Protein AF-A0A4U0T985-F1 (afdb_monomer_lite)

Secondary structure (DSSP, 8-state):
--HHHHHHHHHH-HHHHHHHHHHHHHHHHHHHHHHHHGGGS-HHHHHHHHHHHHHHHHHHHHHHHHHHHTS----HHHHHHHHHHHHHHHHHHHHHHHHHHHHHSS-HHHHHHHHHHHHHHHHHHHHHHHHHHHHHHHIIIIIHHHHHHHHHHHHHHHHHH-S----HHHHHHHHHHHHHHHHTT---S---HHHHHHHHHHHHHHHHHHHHHHHHHTT--HHHHHHHHHHHHHHHGGGTTTT-HHHHHHHHHHHHHHHTGGGGGG--PPPTT-----------PPPPP-PPPPPPPP--------PPPP------S--PPPPPP---PPPPP------------S---------SPPPSS--HHHHHHHHHTHHHHHTT-PPPHHHHHHHH---HHHHHHHHHHHHHTSPTTHHHHHHHHHHHHHH-TT--HHHHHHHTTTTSTT--HHHHHHHHHHHHHHHS---

Radius of gyration: 39.61 Å; chains: 1; bounding box: 89×125×79 Å

Sequence (467 aa):
MNLAVLADWARTHPYPTAVLGVLAGVLAYAARRVRRSLGHVPGAVVMAAIGAMVSTAYSADTSWNFARDHLHMTSASERGVMFAAAEIGLFSMALMARQNLRTQGAPGTPGVLVWVVTGIMVIPAYSESGFIAGTVRAFVGPIMAALLWHLAMGIELRHATGDDSQSLPAVLARELRERLLSRFGLAVRGRDAAQITRDRWTGIATRRAAHLADLEAAGARTRRVRRARRRLAAAVDRTDAGVLVEQRAVLLERIAAYRHASGLASVELPSPWQMPVAVVDVERVPAPEVQAVEVYPQLLAAVPEAYPAVTEGEKTPADLPPFPGAVLAAESPRTRVEVRAEYTPEYAPEPEEDDSPPPPGEDTYTATARAEYHDGLAAGRAPSIRALKNRFAIGQPRAERIRSELENTAPPGFVHHIDIARAALRSTPGLTGGELALLLGGEQPYYGAPYADRVLAAARNDLEPTR

Organism: NCBI:txid2571141

pLDDT: mean 73.94, std 17.52, range [33.12, 95.0]

Foldseek 3Di:
DDVVVVVVVCVVCVPVNVVVVVVVVVVVVVVVVVVVVCVQADVLLVVLLVLLVVLQVLLLVLVLVCCVPPVVPVDPVSSVVVVVVVVVLLVVLLVCLLVCCVPVLESPPSLVVNVVVLVVSLVSLCVVPNDPRSVVSSCSHSVSSSVSSVVSSQVRCCSVPVDRGPYPVVVVVVVVVVVVVVVVPPDDDDDDPLNVQLVVLLVVLLVLLVVLVVCVVVVHDPVVNVVSVVSNVVSVVSNCLVPDVVSVVVSVVSNVCVVCVVCVVVDDDPDPPDDPPPPPPDDDDDDDDDDDDDDDDDDDDDDDDDDDDDDDDDDDPDDDDDDDDDDDDDDDDDDDDDDDDDDDDPDDPDDDPDPPDDPPDDDPVLVVLCVVCVVCLLLVHQDDLVVSCVVVVDDSVVSVVSSVVSNVPRPPCLVVLLVVLLVVCVVPVPDALQNSLVVVPVVDPVSDSVSSNSSNVSSVVVVDDDD

Structure (mmCIF, N/CA/C/O backbone):
data_AF-A0A4U0T985-F1
#
_entry.id   AF-A0A4U0T985-F1
#
loop_
_atom_site.group_PDB
_atom_site.id
_atom_site.type_symbol
_atom_site.label_atom_id
_atom_site.label_alt_id
_atom_site.label_comp_id
_atom_site.label_asym_id
_atom_site.label_entity_id
_atom_site.label_seq_id
_atom_site.pdbx_PDB_ins_code
_atom_site.Cartn_x
_atom_site.Cartn_y
_atom_site.Cartn_z
_atom_site.occupancy
_atom_site.B_iso_or_equiv
_atom_site.auth_seq_id
_atom_site.auth_comp_id
_atom_site.auth_asym_id
_atom_site.auth_atom_id
_atom_site.pdbx_PDB_model_num
ATOM 1 N N . MET A 1 1 ? 32.196 12.315 -15.231 1.00 49.97 1 MET A N 1
ATOM 2 C CA . MET A 1 1 ? 31.994 12.263 -16.696 1.00 49.97 1 MET A CA 1
ATOM 3 C C . MET A 1 1 ? 32.128 13.680 -17.234 1.00 49.97 1 MET A C 1
ATOM 5 O O . MET A 1 1 ? 31.479 14.564 -16.693 1.00 49.97 1 MET A O 1
ATOM 9 N N . ASN A 1 2 ? 33.028 13.926 -18.187 1.00 78.75 2 ASN A N 1
ATOM 10 C CA . ASN A 1 2 ? 33.325 15.280 -18.669 1.00 78.75 2 ASN A CA 1
ATOM 11 C C . ASN A 1 2 ? 32.148 15.829 -19.495 1.00 78.75 2 ASN A C 1
ATOM 13 O O . ASN A 1 2 ? 31.688 15.153 -20.415 1.00 78.75 2 ASN A O 1
ATOM 17 N N . LEU A 1 3 ? 31.677 17.048 -19.204 1.00 78.06 3 LEU A N 1
ATOM 18 C CA . LEU A 1 3 ? 30.562 17.687 -19.928 1.00 78.06 3 LEU A CA 1
ATOM 19 C C . LEU A 1 3 ? 30.833 17.805 -21.437 1.00 78.06 3 LEU A C 1
ATOM 21 O O . LEU A 1 3 ? 29.914 17.673 -22.239 1.00 78.06 3 LEU A O 1
ATOM 25 N N . ALA A 1 4 ? 32.101 17.966 -21.822 1.00 77.88 4 ALA A N 1
ATOM 26 C CA . ALA A 1 4 ? 32.529 17.998 -23.218 1.00 77.88 4 ALA A CA 1
ATOM 27 C C . ALA A 1 4 ? 32.294 16.663 -23.950 1.00 77.88 4 ALA A C 1
ATOM 29 O O . ALA A 1 4 ? 31.845 16.664 -25.090 1.00 77.88 4 ALA A O 1
ATOM 30 N N . VAL A 1 5 ? 32.523 15.528 -23.279 1.00 78.00 5 VAL A N 1
ATOM 31 C CA . VAL A 1 5 ? 32.313 14.182 -23.847 1.00 78.00 5 VAL A CA 1
ATOM 32 C C . VAL A 1 5 ? 30.820 13.902 -24.031 1.00 78.00 5 VAL A C 1
ATOM 34 O O . VAL A 1 5 ? 30.406 13.347 -25.044 1.00 78.00 5 VAL A O 1
ATOM 37 N N . LEU A 1 6 ? 29.992 14.355 -23.087 1.00 73.25 6 LEU A N 1
ATOM 38 C CA . LEU A 1 6 ? 28.533 14.291 -23.199 1.00 73.25 6 LEU A CA 1
ATOM 39 C C . LEU A 1 6 ? 27.998 15.171 -24.335 1.00 73.25 6 LEU A C 1
ATOM 41 O O . LEU A 1 6 ? 27.120 14.737 -25.073 1.00 73.25 6 LEU A O 1
ATOM 45 N N . ALA A 1 7 ? 28.527 16.387 -24.492 1.00 78.62 7 ALA A N 1
ATOM 46 C CA . ALA A 1 7 ? 28.115 17.312 -25.547 1.00 78.62 7 ALA A CA 1
ATOM 47 C C . ALA A 1 7 ? 28.539 16.845 -26.950 1.00 78.62 7 ALA A C 1
ATOM 49 O O . ALA A 1 7 ? 27.874 17.154 -27.940 1.00 78.62 7 ALA A O 1
ATOM 50 N N . ASP A 1 8 ? 29.645 16.113 -27.054 1.00 83.50 8 ASP A N 1
ATOM 51 C CA . ASP A 1 8 ? 30.105 15.516 -28.306 1.00 83.50 8 ASP A CA 1
ATOM 52 C C . ASP A 1 8 ? 29.300 14.261 -28.679 1.00 83.50 8 ASP A C 1
ATOM 54 O O . ASP A 1 8 ? 28.805 14.134 -29.802 1.00 83.50 8 ASP A O 1
ATOM 58 N N . TRP A 1 9 ? 29.027 13.395 -27.698 1.00 80.06 9 TRP A N 1
ATOM 59 C CA . TRP A 1 9 ? 28.119 12.260 -27.872 1.00 80.06 9 TRP A CA 1
ATOM 60 C C . TRP A 1 9 ? 26.697 12.709 -28.244 1.00 80.06 9 TRP A C 1
ATOM 62 O O . TRP A 1 9 ? 26.067 12.140 -29.132 1.00 80.06 9 TRP A O 1
ATOM 72 N N . ALA A 1 10 ? 26.211 13.785 -27.620 1.00 76.00 10 ALA A N 1
ATOM 73 C CA . ALA A 1 10 ? 24.902 14.362 -27.902 1.00 76.00 10 ALA A CA 1
ATOM 74 C C . ALA A 1 10 ? 24.760 14.859 -29.343 1.00 76.00 10 ALA A C 1
ATOM 76 O O . ALA A 1 10 ? 23.734 14.633 -29.982 1.00 76.00 10 ALA A O 1
ATOM 77 N N . ARG A 1 11 ? 25.804 15.510 -29.865 1.00 80.94 11 ARG A N 1
ATOM 78 C CA . ARG A 1 11 ? 25.833 15.998 -31.249 1.00 80.94 11 ARG A CA 1
ATOM 79 C C . ARG A 1 11 ? 25.908 14.863 -32.263 1.00 80.94 11 ARG A C 1
ATOM 81 O O . ARG A 1 11 ? 25.289 14.958 -33.316 1.00 80.94 11 ARG A O 1
ATOM 88 N N . THR A 1 12 ? 26.631 13.794 -31.943 1.00 82.81 12 THR A N 1
ATOM 89 C CA . THR A 1 12 ? 26.770 12.617 -32.819 1.00 82.81 12 THR A CA 1
ATOM 90 C C . THR A 1 12 ? 25.552 11.690 -32.777 1.00 82.81 12 THR A C 1
ATOM 92 O O . THR A 1 12 ? 25.311 10.959 -33.733 1.00 82.81 12 THR A O 1
ATOM 95 N N . HIS A 1 13 ? 24.742 11.756 -31.716 1.00 75.88 13 HIS A N 1
ATOM 96 C CA . HIS A 1 13 ? 23.551 10.927 -31.519 1.00 75.88 13 HIS A CA 1
ATOM 97 C C . HIS A 1 13 ? 22.310 11.796 -31.222 1.00 75.88 13 HIS A C 1
ATOM 99 O O . HIS A 1 13 ? 21.802 11.784 -30.092 1.00 75.88 13 HIS A O 1
ATOM 105 N N . PRO A 1 14 ? 21.782 12.534 -32.223 1.00 78.31 14 PRO A N 1
ATOM 106 C CA . PRO A 1 14 ? 20.709 13.515 -32.027 1.00 78.31 14 PRO A CA 1
ATOM 107 C C . PRO A 1 14 ? 19.362 12.885 -31.636 1.00 78.31 14 PRO A C 1
ATOM 109 O O . PRO A 1 14 ? 18.625 13.436 -30.821 1.00 78.31 14 PRO A O 1
ATOM 112 N N . TYR A 1 15 ? 19.035 11.702 -32.165 1.00 68.81 15 TYR A N 1
ATOM 113 C CA . TYR A 1 15 ? 17.777 11.023 -31.835 1.00 68.81 15 TYR A CA 1
ATOM 114 C C . TYR A 1 15 ? 17.764 10.453 -30.403 1.00 68.81 15 TYR A C 1
ATOM 116 O O . TYR A 1 15 ? 16.816 10.742 -29.669 1.00 68.81 15 TYR A O 1
ATOM 124 N N . PRO A 1 16 ? 18.805 9.729 -29.931 1.00 69.12 16 PRO A N 1
ATOM 125 C CA . PRO A 1 16 ? 18.887 9.300 -28.532 1.00 69.12 16 PRO A CA 1
ATOM 126 C C . PRO A 1 16 ? 18.857 10.464 -27.544 1.00 69.12 16 PRO A C 1
ATOM 128 O O . PRO A 1 16 ? 18.231 10.362 -26.491 1.00 69.12 16 PRO A O 1
ATOM 131 N N . THR A 1 17 ? 19.495 11.587 -27.877 1.00 72.94 17 THR A N 1
ATOM 132 C CA . THR A 1 17 ? 19.488 12.757 -26.994 1.00 72.94 17 THR A CA 1
ATOM 133 C C . THR A 1 17 ? 18.157 13.478 -26.950 1.00 72.94 17 THR A C 1
ATOM 135 O O . THR A 1 17 ? 17.749 13.884 -25.864 1.00 72.94 17 THR A O 1
ATOM 138 N N . ALA A 1 18 ? 17.438 13.579 -28.069 1.00 72.06 18 ALA A N 1
ATOM 139 C CA . ALA A 1 18 ? 16.071 14.087 -28.063 1.00 72.06 18 ALA A CA 1
ATOM 140 C C . ALA A 1 18 ? 15.158 13.220 -27.177 1.00 72.06 18 ALA A C 1
ATOM 142 O O . ALA A 1 18 ? 14.426 13.749 -26.340 1.00 72.06 18 ALA A O 1
ATOM 143 N N . VAL A 1 19 ? 15.261 11.889 -27.283 1.00 69.12 19 VAL A N 1
ATOM 144 C CA . VAL A 1 19 ? 14.488 10.948 -26.454 1.00 69.12 19 VAL A CA 1
ATOM 145 C C . VAL A 1 19 ? 14.833 11.092 -24.970 1.00 69.12 19 VAL A C 1
ATOM 147 O O . VAL A 1 19 ? 13.929 11.228 -24.145 1.00 69.12 19 VAL A O 1
ATOM 150 N N . LEU A 1 20 ? 16.123 11.132 -24.617 1.00 72.00 20 LEU A N 1
ATOM 151 C CA . LEU A 1 20 ? 16.574 11.323 -23.233 1.00 72.00 20 LEU A CA 1
ATOM 152 C C . LEU A 1 20 ? 16.156 12.688 -22.668 1.00 72.00 20 LEU A C 1
ATOM 154 O O . LEU A 1 20 ? 15.766 12.773 -21.505 1.00 72.00 20 LEU A O 1
ATOM 158 N N . GLY A 1 21 ? 16.194 13.745 -23.484 1.00 75.31 21 GLY A N 1
ATOM 159 C CA . GLY A 1 21 ? 15.759 15.088 -23.105 1.00 75.31 21 GLY A CA 1
ATOM 160 C C . GLY A 1 21 ? 14.260 15.159 -22.812 1.00 75.31 21 GLY A C 1
ATOM 161 O O . GLY A 1 21 ? 13.859 15.716 -21.789 1.00 75.31 21 GLY A O 1
ATOM 162 N N . VAL A 1 22 ? 13.431 14.535 -23.655 1.00 75.56 22 VAL A N 1
ATOM 163 C CA . VAL A 1 22 ? 11.981 14.431 -23.427 1.00 75.56 22 VAL A CA 1
ATOM 164 C C . VAL A 1 2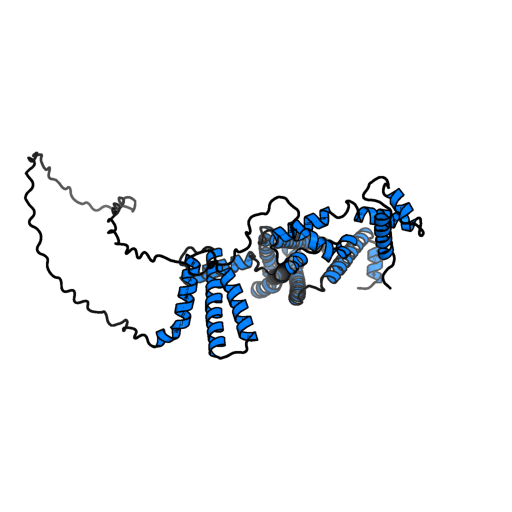2 ? 11.691 13.611 -22.168 1.00 75.56 22 VAL A C 1
ATOM 166 O O . VAL A 1 22 ? 10.922 14.061 -21.320 1.00 75.56 22 VAL A O 1
ATOM 169 N N . LEU A 1 23 ? 12.350 12.462 -21.984 1.00 70.69 23 LEU A N 1
ATOM 170 C CA . LEU A 1 23 ? 12.218 11.631 -20.780 1.00 70.69 23 LEU A CA 1
ATOM 171 C C . LEU A 1 23 ? 12.593 12.395 -19.506 1.00 70.69 23 LEU A C 1
ATOM 173 O O . LEU A 1 23 ? 11.835 12.383 -18.537 1.00 70.69 23 LEU A O 1
ATOM 177 N N . ALA A 1 24 ? 13.722 13.107 -19.518 1.00 73.56 24 ALA A N 1
ATOM 178 C CA . ALA A 1 24 ? 14.160 13.934 -18.398 1.00 73.56 24 ALA A CA 1
ATOM 179 C C . ALA A 1 24 ? 13.176 15.080 -18.114 1.00 73.56 24 ALA A C 1
ATOM 181 O O . ALA A 1 24 ? 12.872 15.355 -16.953 1.00 73.56 24 ALA A O 1
ATOM 182 N N . GLY A 1 25 ? 12.629 15.714 -19.157 1.00 74.38 25 GLY A N 1
ATOM 183 C CA . GLY A 1 25 ? 11.598 16.745 -19.039 1.00 74.38 25 GLY A CA 1
ATOM 184 C C . GLY A 1 25 ? 10.297 16.219 -18.425 1.00 74.38 25 GLY A C 1
ATOM 185 O O . GLY A 1 25 ? 9.754 16.839 -17.508 1.00 74.38 25 GLY A O 1
ATOM 186 N N . VAL A 1 26 ? 9.833 15.045 -18.864 1.00 72.19 26 VAL A N 1
ATOM 187 C CA . VAL A 1 26 ? 8.644 14.366 -18.322 1.00 72.19 26 VAL A CA 1
ATOM 188 C C . VAL A 1 26 ? 8.866 13.955 -16.866 1.00 72.19 26 VAL A C 1
ATOM 190 O O . VAL A 1 26 ? 8.011 14.228 -16.023 1.00 72.19 26 VAL A O 1
ATOM 193 N N . LEU A 1 27 ? 10.028 13.383 -16.537 1.00 70.31 27 LEU A N 1
ATOM 194 C CA . LEU A 1 27 ? 10.412 13.037 -15.164 1.00 70.31 27 LEU A CA 1
ATOM 195 C C . LEU A 1 27 ? 10.492 14.276 -14.265 1.00 70.31 27 LEU A C 1
ATOM 197 O O . LEU A 1 27 ? 9.963 14.261 -13.155 1.00 70.31 27 LEU A O 1
ATOM 201 N N . ALA A 1 28 ? 11.087 15.372 -14.738 1.00 72.56 28 ALA A N 1
ATOM 202 C CA . ALA A 1 28 ? 11.175 16.623 -13.987 1.00 72.56 28 ALA A CA 1
ATOM 203 C C . ALA A 1 28 ? 9.797 17.270 -13.774 1.00 72.56 28 ALA A C 1
ATOM 205 O O . ALA A 1 28 ? 9.506 17.787 -12.690 1.00 72.56 28 ALA A O 1
ATOM 206 N N . TYR A 1 29 ? 8.924 17.219 -14.782 1.00 72.19 29 TYR A N 1
ATOM 207 C CA . TYR A 1 29 ? 7.542 17.679 -14.679 1.00 72.19 29 TYR A CA 1
ATOM 208 C C . TYR A 1 29 ? 6.740 16.831 -13.684 1.00 72.19 29 TYR A C 1
ATOM 210 O O . TYR A 1 29 ? 6.101 17.380 -12.782 1.00 72.19 29 TYR A O 1
ATOM 218 N N . ALA A 1 30 ? 6.831 15.503 -13.784 1.00 65.69 30 ALA A N 1
ATOM 219 C CA . ALA A 1 30 ? 6.205 14.571 -12.854 1.00 65.69 30 ALA A CA 1
ATOM 220 C C . ALA A 1 30 ? 6.717 14.788 -11.423 1.00 65.69 30 ALA A C 1
ATOM 222 O O . ALA A 1 30 ? 5.915 14.930 -10.504 1.00 65.69 30 ALA A O 1
ATOM 223 N N . ALA A 1 31 ? 8.030 14.939 -11.231 1.00 64.81 31 ALA A N 1
ATOM 224 C CA . ALA A 1 31 ? 8.637 15.220 -9.933 1.00 64.81 31 ALA A CA 1
ATOM 225 C C . ALA A 1 31 ? 8.178 16.565 -9.345 1.00 64.81 31 ALA A C 1
ATOM 227 O O . ALA A 1 31 ? 7.894 16.646 -8.149 1.00 64.81 31 ALA A O 1
ATOM 228 N N . ARG A 1 32 ? 8.040 17.623 -10.160 1.00 71.12 32 ARG A N 1
ATOM 229 C CA . ARG A 1 32 ? 7.466 18.909 -9.714 1.00 71.12 32 ARG A CA 1
ATOM 230 C C . ARG A 1 32 ? 6.001 18.772 -9.313 1.00 71.12 32 ARG A C 1
ATOM 232 O O . ARG A 1 32 ? 5.594 19.343 -8.302 1.00 71.12 32 ARG A O 1
ATOM 239 N N . ARG A 1 33 ? 5.215 18.014 -10.079 1.00 68.06 33 ARG A N 1
ATOM 240 C CA . ARG A 1 33 ? 3.802 17.755 -9.780 1.00 68.06 33 ARG A CA 1
ATOM 241 C C . ARG A 1 33 ? 3.651 16.963 -8.481 1.00 68.06 33 ARG A C 1
ATOM 243 O O . ARG A 1 33 ? 2.858 17.352 -7.630 1.00 68.06 33 ARG A O 1
ATOM 250 N N . VAL A 1 34 ? 4.483 15.940 -8.292 1.00 62.31 34 VAL A N 1
ATOM 251 C CA . VAL A 1 34 ? 4.550 15.142 -7.062 1.00 62.31 34 VAL A CA 1
ATOM 252 C C . VAL A 1 34 ? 4.990 16.004 -5.876 1.00 62.31 34 VAL A C 1
ATOM 254 O O . VAL A 1 34 ? 4.337 15.970 -4.837 1.00 62.31 34 VAL A O 1
ATOM 257 N N . ARG A 1 35 ? 6.013 16.860 -6.026 1.00 64.75 35 ARG A N 1
ATOM 258 C CA . ARG A 1 35 ? 6.448 17.795 -4.968 1.00 64.75 35 ARG A CA 1
ATOM 259 C C . ARG A 1 35 ? 5.340 18.728 -4.491 1.00 64.75 35 ARG A C 1
ATOM 261 O O . ARG A 1 35 ? 5.242 18.965 -3.294 1.00 64.75 35 ARG A O 1
ATOM 268 N N . ARG A 1 36 ? 4.481 19.213 -5.391 1.00 64.38 36 ARG A N 1
ATOM 269 C CA . ARG A 1 36 ? 3.321 20.038 -5.010 1.00 64.38 36 ARG A CA 1
ATOM 270 C C . ARG A 1 36 ? 2.274 19.250 -4.215 1.00 64.38 36 ARG A C 1
ATOM 272 O O . ARG A 1 36 ? 1.624 19.823 -3.351 1.00 64.38 36 ARG A O 1
ATOM 279 N N . SER A 1 37 ? 2.149 17.944 -4.452 1.00 57.44 37 SER A N 1
ATOM 280 C CA . SER A 1 37 ? 1.262 17.059 -3.680 1.00 57.44 37 SER A CA 1
ATOM 281 C C . SER A 1 37 ? 1.875 16.503 -2.385 1.00 57.44 37 SER A C 1
ATOM 283 O O . SER A 1 37 ? 1.132 16.059 -1.514 1.00 57.44 37 SER A O 1
ATOM 285 N N . LEU A 1 38 ? 3.204 16.556 -2.213 1.00 57.16 38 LEU A N 1
ATOM 286 C CA . LEU A 1 38 ? 3.900 16.007 -1.037 1.00 57.16 38 LEU A CA 1
ATOM 287 C C . LEU A 1 38 ? 3.604 16.755 0.273 1.00 57.16 38 LEU A C 1
ATOM 289 O O . LEU A 1 38 ? 3.853 16.199 1.337 1.00 57.16 38 LEU A O 1
ATOM 293 N N . GLY A 1 39 ? 3.025 17.962 0.226 1.00 56.59 39 GLY A N 1
ATOM 294 C CA . GLY A 1 39 ? 2.655 18.722 1.431 1.00 56.59 39 GLY A CA 1
ATOM 295 C C . GLY A 1 39 ? 1.656 18.011 2.359 1.00 56.59 39 GLY A C 1
ATOM 296 O O . GLY A 1 39 ? 1.518 18.407 3.509 1.00 56.59 39 GLY A O 1
ATOM 297 N N . HIS A 1 40 ? 0.995 16.952 1.877 1.00 60.31 40 HIS A N 1
ATOM 298 C CA . HIS A 1 40 ? -0.002 16.173 2.621 1.00 60.31 40 HIS A CA 1
ATOM 299 C C . HIS A 1 40 ? 0.399 14.700 2.826 1.00 60.31 40 HIS A C 1
ATOM 301 O O . HIS A 1 40 ? -0.403 13.908 3.318 1.00 60.31 40 HIS A O 1
ATOM 307 N N . VAL A 1 41 ? 1.614 14.298 2.428 1.00 67.88 41 VAL A N 1
ATOM 308 C CA . VAL 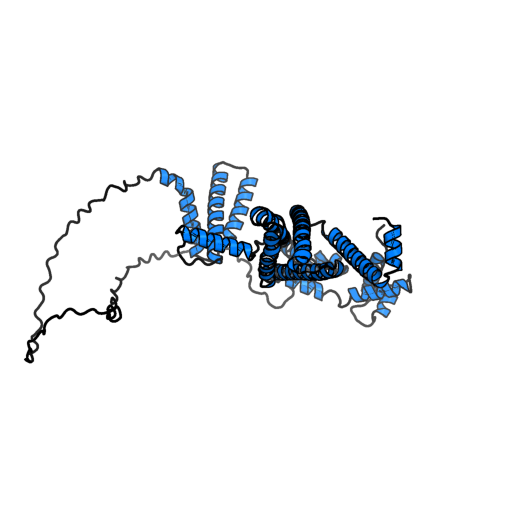A 1 41 ? 2.037 12.890 2.477 1.00 67.88 41 VAL A CA 1
ATOM 309 C C . VAL A 1 41 ? 2.776 12.608 3.793 1.00 67.88 41 VAL A C 1
ATOM 311 O O . VAL A 1 41 ? 3.733 13.317 4.110 1.00 67.88 41 VAL A O 1
ATOM 314 N N . PRO A 1 42 ? 2.390 11.574 4.569 1.00 77.56 42 PRO A N 1
ATOM 315 C CA . PRO A 1 42 ? 3.083 11.227 5.808 1.00 77.56 42 PRO A CA 1
ATOM 316 C C . PRO A 1 42 ? 4.571 10.936 5.571 1.00 77.56 42 PRO A C 1
ATOM 318 O O . PRO A 1 42 ? 4.919 10.188 4.658 1.00 77.56 42 PRO A O 1
ATOM 321 N N . GLY A 1 43 ? 5.456 11.442 6.437 1.00 75.75 43 GLY A N 1
ATOM 322 C CA . GLY A 1 43 ? 6.909 11.242 6.303 1.00 75.75 43 GLY A CA 1
ATOM 323 C C . GLY A 1 43 ? 7.337 9.767 6.231 1.00 75.75 43 GLY A C 1
ATOM 324 O O . GLY A 1 43 ? 8.282 9.431 5.524 1.00 75.75 43 GLY A O 1
ATOM 325 N N . ALA A 1 44 ? 6.587 8.864 6.872 1.00 78.00 44 ALA A N 1
ATOM 326 C CA . ALA A 1 44 ? 6.807 7.420 6.775 1.00 78.00 44 ALA A CA 1
ATOM 327 C C . ALA A 1 44 ? 6.636 6.875 5.343 1.00 78.00 44 ALA A C 1
ATOM 329 O O . ALA A 1 44 ? 7.387 5.994 4.937 1.00 78.00 44 ALA A O 1
ATOM 330 N N . VAL A 1 45 ? 5.692 7.416 4.563 1.00 80.88 45 VAL A N 1
ATOM 331 C CA . VAL A 1 45 ? 5.485 7.036 3.153 1.00 80.88 45 VAL A CA 1
ATOM 332 C C . VAL A 1 45 ? 6.677 7.478 2.311 1.00 80.88 45 VAL A C 1
ATOM 334 O O . VAL A 1 45 ? 7.150 6.717 1.473 1.00 80.88 45 VAL A O 1
ATOM 337 N N . VAL A 1 46 ? 7.202 8.679 2.571 1.00 80.12 46 VAL A N 1
ATOM 338 C CA . VAL A 1 46 ? 8.387 9.204 1.877 1.00 80.12 46 VAL A CA 1
ATOM 339 C C . VAL A 1 46 ? 9.612 8.340 2.172 1.00 80.12 46 VAL A C 1
ATOM 341 O O . VAL A 1 46 ? 10.300 7.923 1.245 1.00 80.12 46 VAL A O 1
ATOM 344 N N . MET A 1 47 ? 9.857 8.011 3.443 1.00 82.50 47 MET A N 1
ATOM 345 C CA . MET A 1 47 ? 10.982 7.151 3.826 1.00 82.50 47 MET A CA 1
ATOM 346 C C . MET A 1 47 ? 10.848 5.733 3.266 1.00 82.50 47 MET A C 1
ATOM 348 O O . MET A 1 47 ? 11.836 5.178 2.790 1.00 82.50 47 MET A O 1
ATOM 352 N N . ALA A 1 48 ? 9.639 5.164 3.264 1.00 83.38 48 ALA A N 1
ATOM 353 C CA . ALA A 1 48 ? 9.384 3.865 2.651 1.00 83.38 48 ALA A CA 1
ATOM 354 C C . ALA A 1 48 ? 9.639 3.894 1.136 1.00 83.38 48 ALA A C 1
ATOM 356 O O . ALA A 1 48 ? 10.289 2.993 0.619 1.00 83.38 48 ALA A O 1
ATOM 357 N N . ALA A 1 49 ? 9.212 4.949 0.435 1.00 82.62 49 ALA A N 1
ATOM 358 C CA . ALA A 1 49 ? 9.490 5.117 -0.990 1.00 82.62 49 ALA A CA 1
ATOM 359 C C . ALA A 1 49 ? 10.995 5.261 -1.275 1.00 82.62 49 ALA A C 1
ATOM 361 O O . ALA A 1 49 ? 11.501 4.646 -2.211 1.00 82.62 49 ALA A O 1
ATOM 362 N N . ILE A 1 50 ? 11.733 6.018 -0.453 1.00 82.56 50 ILE A N 1
ATOM 363 C CA . ILE A 1 50 ? 13.197 6.127 -0.564 1.00 82.56 50 ILE A CA 1
ATOM 364 C C . ILE A 1 50 ? 13.855 4.762 -0.361 1.00 82.56 50 ILE A C 1
ATOM 366 O O . ILE A 1 50 ? 14.659 4.347 -1.194 1.00 82.56 50 ILE A O 1
ATOM 370 N N . GLY A 1 51 ? 13.491 4.046 0.705 1.00 85.44 51 GLY A N 1
ATOM 371 C CA . GLY A 1 51 ? 14.012 2.705 0.966 1.00 85.44 51 GLY A CA 1
ATOM 372 C C . GLY A 1 51 ? 13.708 1.739 -0.180 1.00 85.44 51 GLY A C 1
ATOM 373 O O . GLY A 1 51 ? 14.596 1.020 -0.625 1.00 85.44 51 GLY A O 1
ATOM 374 N N . ALA A 1 52 ? 12.494 1.790 -0.731 1.00 87.31 52 ALA A N 1
ATOM 375 C CA . ALA A 1 52 ? 12.102 0.960 -1.861 1.00 87.31 52 ALA A CA 1
ATOM 376 C C . ALA A 1 52 ? 12.924 1.265 -3.123 1.00 87.31 52 ALA A C 1
ATOM 378 O O . ALA A 1 52 ? 13.346 0.338 -3.814 1.00 87.31 52 ALA A O 1
ATOM 379 N N . MET A 1 53 ? 13.213 2.541 -3.406 1.00 85.25 53 MET A N 1
ATOM 380 C CA . MET A 1 53 ? 14.092 2.930 -4.517 1.00 85.25 53 MET A CA 1
ATOM 381 C C . MET A 1 53 ? 15.521 2.409 -4.326 1.00 85.25 53 MET A C 1
ATOM 383 O O . MET A 1 53 ? 16.103 1.887 -5.274 1.00 85.25 53 MET A O 1
ATOM 387 N N . VAL A 1 54 ? 16.074 2.498 -3.111 1.00 84.25 54 VAL A N 1
ATOM 388 C CA . VAL A 1 54 ? 17.417 1.973 -2.801 1.00 84.25 54 VAL A CA 1
ATOM 389 C C . VAL A 1 54 ? 17.461 0.451 -2.964 1.00 84.25 54 VAL A C 1
ATOM 391 O O . VAL A 1 54 ? 18.366 -0.064 -3.616 1.00 84.25 54 VAL A O 1
ATOM 394 N N . SER A 1 55 ? 16.461 -0.268 -2.450 1.00 88.19 55 SER A N 1
ATOM 395 C CA . SER A 1 55 ? 16.325 -1.716 -2.647 1.00 88.19 55 SER A CA 1
ATOM 396 C C . SER A 1 55 ? 16.177 -2.100 -4.122 1.00 88.19 55 SER A C 1
ATOM 398 O O . SER A 1 55 ? 16.775 -3.077 -4.566 1.00 88.19 55 SER A O 1
ATOM 400 N N . THR A 1 56 ? 15.433 -1.314 -4.904 1.00 89.06 56 THR A N 1
ATOM 401 C CA . THR A 1 56 ? 15.274 -1.539 -6.351 1.00 89.06 56 THR A CA 1
ATOM 402 C C . THR A 1 56 ? 16.606 -1.352 -7.076 1.00 89.06 56 THR A C 1
ATOM 404 O O . THR A 1 56 ? 17.000 -2.213 -7.853 1.00 89.06 56 THR A O 1
ATOM 407 N N . ALA A 1 57 ? 17.358 -0.290 -6.765 1.00 87.44 57 ALA A N 1
ATOM 408 C CA . ALA A 1 57 ? 18.690 -0.066 -7.332 1.00 87.44 57 ALA A CA 1
ATOM 409 C C . ALA A 1 57 ? 19.672 -1.194 -6.971 1.00 87.44 57 ALA A C 1
ATOM 411 O O . ALA A 1 57 ? 20.443 -1.649 -7.812 1.00 87.44 57 ALA A O 1
ATOM 412 N N . TYR A 1 58 ? 19.604 -1.689 -5.737 1.00 88.12 58 TYR A N 1
ATOM 413 C CA . TYR A 1 58 ? 20.396 -2.832 -5.294 1.00 88.12 58 TYR A CA 1
ATOM 414 C C . TYR A 1 58 ? 20.017 -4.133 -6.036 1.00 88.12 58 TYR A C 1
ATOM 416 O O . TYR A 1 58 ? 20.888 -4.898 -6.452 1.00 88.12 58 TYR A O 1
ATOM 424 N N . SER A 1 59 ? 18.721 -4.368 -6.269 1.00 89.06 59 SER A N 1
ATOM 425 C CA . SER A 1 59 ? 18.224 -5.486 -7.089 1.00 89.06 59 SER A CA 1
ATOM 426 C C . SER A 1 59 ? 18.621 -5.355 -8.566 1.00 89.06 59 SER A C 1
ATOM 428 O O . SER A 1 59 ? 18.892 -6.359 -9.234 1.00 89.06 59 SER A O 1
ATOM 430 N N . ALA A 1 60 ? 18.679 -4.123 -9.075 1.00 89.19 60 ALA A N 1
ATOM 431 C CA . ALA A 1 60 ? 19.073 -3.818 -10.444 1.00 89.19 60 ALA A CA 1
ATOM 432 C C . ALA A 1 60 ? 20.523 -4.227 -10.715 1.00 89.19 60 ALA A C 1
ATOM 434 O O . ALA A 1 60 ? 20.781 -4.850 -11.737 1.00 89.19 60 ALA A O 1
ATOM 435 N N . ASP A 1 61 ? 21.446 -3.964 -9.783 1.00 90.31 61 ASP A N 1
ATOM 436 C CA . ASP A 1 61 ? 22.849 -4.398 -9.889 1.00 90.31 61 ASP A CA 1
ATOM 437 C C . ASP A 1 61 ? 22.966 -5.921 -10.071 1.00 90.31 61 ASP A C 1
ATOM 439 O O . ASP A 1 61 ? 23.641 -6.412 -10.975 1.00 90.31 61 ASP A O 1
ATOM 443 N N . THR A 1 62 ? 22.216 -6.681 -9.269 1.00 91.12 62 THR A N 1
ATOM 444 C CA . THR A 1 62 ? 22.205 -8.149 -9.352 1.00 91.12 62 THR A CA 1
ATOM 445 C C . THR A 1 62 ? 21.619 -8.627 -10.684 1.00 91.12 62 THR A C 1
ATOM 447 O O . THR A 1 62 ? 22.197 -9.477 -11.358 1.00 91.12 62 THR A O 1
ATOM 450 N N . SER 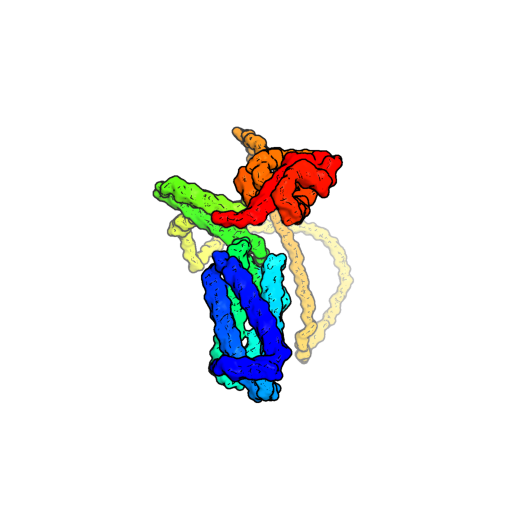A 1 63 ? 20.497 -8.040 -11.105 1.00 89.50 63 SER A N 1
ATOM 451 C CA . SER A 1 63 ? 19.834 -8.391 -12.370 1.00 89.50 63 SER A CA 1
ATOM 452 C C . SER A 1 63 ? 20.678 -8.009 -13.593 1.00 89.50 63 SER A C 1
ATOM 454 O O . SER A 1 63 ? 20.651 -8.697 -14.612 1.00 89.50 63 SER A O 1
ATOM 456 N N . TRP A 1 64 ? 21.458 -6.931 -13.491 1.00 91.62 64 TRP A N 1
ATOM 457 C CA . TRP A 1 64 ? 22.348 -6.444 -14.543 1.00 91.62 64 TRP A CA 1
ATOM 458 C C . TRP A 1 64 ? 23.521 -7.390 -14.812 1.00 91.62 64 TRP A C 1
ATOM 460 O O . TRP A 1 64 ? 23.884 -7.610 -15.975 1.00 91.62 64 TRP A O 1
ATOM 470 N N . ASN A 1 65 ? 24.098 -7.948 -13.744 1.00 91.31 65 ASN A N 1
ATOM 471 C CA . ASN A 1 65 ? 25.147 -8.963 -13.834 1.00 91.31 65 ASN A CA 1
ATOM 472 C C . ASN A 1 65 ? 24.571 -10.289 -14.347 1.00 91.31 65 ASN A C 1
ATOM 474 O O . ASN A 1 65 ? 25.083 -10.827 -15.325 1.00 91.31 65 ASN A O 1
ATOM 478 N N . PHE A 1 66 ? 23.408 -10.707 -13.837 1.00 92.94 66 PHE A N 1
ATOM 479 C CA . PHE A 1 66 ? 22.701 -11.893 -14.329 1.00 92.94 66 PHE A CA 1
ATOM 480 C C . PHE A 1 66 ? 22.408 -11.850 -15.831 1.00 92.94 66 PHE A C 1
ATOM 482 O O . PHE A 1 66 ? 22.654 -12.816 -16.553 1.00 92.94 66 PHE A O 1
ATOM 489 N N . ALA A 1 67 ? 21.933 -10.713 -16.342 1.00 92.06 67 ALA A N 1
ATOM 490 C CA . ALA A 1 67 ? 21.667 -10.566 -17.768 1.00 92.06 67 ALA A CA 1
ATOM 491 C C . ALA A 1 67 ? 22.935 -10.721 -18.630 1.00 92.06 67 ALA A C 1
ATOM 493 O O . ALA A 1 67 ? 22.866 -11.234 -19.747 1.00 92.06 67 ALA A O 1
ATOM 494 N N . ARG A 1 68 ? 24.099 -10.309 -18.115 1.00 92.56 68 ARG A N 1
ATOM 495 C CA . ARG A 1 68 ? 25.387 -10.486 -18.796 1.00 92.56 68 ARG A CA 1
ATOM 496 C C . ARG A 1 68 ? 25.842 -11.941 -18.757 1.00 92.56 68 ARG A C 1
ATOM 498 O O . ARG A 1 68 ? 26.194 -12.489 -19.798 1.00 92.56 68 ARG A O 1
ATOM 505 N N . ASP A 1 69 ? 25.845 -12.525 -17.565 1.00 92.75 69 ASP A N 1
ATOM 506 C CA . ASP A 1 69 ? 26.570 -13.764 -17.285 1.00 92.75 69 ASP A CA 1
ATOM 507 C C . ASP A 1 69 ? 25.726 -15.009 -17.600 1.00 92.75 69 ASP A C 1
ATOM 509 O O . ASP A 1 69 ? 26.272 -16.022 -18.029 1.00 92.75 69 ASP A O 1
ATOM 513 N N . HIS A 1 70 ? 24.396 -14.909 -17.491 1.00 91.81 70 HIS A N 1
ATOM 514 C CA . HIS A 1 70 ? 23.468 -16.029 -17.687 1.00 91.81 70 HIS A CA 1
ATOM 515 C C . HIS A 1 70 ? 22.556 -15.880 -18.911 1.00 91.81 70 HIS A C 1
ATOM 517 O O . HIS A 1 70 ? 22.196 -16.879 -19.527 1.00 91.81 70 HIS A O 1
ATOM 523 N N . LEU A 1 71 ? 22.168 -14.652 -19.279 1.00 90.56 71 LEU A N 1
ATOM 524 C CA . LEU A 1 71 ? 21.327 -14.406 -20.466 1.00 90.56 71 LEU A CA 1
ATOM 525 C C . LEU A 1 71 ? 22.140 -14.013 -21.707 1.00 90.56 71 LEU A C 1
ATOM 527 O O . LEU A 1 71 ? 21.562 -13.783 -22.766 1.00 90.56 71 LEU A O 1
ATOM 531 N N . HIS A 1 72 ? 23.468 -13.928 -21.577 1.00 91.12 72 HIS A N 1
ATOM 532 C CA . HIS A 1 72 ? 24.407 -13.565 -22.643 1.00 91.12 72 HIS A CA 1
ATOM 533 C C . HIS A 1 72 ? 24.086 -12.238 -23.354 1.00 91.12 72 HIS A C 1
ATOM 535 O O . HIS A 1 72 ? 24.504 -12.007 -24.490 1.00 91.12 72 HIS A O 1
ATOM 541 N N . MET A 1 73 ? 23.405 -11.320 -22.662 1.00 89.88 73 MET A N 1
ATOM 542 C CA . MET A 1 73 ? 23.131 -9.970 -23.151 1.00 89.88 73 MET A CA 1
ATOM 543 C C . MET A 1 73 ? 24.392 -9.116 -22.982 1.00 89.88 73 MET A C 1
ATOM 545 O O . MET A 1 73 ? 24.568 -8.380 -22.007 1.00 89.88 73 MET A O 1
ATOM 549 N N . THR A 1 74 ? 25.331 -9.260 -23.914 1.00 85.81 74 THR A N 1
ATOM 550 C CA . THR A 1 74 ? 26.650 -8.611 -23.832 1.00 85.81 74 THR A CA 1
ATOM 551 C C . THR A 1 74 ? 26.572 -7.097 -24.044 1.00 85.81 74 THR A C 1
ATOM 553 O O . THR A 1 74 ? 27.330 -6.341 -23.425 1.00 85.81 74 THR A O 1
ATOM 556 N N . SER A 1 75 ? 25.606 -6.622 -24.837 1.00 90.62 75 SER A N 1
ATOM 557 C CA . SER A 1 75 ? 25.409 -5.196 -25.089 1.00 90.62 75 SER A CA 1
ATOM 558 C C . SER A 1 75 ? 24.794 -4.475 -23.884 1.00 90.62 75 SER A C 1
ATOM 560 O O . SER A 1 75 ? 23.791 -4.897 -23.305 1.00 90.62 75 SER A O 1
ATOM 562 N N . ALA A 1 76 ? 25.386 -3.341 -23.496 1.00 85.81 76 ALA A N 1
ATOM 563 C CA . ALA A 1 76 ? 24.855 -2.503 -22.420 1.00 85.81 76 ALA A CA 1
ATOM 564 C C . ALA A 1 76 ? 23.533 -1.818 -22.811 1.00 85.81 76 ALA A C 1
ATOM 566 O O . ALA A 1 76 ? 22.672 -1.620 -21.955 1.00 85.81 76 ALA A O 1
ATOM 567 N N . SER A 1 77 ? 23.348 -1.474 -24.092 1.00 84.56 77 SER A N 1
ATOM 568 C CA . SER A 1 77 ? 22.103 -0.854 -24.565 1.00 84.56 77 SER A CA 1
ATOM 569 C C . SER A 1 77 ? 20.944 -1.849 -24.561 1.00 84.56 77 SER A C 1
ATOM 571 O O . SER A 1 77 ? 19.850 -1.503 -24.125 1.00 84.56 77 SER A O 1
ATOM 573 N N . GLU A 1 78 ? 21.199 -3.093 -24.965 1.00 87.38 78 GLU A N 1
ATOM 574 C CA . GLU A 1 78 ? 20.220 -4.183 -24.937 1.00 87.38 78 GLU A CA 1
ATOM 575 C C . GLU A 1 78 ? 19.729 -4.459 -23.510 1.00 87.38 78 GLU A C 1
ATOM 577 O O . GLU A 1 78 ? 18.525 -4.410 -23.250 1.00 87.38 78 GLU A O 1
ATOM 582 N N . ARG A 1 79 ? 20.658 -4.638 -22.558 1.00 91.94 79 ARG A N 1
ATOM 583 C CA . ARG A 1 79 ? 20.319 -4.813 -21.135 1.00 91.94 79 ARG A CA 1
ATOM 584 C C . ARG A 1 79 ? 19.541 -3.627 -20.580 1.00 91.94 79 ARG A C 1
ATOM 586 O O . ARG A 1 79 ? 18.554 -3.823 -19.877 1.00 91.94 79 ARG A O 1
ATOM 593 N N . GLY A 1 80 ? 19.953 -2.406 -20.922 1.00 85.44 80 GLY A N 1
ATOM 594 C CA . GLY A 1 80 ? 19.272 -1.184 -20.498 1.00 85.44 80 GLY A CA 1
ATOM 595 C C . GLY A 1 80 ? 17.816 -1.121 -20.957 1.00 85.44 80 GLY A C 1
ATOM 596 O O . GLY A 1 80 ? 16.939 -0.809 -20.154 1.00 85.44 80 GLY A O 1
ATOM 597 N N . VAL A 1 81 ? 17.545 -1.458 -22.222 1.00 87.25 81 VAL A N 1
ATOM 598 C CA . VAL A 1 81 ? 16.183 -1.446 -22.781 1.00 87.25 81 VAL A CA 1
ATOM 599 C C . VAL A 1 81 ? 15.310 -2.529 -22.148 1.00 87.25 81 VAL A C 1
ATOM 601 O O . VAL A 1 81 ? 14.189 -2.233 -21.736 1.00 87.25 81 VAL A O 1
ATOM 604 N N . MET A 1 82 ? 15.819 -3.757 -22.011 1.00 87.56 82 MET A N 1
ATOM 605 C CA . MET A 1 82 ? 15.066 -4.861 -21.401 1.00 87.56 82 MET A CA 1
ATOM 606 C C . MET A 1 82 ? 14.760 -4.597 -19.925 1.00 87.56 82 MET A C 1
ATOM 608 O O . MET A 1 82 ? 13.636 -4.818 -19.473 1.00 87.56 82 MET A O 1
ATOM 612 N N . PHE A 1 83 ? 15.733 -4.056 -19.186 1.00 88.75 83 PHE A N 1
ATOM 613 C CA . PHE A 1 83 ? 15.546 -3.674 -17.791 1.00 88.75 83 PHE A CA 1
ATOM 614 C C . PHE A 1 83 ? 14.504 -2.558 -17.650 1.00 88.75 83 PHE A C 1
ATOM 616 O O . PHE A 1 83 ? 13.579 -2.674 -16.851 1.00 88.75 83 PHE A O 1
ATOM 623 N N . ALA A 1 84 ? 14.589 -1.512 -18.478 1.00 84.88 84 ALA A N 1
ATOM 624 C CA . ALA A 1 84 ? 13.602 -0.437 -18.481 1.00 84.88 84 ALA A CA 1
ATOM 625 C C . ALA A 1 84 ? 12.188 -0.951 -18.799 1.00 84.88 84 ALA A C 1
ATOM 627 O O . ALA A 1 84 ? 11.232 -0.552 -18.136 1.00 84.88 84 ALA A O 1
ATOM 628 N N . ALA A 1 85 ? 12.045 -1.859 -19.768 1.00 87.69 85 ALA A N 1
ATOM 629 C CA . ALA A 1 85 ? 10.759 -2.470 -20.095 1.00 87.69 85 ALA A CA 1
ATOM 630 C C . ALA A 1 85 ? 10.190 -3.281 -18.917 1.00 87.69 85 ALA A C 1
ATOM 632 O O . ALA A 1 85 ? 9.010 -3.137 -18.587 1.00 87.69 85 ALA A O 1
ATOM 633 N N . ALA A 1 86 ? 11.027 -4.082 -18.249 1.00 87.62 86 ALA A N 1
ATOM 634 C CA . ALA A 1 86 ? 10.632 -4.859 -17.076 1.00 87.62 86 ALA A CA 1
ATOM 635 C C . ALA A 1 86 ? 10.189 -3.961 -15.908 1.00 87.62 86 ALA A C 1
ATOM 637 O O . ALA A 1 86 ? 9.123 -4.181 -15.331 1.00 87.62 86 ALA A O 1
ATOM 638 N N . GLU A 1 87 ? 10.957 -2.910 -15.608 1.00 89.19 87 GLU A N 1
ATOM 639 C CA . GLU A 1 87 ? 10.624 -1.934 -14.565 1.00 89.19 87 GLU A CA 1
ATOM 640 C C . GLU A 1 87 ? 9.323 -1.187 -14.884 1.00 89.19 87 GLU A C 1
ATOM 642 O O . GLU A 1 87 ? 8.442 -1.086 -14.031 1.00 89.19 87 GLU A O 1
ATOM 647 N N . ILE A 1 88 ? 9.131 -0.724 -16.126 1.00 87.06 88 ILE A N 1
ATOM 648 C CA . ILE A 1 88 ? 7.878 -0.077 -16.553 1.00 87.06 88 ILE A CA 1
ATOM 649 C C . ILE A 1 88 ? 6.688 -1.029 -16.380 1.00 87.06 88 ILE A C 1
ATOM 651 O O . ILE A 1 88 ? 5.628 -0.607 -15.904 1.00 87.06 88 ILE A O 1
ATOM 655 N N . GLY A 1 89 ? 6.853 -2.309 -16.725 1.00 87.94 89 GLY A N 1
ATOM 656 C CA . GLY A 1 89 ? 5.839 -3.337 -16.502 1.00 87.94 89 GLY A CA 1
ATOM 657 C C . GLY A 1 89 ? 5.490 -3.491 -15.020 1.00 87.94 89 GLY A C 1
ATOM 658 O O . GLY A 1 89 ? 4.313 -3.442 -14.653 1.00 87.94 89 GLY A O 1
ATOM 659 N N . LEU A 1 90 ? 6.502 -3.600 -14.153 1.00 86.94 90 LEU A N 1
ATOM 660 C CA . LEU A 1 90 ? 6.322 -3.724 -12.704 1.00 86.94 90 LEU A CA 1
ATOM 661 C C . LEU A 1 90 ? 5.635 -2.495 -12.097 1.00 86.94 90 LEU A C 1
ATOM 663 O O . LEU A 1 90 ? 4.667 -2.635 -11.343 1.00 86.94 90 LEU A O 1
ATOM 667 N N . PHE A 1 91 ? 6.065 -1.291 -12.478 1.00 85.38 91 PHE A N 1
ATOM 668 C CA . PHE A 1 91 ? 5.428 -0.044 -12.057 1.00 85.38 91 PHE A CA 1
ATOM 669 C C . PHE A 1 91 ? 3.976 0.046 -12.530 1.00 85.38 91 PHE A C 1
ATOM 671 O O . PHE A 1 91 ? 3.107 0.463 -11.762 1.00 85.38 91 PHE A O 1
ATOM 678 N N . SER A 1 92 ? 3.684 -0.380 -13.760 1.00 86.81 92 SER A N 1
ATOM 679 C CA . SER A 1 92 ? 2.319 -0.389 -14.297 1.00 86.81 92 SER A CA 1
ATOM 680 C C . SER A 1 92 ? 1.408 -1.321 -13.495 1.00 86.81 92 SER A C 1
ATOM 682 O O . SER A 1 92 ? 0.315 -0.917 -13.093 1.00 86.81 92 SER A O 1
ATOM 684 N N . MET A 1 93 ? 1.879 -2.531 -13.173 1.00 87.81 93 MET A N 1
ATOM 685 C CA . MET A 1 93 ? 1.148 -3.477 -12.322 1.00 87.81 93 MET A CA 1
ATOM 686 C C . MET A 1 93 ? 0.912 -2.918 -10.915 1.00 87.81 93 MET A C 1
ATOM 688 O O . MET A 1 93 ? -0.194 -3.027 -10.386 1.00 87.81 93 MET A O 1
ATOM 692 N N . ALA A 1 94 ? 1.909 -2.251 -10.329 1.00 84.06 94 ALA A N 1
ATOM 693 C CA . ALA A 1 94 ? 1.766 -1.599 -9.030 1.00 84.06 94 ALA A CA 1
ATOM 694 C C . ALA A 1 94 ? 0.739 -0.448 -9.058 1.00 84.06 94 ALA A C 1
ATOM 696 O O . ALA A 1 94 ? -0.062 -0.311 -8.129 1.00 84.06 94 ALA A O 1
ATOM 697 N N . LEU A 1 95 ? 0.710 0.360 -10.124 1.00 84.75 95 LEU A N 1
ATOM 698 C CA . LEU A 1 95 ? -0.278 1.432 -10.294 1.00 84.75 95 LEU A CA 1
ATOM 699 C C . LEU A 1 95 ? -1.698 0.883 -10.473 1.00 84.75 95 LEU A C 1
ATOM 701 O O . LEU A 1 95 ? -2.624 1.394 -9.841 1.00 84.75 95 LEU A O 1
ATOM 705 N N . MET A 1 96 ? -1.872 -0.179 -11.262 1.00 84.56 96 MET A N 1
ATOM 706 C CA . MET A 1 96 ? -3.160 -0.866 -11.399 1.00 84.56 96 MET A CA 1
ATOM 707 C C . MET A 1 96 ? -3.607 -1.488 -10.071 1.00 84.56 96 MET A C 1
ATOM 709 O O . MET A 1 96 ? -4.757 -1.325 -9.670 1.00 84.56 96 MET A O 1
ATOM 713 N N . ALA A 1 97 ? -2.695 -2.120 -9.323 1.00 83.75 97 ALA A N 1
ATOM 714 C CA . ALA A 1 97 ? -2.990 -2.658 -7.994 1.00 83.75 97 ALA A CA 1
ATOM 715 C C . ALA A 1 97 ? -3.452 -1.558 -7.023 1.00 83.75 97 ALA A C 1
ATOM 717 O O . ALA A 1 97 ? -4.387 -1.760 -6.246 1.00 83.75 97 ALA A O 1
ATOM 718 N N . ARG A 1 98 ? -2.845 -0.366 -7.100 1.00 82.75 98 ARG A N 1
ATOM 719 C CA . ARG A 1 98 ? -3.260 0.811 -6.325 1.00 82.75 98 ARG A CA 1
ATOM 720 C C . ARG A 1 98 ? -4.653 1.296 -6.712 1.00 82.75 98 ARG A C 1
ATOM 722 O O . ARG A 1 98 ? -5.437 1.652 -5.837 1.00 82.75 98 ARG A O 1
ATOM 729 N N . GLN A 1 99 ? -4.960 1.342 -8.006 1.00 84.44 99 GLN A N 1
ATOM 730 C CA . GLN A 1 99 ? -6.285 1.730 -8.495 1.00 84.44 99 GLN A CA 1
ATOM 731 C C . GLN A 1 99 ? -7.360 0.735 -8.040 1.00 84.44 99 GLN A C 1
ATOM 733 O O . GLN A 1 99 ? -8.402 1.158 -7.537 1.00 84.44 99 GLN A O 1
ATOM 738 N N . ASN A 1 100 ? -7.074 -0.567 -8.113 1.00 81.00 100 ASN A N 1
ATOM 739 C CA . ASN A 1 100 ? -7.959 -1.619 -7.610 1.00 81.00 100 ASN A CA 1
ATOM 740 C C . ASN A 1 100 ? -8.176 -1.494 -6.098 1.00 81.00 100 ASN A C 1
ATOM 742 O O . ASN A 1 100 ? -9.313 -1.507 -5.643 1.00 81.00 100 ASN A O 1
ATOM 746 N N . LEU A 1 101 ? -7.118 -1.246 -5.317 1.00 75.69 101 LEU A N 1
ATOM 747 C CA . LEU A 1 101 ? -7.245 -1.010 -3.873 1.00 75.69 101 LEU A CA 1
ATOM 748 C C . LEU A 1 101 ? -8.159 0.177 -3.542 1.00 75.69 101 LEU A C 1
ATOM 750 O O . LEU A 1 101 ? -8.882 0.124 -2.552 1.00 75.69 101 LEU A O 1
ATOM 754 N N . ARG A 1 102 ? -8.144 1.243 -4.354 1.00 76.00 102 ARG A N 1
ATOM 755 C CA . ARG A 1 102 ? -8.995 2.428 -4.141 1.00 76.00 102 ARG A CA 1
ATOM 756 C C . ARG A 1 102 ? -10.458 2.205 -4.510 1.00 76.00 102 ARG A C 1
ATOM 758 O O . ARG A 1 102 ? -11.311 2.875 -3.942 1.00 76.00 102 ARG A O 1
ATOM 765 N N . THR A 1 103 ? -10.734 1.334 -5.475 1.00 76.81 103 THR A N 1
ATOM 766 C CA . THR A 1 103 ? -12.079 1.147 -6.046 1.00 76.81 103 THR A CA 1
ATOM 767 C C . THR A 1 103 ? -12.786 -0.094 -5.507 1.00 76.81 103 THR A C 1
ATOM 769 O O . THR A 1 103 ? -13.987 -0.055 -5.280 1.00 76.81 103 THR A O 1
ATOM 772 N N . GLN A 1 104 ? -12.046 -1.178 -5.275 1.00 72.88 104 GLN A N 1
ATOM 773 C CA . GLN A 1 104 ? -12.562 -2.505 -4.925 1.00 72.88 104 GLN A CA 1
ATOM 774 C C . GLN A 1 104 ? -12.112 -2.972 -3.529 1.00 72.88 104 GLN A C 1
ATOM 776 O O . GLN A 1 104 ? -12.489 -4.054 -3.092 1.00 72.88 104 GLN A O 1
ATOM 781 N N . GLY A 1 105 ? -11.264 -2.207 -2.830 1.00 69.38 105 GLY A N 1
ATOM 782 C CA . GLY A 1 105 ? -10.750 -2.559 -1.497 1.00 69.38 105 GLY A CA 1
ATOM 783 C C . GLY A 1 105 ? -9.676 -3.658 -1.478 1.00 69.38 105 GLY A C 1
ATOM 784 O O . GLY A 1 105 ? -9.050 -3.877 -0.441 1.00 69.38 105 GLY A O 1
ATOM 785 N N . ALA A 1 106 ? -9.400 -4.294 -2.622 1.00 73.94 106 ALA A N 1
ATOM 786 C CA . ALA A 1 106 ? -8.377 -5.322 -2.800 1.00 73.94 106 ALA A CA 1
ATOM 787 C C . ALA A 1 106 ? -7.467 -5.000 -4.005 1.00 73.94 106 ALA A C 1
ATOM 789 O O . ALA A 1 106 ? -7.914 -4.378 -4.965 1.00 73.94 106 ALA A O 1
ATOM 790 N N . PRO A 1 107 ? -6.189 -5.429 -4.008 1.00 76.25 107 PRO A N 1
ATOM 791 C CA . PRO A 1 107 ? -5.266 -5.116 -5.102 1.00 76.25 107 PRO A CA 1
ATOM 792 C C . PRO A 1 107 ? -5.509 -5.939 -6.380 1.00 76.25 107 PRO A C 1
ATOM 794 O O . PRO A 1 107 ? -5.001 -5.587 -7.447 1.00 76.25 107 PRO A O 1
ATOM 797 N N . GLY A 1 108 ? -6.310 -7.006 -6.293 1.00 81.25 108 GLY A N 1
ATOM 798 C CA . GLY A 1 108 ? -6.684 -7.860 -7.421 1.00 81.25 108 GLY A CA 1
ATOM 799 C C . GLY A 1 108 ? -5.498 -8.575 -8.077 1.00 81.25 108 GLY A C 1
ATOM 800 O O . GLY A 1 108 ? -4.413 -8.688 -7.499 1.00 81.25 108 GLY A O 1
ATOM 801 N N . THR A 1 109 ? -5.705 -9.035 -9.312 1.00 86.69 109 THR A N 1
ATOM 802 C CA . THR A 1 109 ? -4.698 -9.737 -10.126 1.00 86.69 109 THR A CA 1
ATOM 803 C C . THR A 1 109 ? -3.382 -8.966 -10.279 1.00 86.69 109 THR A C 1
ATOM 805 O O . THR A 1 109 ? -2.333 -9.580 -10.084 1.00 86.69 109 THR A O 1
ATOM 808 N N . PRO A 1 110 ? -3.371 -7.638 -10.533 1.00 85.06 110 PRO A N 1
ATOM 809 C CA . PRO A 1 110 ? -2.119 -6.883 -10.629 1.00 85.06 110 PRO A CA 1
ATOM 810 C C . PRO A 1 110 ? -1.275 -6.953 -9.351 1.00 85.06 110 PRO A C 1
ATOM 812 O O . PRO A 1 110 ? -0.054 -7.050 -9.423 1.00 85.06 110 PRO A O 1
ATOM 815 N N . GLY A 1 111 ? -1.913 -6.976 -8.175 1.00 83.88 111 GLY A N 1
ATOM 816 C CA . GLY A 1 111 ? -1.205 -7.141 -6.906 1.00 83.88 111 GLY A CA 1
ATOM 817 C C . GLY A 1 111 ? -0.550 -8.510 -6.748 1.00 83.88 111 GLY A C 1
ATOM 818 O O . GLY A 1 111 ? 0.553 -8.593 -6.216 1.00 83.88 111 GLY A O 1
ATOM 819 N N . VAL A 1 112 ? -1.203 -9.575 -7.219 1.00 85.06 112 VAL A N 1
ATOM 820 C CA . VAL A 1 112 ? -0.627 -10.931 -7.223 1.00 85.06 112 VAL A CA 1
ATOM 821 C C . VAL A 1 112 ? 0.563 -10.999 -8.175 1.00 85.06 112 VAL A C 1
ATOM 823 O O . VAL A 1 112 ? 1.611 -11.523 -7.805 1.00 85.06 112 VAL A O 1
ATOM 826 N N . LEU A 1 113 ? 0.429 -10.423 -9.373 1.00 88.19 113 LEU A N 1
ATOM 827 C CA . LEU A 1 113 ? 1.492 -10.423 -10.376 1.00 88.19 113 LEU A CA 1
ATOM 828 C C . LEU A 1 113 ? 2.765 -9.730 -9.882 1.00 88.19 113 LEU A C 1
ATOM 830 O O . LEU A 1 113 ? 3.851 -10.235 -10.145 1.00 88.19 113 LEU A O 1
ATOM 834 N N . VAL A 1 114 ? 2.654 -8.648 -9.102 1.00 89.50 114 VAL A N 1
ATOM 835 C CA . VAL A 1 114 ? 3.823 -8.011 -8.467 1.00 89.50 114 VAL A CA 1
ATOM 836 C C . VAL A 1 114 ? 4.601 -9.018 -7.617 1.00 89.50 114 VAL A C 1
ATOM 838 O O . VAL A 1 114 ? 5.813 -9.121 -7.768 1.00 89.50 114 VAL A O 1
ATOM 841 N N . TRP A 1 115 ? 3.923 -9.812 -6.784 1.00 91.00 115 TRP A N 1
ATOM 842 C CA . TRP A 1 115 ? 4.579 -10.820 -5.944 1.00 91.00 115 TRP A CA 1
ATOM 843 C C . TRP A 1 115 ? 5.159 -11.986 -6.742 1.00 91.00 115 TRP A C 1
ATOM 845 O O . TRP A 1 115 ? 6.236 -12.475 -6.405 1.00 91.00 115 TRP A O 1
ATOM 855 N N . VAL A 1 116 ? 4.482 -12.410 -7.812 1.00 92.12 116 VAL A N 1
ATOM 856 C CA . VAL A 1 116 ? 5.013 -13.423 -8.737 1.00 92.12 116 VAL A CA 1
ATOM 857 C C . VAL A 1 116 ? 6.309 -12.924 -9.375 1.00 92.12 116 VAL A C 1
ATOM 859 O O . VAL A 1 116 ? 7.315 -13.630 -9.354 1.00 92.12 116 VAL A O 1
ATOM 862 N N . VAL A 1 117 ? 6.320 -11.684 -9.870 1.00 90.69 117 VAL A N 1
ATOM 863 C CA . VAL A 1 117 ? 7.513 -11.057 -10.454 1.00 90.69 117 VAL A CA 1
ATOM 864 C C . VAL A 1 117 ? 8.619 -10.900 -9.411 1.00 90.69 117 VAL A C 1
ATOM 866 O O . VAL A 1 117 ? 9.764 -11.235 -9.697 1.00 90.69 117 VAL A O 1
ATOM 869 N N . THR A 1 118 ? 8.297 -10.479 -8.184 1.00 92.12 118 THR A N 1
ATOM 870 C CA . THR A 1 118 ? 9.263 -10.442 -7.074 1.00 92.12 118 THR A CA 1
ATOM 871 C C . THR A 1 118 ? 9.872 -11.821 -6.820 1.00 92.12 118 THR A C 1
ATOM 873 O O . THR A 1 118 ? 11.082 -11.917 -6.645 1.00 92.12 118 THR A O 1
ATOM 876 N N . GLY A 1 119 ? 9.068 -12.889 -6.852 1.00 91.88 119 GLY A N 1
ATOM 877 C CA . GLY A 1 119 ? 9.549 -14.266 -6.730 1.00 91.88 119 GLY A CA 1
ATOM 878 C C . GLY A 1 119 ? 10.507 -14.663 -7.855 1.00 91.88 119 GLY A C 1
ATOM 879 O O . GLY A 1 119 ? 11.538 -15.272 -7.593 1.00 91.88 119 GLY A O 1
ATOM 880 N N . ILE A 1 120 ? 10.227 -14.258 -9.095 1.00 93.50 120 ILE A N 1
ATOM 881 C CA . ILE A 1 120 ? 11.132 -14.485 -10.234 1.00 93.50 120 ILE A CA 1
ATOM 882 C C . ILE A 1 120 ? 12.447 -13.706 -10.053 1.00 93.50 120 ILE A C 1
ATOM 884 O O . ILE A 1 120 ? 13.521 -14.244 -10.314 1.00 93.50 120 ILE A O 1
ATOM 888 N N . MET A 1 121 ? 12.395 -12.475 -9.532 1.00 92.88 121 MET A N 1
ATOM 889 C CA . MET A 1 121 ? 13.581 -11.645 -9.260 1.00 92.88 121 MET A CA 1
ATOM 890 C C . MET A 1 121 ? 14.499 -12.200 -8.158 1.00 92.88 121 MET A C 1
ATOM 892 O O . MET A 1 121 ? 15.628 -11.736 -8.008 1.00 92.88 121 MET A O 1
ATOM 896 N N . VAL A 1 122 ? 14.063 -13.213 -7.406 1.00 94.19 122 VAL A N 1
ATOM 897 C CA . VAL A 1 122 ? 14.920 -13.930 -6.451 1.00 94.19 122 VAL A CA 1
ATOM 898 C C . VAL A 1 122 ? 15.938 -14.831 -7.167 1.00 94.19 122 VAL A C 1
ATOM 900 O O . VAL A 1 122 ? 17.030 -15.046 -6.642 1.00 94.19 122 VAL A O 1
ATOM 903 N N . ILE A 1 123 ? 15.630 -15.319 -8.375 1.00 93.50 123 ILE A N 1
ATOM 904 C CA . ILE A 1 123 ? 16.493 -16.244 -9.128 1.00 93.50 123 ILE A CA 1
ATOM 905 C C . ILE A 1 123 ? 17.880 -15.630 -9.415 1.00 93.50 123 ILE A C 1
ATOM 907 O O . ILE A 1 123 ? 18.867 -16.256 -9.018 1.00 93.50 123 ILE A O 1
ATOM 911 N N . PRO A 1 124 ? 17.992 -14.405 -9.984 1.00 92.31 124 PRO A N 1
ATOM 912 C CA . PRO A 1 124 ? 19.280 -13.732 -10.185 1.00 92.31 124 PRO A CA 1
ATOM 913 C C . PRO A 1 124 ? 20.150 -13.631 -8.929 1.00 92.31 124 PRO A C 1
ATOM 915 O O . PRO A 1 124 ? 21.373 -13.708 -9.001 1.00 92.31 124 PRO A O 1
ATOM 918 N N . ALA A 1 125 ? 19.537 -13.460 -7.755 1.00 92.62 125 ALA A N 1
ATOM 919 C CA . ALA A 1 125 ? 20.285 -13.322 -6.512 1.00 92.62 125 ALA A CA 1
ATOM 920 C C . ALA A 1 125 ? 21.026 -14.611 -6.148 1.00 92.62 125 ALA A C 1
ATOM 922 O O . ALA A 1 125 ? 22.205 -14.561 -5.783 1.00 92.62 125 ALA A O 1
ATOM 923 N N . TYR A 1 126 ? 20.360 -15.758 -6.281 1.00 94.19 126 TYR A N 1
ATOM 924 C CA . TYR A 1 126 ? 20.955 -17.057 -5.981 1.00 94.19 126 TYR A CA 1
ATOM 925 C C . TYR A 1 126 ? 21.959 -17.510 -7.036 1.00 94.19 126 TYR A C 1
ATOM 927 O O . TYR A 1 126 ? 22.983 -18.086 -6.668 1.00 94.19 126 TYR A O 1
ATOM 935 N N . SER A 1 127 ? 21.708 -17.225 -8.315 1.00 93.88 127 SER A N 1
ATOM 936 C CA . SER A 1 127 ? 22.635 -17.595 -9.388 1.00 93.88 127 SER A CA 1
ATOM 937 C C . SER A 1 127 ? 23.944 -16.805 -9.325 1.00 93.88 127 SER A C 1
ATOM 939 O O . SER A 1 127 ? 25.010 -17.385 -9.482 1.00 93.88 127 SER A O 1
ATOM 941 N N . GLU A 1 128 ? 23.886 -15.502 -9.031 1.00 92.88 128 GLU A N 1
ATOM 942 C CA . GLU A 1 128 ? 25.073 -14.630 -9.014 1.00 92.88 128 GLU A CA 1
ATOM 943 C C . GLU A 1 128 ? 25.883 -14.706 -7.711 1.00 92.88 128 GLU A C 1
ATOM 945 O O . GLU A 1 128 ? 27.040 -14.296 -7.664 1.00 92.88 128 GLU A O 1
ATOM 950 N N . SER A 1 129 ? 25.276 -15.166 -6.613 1.00 89.44 129 SER A N 1
ATOM 951 C CA . SER A 1 129 ? 25.837 -14.939 -5.267 1.00 89.44 129 SER A CA 1
ATOM 952 C C . SER A 1 129 ? 25.900 -16.193 -4.396 1.00 89.44 129 SER A C 1
ATOM 954 O O . SER A 1 129 ? 26.336 -16.127 -3.245 1.00 89.44 129 SER A O 1
ATOM 956 N N . GLY A 1 130 ? 25.438 -17.338 -4.901 1.00 89.69 130 GLY A N 1
ATOM 957 C CA . GLY A 1 130 ? 25.294 -18.555 -4.108 1.00 89.69 130 GLY A CA 1
ATOM 958 C C . GLY A 1 130 ? 24.261 -18.413 -2.984 1.00 89.69 130 GLY A C 1
ATOM 959 O O . GLY A 1 130 ? 23.511 -17.442 -2.904 1.00 89.69 130 GLY A O 1
ATOM 960 N N . PHE A 1 131 ? 24.197 -19.397 -2.087 1.00 91.44 131 PHE A N 1
ATOM 961 C CA . PHE A 1 131 ? 23.085 -19.506 -1.136 1.00 91.44 131 PHE A CA 1
ATOM 962 C C . PHE A 1 131 ? 23.023 -18.362 -0.108 1.00 91.44 131 PHE A C 1
ATOM 964 O O . PHE A 1 131 ? 21.982 -17.724 0.051 1.00 91.44 131 PHE A O 1
ATOM 971 N N . ILE A 1 132 ? 24.130 -18.072 0.585 1.00 92.75 132 ILE A N 1
ATOM 972 C CA . ILE A 1 132 ? 24.137 -17.095 1.687 1.00 92.75 132 ILE A CA 1
ATOM 973 C C . ILE A 1 132 ? 23.977 -15.672 1.146 1.00 92.75 132 ILE A C 1
ATOM 975 O O . ILE A 1 132 ? 23.021 -14.978 1.495 1.00 92.75 132 ILE A O 1
ATOM 979 N N . ALA A 1 133 ? 24.881 -15.239 0.261 1.00 87.31 133 ALA A N 1
ATOM 980 C CA . ALA A 1 133 ? 24.816 -13.892 -0.295 1.00 87.31 133 ALA A CA 1
ATOM 981 C C . ALA A 1 133 ? 23.601 -13.714 -1.220 1.00 87.31 133 ALA A C 1
ATOM 983 O O . ALA A 1 133 ? 23.048 -12.618 -1.278 1.00 87.31 133 ALA A O 1
ATOM 984 N N . GLY A 1 134 ? 23.120 -14.786 -1.861 1.00 91.38 134 GLY A N 1
ATOM 985 C CA . GLY A 1 134 ? 21.892 -14.760 -2.654 1.00 91.38 134 GLY A CA 1
ATOM 986 C C . GLY A 1 134 ? 20.653 -14.556 -1.797 1.00 91.38 134 GLY A C 1
ATOM 987 O O . GLY A 1 134 ? 19.806 -13.746 -2.152 1.00 91.38 134 GLY A O 1
ATOM 988 N N . THR A 1 135 ? 20.586 -15.173 -0.613 1.00 93.94 135 THR A N 1
ATOM 989 C CA . THR A 1 135 ? 19.488 -14.930 0.339 1.00 93.94 135 THR A CA 1
ATOM 990 C C . THR A 1 135 ? 19.470 -13.475 0.806 1.00 93.94 135 THR A C 1
ATOM 992 O O . THR A 1 135 ? 18.416 -12.838 0.809 1.00 93.94 135 THR A O 1
ATOM 995 N N . VAL A 1 136 ? 20.637 -12.915 1.149 1.00 93.69 136 VAL A N 1
ATOM 996 C CA . VAL A 1 136 ? 20.747 -11.495 1.523 1.00 93.69 136 VAL A CA 1
ATOM 997 C C . VAL A 1 136 ? 20.321 -10.603 0.359 1.00 93.69 136 VAL A C 1
ATOM 999 O O . VAL A 1 136 ? 19.531 -9.681 0.559 1.00 93.69 136 VAL A O 1
ATOM 1002 N N . ARG A 1 137 ? 20.782 -10.897 -0.863 1.00 92.06 137 ARG A N 1
ATOM 1003 C CA . ARG A 1 137 ? 20.451 -10.101 -2.048 1.00 92.06 137 ARG A CA 1
ATOM 1004 C C . ARG A 1 137 ? 18.974 -10.157 -2.417 1.00 92.06 137 ARG A C 1
ATOM 1006 O O . ARG A 1 137 ? 18.377 -9.116 -2.673 1.00 92.06 137 ARG A O 1
ATOM 1013 N N . ALA A 1 138 ? 18.376 -11.343 -2.370 1.00 94.06 138 ALA A N 1
ATOM 1014 C CA . ALA A 1 138 ? 16.953 -11.559 -2.596 1.00 94.06 138 ALA A CA 1
ATOM 1015 C C . ALA A 1 138 ? 16.094 -10.809 -1.569 1.00 94.06 138 ALA A C 1
ATOM 1017 O O . ALA A 1 138 ? 15.093 -10.184 -1.924 1.00 94.06 138 ALA A O 1
ATOM 1018 N N . PHE A 1 139 ? 16.498 -10.836 -0.297 1.00 94.69 139 PHE A N 1
ATOM 1019 C CA . PHE A 1 139 ? 15.770 -10.152 0.762 1.00 94.69 139 PHE A CA 1
ATOM 1020 C C . PHE A 1 139 ? 15.893 -8.627 0.654 1.00 94.69 139 PHE A C 1
ATOM 1022 O O . PHE A 1 139 ? 14.882 -7.931 0.593 1.00 94.69 139 PHE A O 1
ATOM 1029 N N . VAL A 1 140 ? 17.122 -8.105 0.602 1.00 92.06 140 VAL A N 1
ATOM 1030 C CA . VAL A 1 140 ? 17.407 -6.659 0.613 1.00 92.06 140 VAL A CA 1
ATOM 1031 C C . VAL A 1 140 ? 17.005 -5.978 -0.699 1.00 92.06 140 VAL A C 1
ATOM 1033 O O . VAL A 1 140 ? 16.623 -4.805 -0.692 1.00 92.06 140 VAL A O 1
ATOM 1036 N N . GLY A 1 141 ? 17.075 -6.700 -1.816 1.00 91.88 141 GLY A N 1
ATOM 1037 C CA . GLY A 1 141 ? 16.673 -6.208 -3.125 1.00 91.88 141 GLY A CA 1
ATOM 1038 C C . GLY A 1 141 ? 15.163 -6.339 -3.341 1.00 91.88 141 GLY A C 1
ATOM 1039 O O . GLY A 1 141 ? 14.394 -5.516 -2.836 1.00 91.88 141 GLY A O 1
ATOM 1040 N N . PRO A 1 142 ? 14.711 -7.351 -4.096 1.00 93.00 142 PRO A N 1
ATOM 1041 C CA . PRO A 1 142 ? 13.346 -7.392 -4.608 1.00 93.00 142 PRO A CA 1
ATOM 1042 C C . PRO A 1 142 ? 12.285 -7.538 -3.506 1.00 93.00 142 PRO A C 1
ATOM 1044 O O . PRO A 1 142 ? 11.255 -6.867 -3.567 1.00 93.00 142 PRO A O 1
ATOM 1047 N N . ILE A 1 143 ? 12.526 -8.349 -2.466 1.00 93.38 143 ILE A N 1
ATOM 1048 C CA . ILE A 1 143 ? 11.532 -8.587 -1.403 1.00 93.38 143 ILE A CA 1
ATOM 1049 C C . ILE A 1 143 ? 11.294 -7.315 -0.581 1.00 93.38 143 ILE A C 1
ATOM 1051 O O . ILE A 1 143 ? 10.148 -6.902 -0.390 1.00 93.38 143 ILE A O 1
ATOM 1055 N N . MET A 1 144 ? 12.362 -6.669 -0.107 1.00 90.00 144 MET A N 1
ATOM 1056 C CA . MET A 1 144 ? 12.246 -5.441 0.676 1.00 90.00 144 MET A CA 1
ATOM 1057 C C . MET A 1 144 ? 11.700 -4.282 -0.166 1.00 90.00 144 MET A C 1
ATOM 1059 O O . MET A 1 144 ? 10.866 -3.530 0.337 1.00 90.00 144 MET A O 1
ATOM 1063 N N . ALA A 1 145 ? 12.068 -4.179 -1.450 1.00 90.38 145 ALA A N 1
ATOM 1064 C CA . ALA A 1 145 ? 11.466 -3.208 -2.366 1.00 90.38 145 ALA A CA 1
ATOM 1065 C C . ALA A 1 145 ? 9.945 -3.401 -2.479 1.00 90.38 145 ALA A C 1
ATOM 1067 O O . ALA A 1 145 ? 9.189 -2.448 -2.275 1.00 90.38 145 ALA A O 1
ATOM 1068 N N . ALA A 1 146 ? 9.489 -4.631 -2.742 1.00 89.94 146 ALA A N 1
ATOM 1069 C CA . ALA A 1 146 ? 8.069 -4.953 -2.861 1.00 89.94 146 ALA A CA 1
ATOM 1070 C C . ALA A 1 146 ? 7.303 -4.658 -1.561 1.00 89.94 146 ALA A C 1
ATOM 1072 O O . ALA A 1 146 ? 6.244 -4.025 -1.592 1.00 89.94 146 ALA A O 1
ATOM 1073 N N . LEU A 1 147 ? 7.858 -5.044 -0.406 1.00 90.44 147 LEU A N 1
ATOM 1074 C CA . LEU A 1 147 ? 7.270 -4.765 0.907 1.00 90.44 147 LEU A CA 1
ATOM 1075 C C . LEU A 1 147 ? 7.162 -3.264 1.182 1.00 90.44 147 LEU A C 1
ATOM 1077 O O . LEU A 1 147 ? 6.100 -2.794 1.588 1.00 90.44 147 LEU A O 1
ATOM 1081 N N . LEU A 1 148 ? 8.233 -2.503 0.957 1.00 87.06 148 LEU A N 1
ATOM 1082 C CA . LEU A 1 148 ? 8.258 -1.066 1.227 1.00 87.06 148 LEU A CA 1
ATOM 1083 C C . LEU A 1 148 ? 7.313 -0.298 0.301 1.00 87.06 148 LEU A C 1
ATOM 1085 O O . LEU A 1 148 ? 6.582 0.568 0.782 1.00 87.06 148 LEU A O 1
ATOM 1089 N N . TRP A 1 149 ? 7.244 -0.653 -0.985 1.00 84.88 149 TRP A N 1
ATOM 1090 C CA . TRP A 1 149 ? 6.246 -0.094 -1.901 1.00 84.88 149 TRP A CA 1
ATOM 1091 C C . TRP A 1 149 ? 4.818 -0.425 -1.464 1.00 84.88 149 TRP A C 1
ATOM 1093 O O . TRP A 1 149 ? 3.949 0.452 -1.467 1.00 84.88 149 TRP A O 1
ATOM 1103 N N . HIS A 1 150 ? 4.571 -1.662 -1.029 1.00 82.88 150 HIS A N 1
ATOM 1104 C CA . HIS A 1 150 ? 3.259 -2.076 -0.541 1.00 82.88 150 HIS A CA 1
ATOM 1105 C C . HIS A 1 150 ? 2.854 -1.321 0.735 1.00 82.88 150 HIS A C 1
ATOM 1107 O O . HIS A 1 150 ? 1.720 -0.852 0.861 1.00 82.88 150 HIS A O 1
ATOM 1113 N N . LEU A 1 151 ? 3.785 -1.149 1.675 1.00 82.38 151 LEU A N 1
ATOM 1114 C CA . LEU A 1 151 ? 3.565 -0.388 2.904 1.00 82.38 151 LEU A CA 1
ATOM 1115 C C . LEU A 1 151 ? 3.343 1.098 2.617 1.00 82.38 151 LEU A C 1
ATOM 1117 O O . LEU A 1 151 ? 2.410 1.679 3.172 1.00 82.38 151 LEU A O 1
ATOM 1121 N N . ALA A 1 152 ? 4.145 1.697 1.733 1.00 78.25 152 ALA A N 1
ATOM 1122 C CA . ALA A 1 152 ? 3.987 3.085 1.309 1.00 78.25 152 ALA A CA 1
ATOM 1123 C C . ALA A 1 152 ? 2.576 3.330 0.746 1.00 78.25 152 ALA A C 1
ATOM 1125 O O . ALA A 1 152 ? 1.893 4.264 1.166 1.00 78.25 152 ALA A O 1
ATOM 1126 N N . MET A 1 153 ? 2.102 2.428 -0.118 1.00 76.44 153 MET A N 1
ATOM 1127 C CA . MET A 1 153 ? 0.766 2.484 -0.711 1.00 76.44 153 MET A CA 1
ATOM 1128 C C . MET A 1 153 ? -0.355 2.287 0.326 1.00 76.44 153 MET A C 1
ATOM 1130 O O . MET A 1 153 ? -1.363 2.992 0.293 1.00 76.44 153 MET A O 1
ATOM 1134 N N . GLY A 1 154 ? -0.178 1.366 1.280 1.00 70.06 154 GLY A N 1
ATOM 1135 C CA . GLY A 1 154 ? -1.160 1.094 2.335 1.00 70.06 154 GLY A CA 1
ATOM 1136 C C . GLY A 1 154 ? -1.263 2.197 3.396 1.00 70.06 154 GLY A C 1
ATOM 1137 O O . GLY A 1 154 ? -2.356 2.481 3.883 1.00 70.06 154 GLY A O 1
ATOM 1138 N N . ILE A 1 155 ? -0.146 2.839 3.759 1.00 66.75 155 ILE A N 1
ATOM 1139 C CA . ILE A 1 155 ? -0.135 3.968 4.704 1.00 66.75 155 ILE A CA 1
ATOM 1140 C C . ILE A 1 155 ? -0.794 5.195 4.069 1.00 66.75 155 ILE A C 1
ATOM 1142 O O . ILE A 1 155 ? -1.589 5.857 4.734 1.00 66.75 155 ILE A O 1
ATOM 1146 N N . GLU A 1 156 ? -0.513 5.475 2.794 1.00 66.56 156 GLU A N 1
ATOM 1147 C CA . GLU A 1 156 ? -1.155 6.570 2.062 1.00 66.56 156 GLU A CA 1
ATOM 1148 C C . GLU A 1 156 ? -2.682 6.386 2.001 1.00 66.56 156 GLU A C 1
ATOM 1150 O O . GLU A 1 156 ? -3.424 7.323 2.295 1.00 66.56 156 GLU A O 1
ATOM 1155 N N . LEU A 1 157 ? -3.163 5.168 1.710 1.00 63.59 157 LEU A N 1
ATOM 1156 C CA . LEU A 1 157 ? -4.601 4.870 1.672 1.00 63.59 157 LEU A CA 1
ATOM 1157 C C . LEU A 1 157 ? -5.279 5.023 3.038 1.00 63.59 157 LEU A C 1
ATOM 1159 O O . LEU A 1 157 ? -6.330 5.652 3.130 1.00 63.59 157 LEU A O 1
ATOM 1163 N N . ARG A 1 158 ? -4.672 4.491 4.108 1.00 65.75 158 ARG A N 1
ATOM 1164 C CA . ARG A 1 158 ? -5.210 4.637 5.473 1.00 65.75 158 ARG A CA 1
ATOM 1165 C C . ARG A 1 158 ? -5.274 6.098 5.906 1.00 65.75 158 ARG A C 1
ATOM 1167 O O . ARG A 1 158 ? -6.205 6.490 6.600 1.00 65.75 158 ARG A O 1
ATOM 1174 N N . HIS A 1 159 ? -4.301 6.904 5.485 1.00 61.75 159 HIS A N 1
ATOM 1175 C CA . HIS A 1 159 ? -4.276 8.329 5.797 1.00 61.75 159 HIS A CA 1
ATOM 1176 C C . HIS A 1 159 ? -5.310 9.131 4.992 1.00 61.75 159 HIS A C 1
ATOM 1178 O O . HIS A 1 159 ? -5.857 10.101 5.508 1.00 61.75 159 HIS A O 1
ATOM 1184 N N . ALA A 1 160 ? -5.603 8.720 3.753 1.00 59.25 160 ALA A N 1
ATOM 1185 C CA . ALA A 1 160 ? -6.558 9.398 2.878 1.00 59.25 160 ALA A CA 1
ATOM 1186 C C . ALA A 1 160 ? -8.026 9.020 3.151 1.00 59.25 160 ALA A C 1
ATOM 1188 O O . ALA A 1 160 ? -8.896 9.886 3.090 1.00 59.25 160 ALA A O 1
ATOM 1189 N N . THR A 1 161 ? -8.306 7.748 3.445 1.00 57.97 161 THR A N 1
ATOM 1190 C CA . THR A 1 161 ? -9.681 7.218 3.524 1.00 57.97 161 THR A CA 1
ATOM 1191 C C . THR A 1 161 ? -10.120 6.912 4.962 1.00 57.97 161 THR A C 1
ATOM 1193 O O . THR A 1 161 ? -11.312 6.823 5.230 1.00 57.97 161 THR A O 1
ATOM 1196 N N . GLY A 1 162 ? -9.185 6.808 5.918 1.00 50.62 162 GLY A N 1
ATOM 1197 C CA . GLY A 1 162 ? -9.490 6.517 7.326 1.00 50.62 162 GLY A CA 1
ATOM 1198 C C . GLY A 1 162 ? -9.969 5.085 7.597 1.00 50.62 162 GLY A C 1
ATOM 1199 O O . GLY A 1 162 ? -10.401 4.803 8.712 1.00 50.62 162 GLY A O 1
ATOM 1200 N N . ASP A 1 163 ? -9.885 4.206 6.597 1.00 48.34 163 ASP A N 1
ATOM 1201 C CA . ASP A 1 163 ? -10.448 2.856 6.615 1.00 48.34 163 ASP A CA 1
ATOM 1202 C C . ASP A 1 163 ? -9.349 1.776 6.653 1.00 48.34 163 ASP A C 1
ATOM 1204 O O . ASP A 1 163 ? -8.269 1.945 6.068 1.00 48.34 163 ASP A O 1
ATOM 1208 N N . ASP A 1 164 ? -9.608 0.671 7.356 1.00 49.75 164 ASP A N 1
ATOM 1209 C CA . ASP A 1 164 ? -8.680 -0.464 7.474 1.00 49.75 164 ASP A CA 1
ATOM 1210 C C . ASP A 1 164 ? -8.734 -1.289 6.173 1.00 49.75 164 ASP A C 1
ATOM 1212 O O . ASP A 1 164 ? -9.688 -2.014 5.900 1.00 49.75 164 ASP A O 1
ATOM 1216 N N . SER A 1 165 ? -7.702 -1.173 5.334 1.00 49.66 165 SER A N 1
ATOM 1217 C CA . SER A 1 165 ? -7.652 -1.820 4.015 1.00 49.66 165 SER A CA 1
ATOM 1218 C C . SER A 1 165 ? -7.529 -3.354 4.097 1.00 49.66 165 SER A C 1
ATOM 1220 O O . SER A 1 165 ? -6.628 -3.883 4.749 1.00 49.66 165 SER A O 1
ATOM 1222 N N . GLN A 1 166 ? -8.385 -4.073 3.355 1.00 49.75 166 GLN A N 1
ATOM 1223 C CA . GLN A 1 166 ? -8.362 -5.535 3.171 1.00 49.75 166 GLN A CA 1
ATOM 1224 C C . GLN A 1 166 ? -7.352 -5.979 2.092 1.00 49.75 166 GLN A C 1
ATOM 1226 O O . GLN A 1 166 ? -7.699 -6.637 1.111 1.00 49.75 166 GLN A O 1
ATOM 1231 N N . SER A 1 167 ? -6.076 -5.601 2.218 1.00 57.75 167 SER A N 1
ATOM 1232 C CA . SER A 1 167 ? -5.082 -5.967 1.200 1.00 57.75 167 SER A CA 1
ATOM 1233 C C . SER A 1 167 ? -4.710 -7.456 1.259 1.00 57.75 167 SER A C 1
ATOM 1235 O O . SER A 1 167 ? -4.668 -8.062 2.328 1.00 57.75 167 SER A O 1
ATOM 1237 N N . LEU A 1 168 ? -4.399 -8.056 0.102 1.00 48.28 168 LEU A N 1
ATOM 1238 C CA . LEU A 1 168 ? -4.022 -9.469 -0.010 1.00 48.28 168 LEU A CA 1
ATOM 1239 C C . LEU A 1 168 ? -2.955 -9.929 0.992 1.00 48.28 168 LEU A C 1
ATOM 1241 O O . LEU A 1 168 ? -3.168 -11.001 1.518 1.00 48.28 168 LEU A O 1
ATOM 1245 N N . PRO A 1 169 ? -1.879 -9.196 1.343 1.00 48.78 169 PRO A N 1
ATOM 1246 C CA . PRO A 1 169 ? -0.961 -9.638 2.398 1.00 48.78 169 PRO A CA 1
ATOM 1247 C C . PRO A 1 169 ? -1.534 -9.518 3.813 1.00 48.78 169 PRO A C 1
ATOM 1249 O O . PRO A 1 169 ? -1.083 -10.244 4.686 1.00 48.78 169 PRO A O 1
ATOM 1252 N N . ALA A 1 170 ? -2.541 -8.676 4.065 1.00 54.75 170 ALA A N 1
ATOM 1253 C CA . ALA A 1 170 ? -3.294 -8.711 5.320 1.00 54.75 170 ALA A CA 1
ATOM 1254 C C . ALA A 1 170 ? -4.212 -9.942 5.375 1.00 54.75 170 ALA A C 1
ATOM 1256 O O . ALA A 1 170 ? -4.319 -10.570 6.424 1.00 54.75 170 ALA A O 1
ATOM 1257 N N . VAL A 1 171 ? -4.805 -10.330 4.240 1.00 58.81 171 VAL A N 1
ATOM 1258 C CA . VAL A 1 171 ? -5.573 -11.577 4.099 1.00 58.81 171 VAL A CA 1
ATOM 1259 C C . VAL A 1 171 ? -4.651 -12.797 4.139 1.00 58.81 171 VAL A C 1
ATOM 1261 O O . VAL A 1 171 ? -4.959 -13.739 4.841 1.00 58.81 171 VAL A O 1
ATOM 1264 N N . LEU A 1 172 ? -3.480 -12.767 3.499 1.00 48.75 172 LEU A N 1
ATOM 1265 C CA . LEU A 1 172 ? -2.487 -13.846 3.489 1.00 48.75 172 LEU A CA 1
ATOM 1266 C C . LEU A 1 172 ? -1.786 -13.966 4.836 1.00 48.75 172 LEU A C 1
ATOM 1268 O O . LEU A 1 172 ? -1.548 -15.074 5.279 1.00 48.75 172 LEU A O 1
ATOM 1272 N N . ALA A 1 173 ? -1.488 -12.862 5.524 1.00 55.62 173 ALA A N 1
ATOM 1273 C CA . ALA A 1 173 ? -1.008 -12.905 6.901 1.00 55.62 173 ALA A CA 1
ATOM 1274 C C . ALA A 1 173 ? -2.101 -13.408 7.842 1.00 55.62 173 ALA A C 1
ATOM 1276 O O . ALA A 1 173 ? -1.782 -14.085 8.811 1.00 55.62 173 ALA A O 1
ATOM 1277 N N . ARG A 1 174 ? -3.377 -13.110 7.566 1.00 58.03 174 ARG A N 1
ATOM 1278 C CA . ARG A 1 174 ? -4.515 -13.618 8.336 1.00 58.03 174 ARG A CA 1
ATOM 1279 C C . ARG A 1 174 ? -4.769 -15.097 8.083 1.00 58.03 174 ARG A C 1
ATOM 1281 O O . ARG A 1 174 ? -4.929 -15.806 9.057 1.00 58.03 174 ARG A O 1
ATOM 1288 N N . GLU A 1 175 ? -4.677 -15.551 6.842 1.00 60.56 175 GLU A N 1
ATOM 1289 C CA . GLU A 1 175 ? -4.802 -16.939 6.396 1.00 60.56 175 GLU A CA 1
ATOM 1290 C C . GLU A 1 175 ? -3.588 -17.764 6.843 1.00 60.56 175 GLU A C 1
ATOM 1292 O O . GLU A 1 175 ? -3.730 -18.880 7.318 1.00 60.56 175 GLU A O 1
ATOM 1297 N N . LEU A 1 176 ? -2.372 -17.212 6.774 1.00 51.69 176 LEU A N 1
ATOM 1298 C CA . LEU A 1 176 ? -1.156 -17.841 7.293 1.00 51.69 176 LEU A CA 1
ATOM 1299 C C . LEU A 1 176 ? -1.186 -17.880 8.820 1.00 51.69 176 LEU A C 1
ATOM 1301 O O . LEU A 1 176 ? -0.825 -18.892 9.404 1.00 51.69 176 LEU A O 1
ATOM 1305 N N . ARG A 1 177 ? -1.682 -16.826 9.478 1.00 48.12 177 ARG A N 1
ATOM 1306 C CA . ARG A 1 177 ? -1.970 -16.833 10.915 1.00 48.12 177 ARG A CA 1
ATOM 1307 C C . ARG A 1 177 ? -3.072 -17.833 11.246 1.00 48.12 177 ARG A C 1
ATOM 1309 O O . ARG A 1 177 ? -2.931 -18.526 12.235 1.00 48.12 177 ARG A O 1
ATOM 1316 N N . GLU A 1 178 ? -4.129 -17.952 10.454 1.00 50.16 178 GLU A N 1
ATOM 1317 C CA . GLU A 1 178 ? -5.215 -18.919 10.642 1.00 50.16 178 GLU A CA 1
ATOM 1318 C C . GLU A 1 178 ? -4.737 -20.347 10.392 1.00 50.16 178 GLU A C 1
ATOM 1320 O O . GLU A 1 178 ? -5.137 -21.237 11.126 1.00 50.16 178 GLU A O 1
ATOM 1325 N N . ARG A 1 179 ? -3.802 -20.576 9.465 1.00 59.03 179 ARG A N 1
ATOM 1326 C CA . ARG A 1 179 ? -3.158 -21.876 9.218 1.00 59.03 179 ARG A CA 1
ATOM 1327 C C . ARG A 1 179 ? -2.131 -22.228 10.286 1.00 59.03 179 ARG A C 1
ATOM 1329 O O . ARG A 1 179 ? -2.064 -23.380 10.703 1.00 59.03 179 ARG A O 1
ATOM 1336 N N . LEU A 1 180 ? -1.375 -21.250 10.783 1.00 49.94 180 LEU A N 1
ATOM 1337 C CA . LEU A 1 180 ? -0.491 -21.421 11.936 1.00 49.94 180 LEU A CA 1
ATOM 1338 C C . LEU A 1 180 ? -1.321 -21.691 13.201 1.00 49.94 180 LEU A C 1
ATOM 1340 O O . LEU A 1 180 ? -1.044 -22.652 13.903 1.00 49.94 180 LEU A O 1
ATOM 1344 N N . LEU A 1 181 ? -2.399 -20.940 13.443 1.00 50.09 181 LEU A N 1
ATOM 1345 C CA . LEU A 1 181 ? -3.321 -21.132 14.573 1.00 50.09 181 LEU A CA 1
ATOM 1346 C C . LEU A 1 181 ? -4.196 -22.391 14.443 1.00 50.09 181 LEU A C 1
ATOM 1348 O O . LEU A 1 181 ? -4.558 -22.985 15.454 1.00 50.09 181 LEU A O 1
ATOM 1352 N N . SER A 1 182 ? -4.503 -22.832 13.221 1.00 41.25 182 SER A N 1
ATOM 1353 C CA . SER A 1 182 ? -5.135 -24.124 12.926 1.00 41.25 182 SER A CA 1
ATOM 1354 C C . SER A 1 182 ? -4.191 -25.268 13.270 1.00 41.25 182 SER A C 1
ATOM 1356 O O . SER A 1 182 ? -4.621 -26.254 13.864 1.00 41.25 182 SER A O 1
ATOM 1358 N N . ARG A 1 183 ? -2.897 -25.111 12.981 1.00 49.56 183 ARG A N 1
ATOM 1359 C CA . ARG A 1 183 ? -1.862 -26.069 13.381 1.00 49.56 183 ARG A CA 1
ATOM 1360 C C . ARG A 1 183 ? -1.587 -26.037 14.891 1.00 49.56 183 ARG A C 1
ATOM 1362 O O . ARG A 1 183 ? -1.119 -27.032 15.429 1.00 49.56 183 ARG A O 1
ATOM 1369 N N . PHE A 1 184 ? -1.967 -24.949 15.569 1.00 52.31 184 PHE A N 1
ATOM 1370 C CA . PHE A 1 184 ? -2.046 -24.828 17.032 1.00 52.31 184 PHE A CA 1
ATOM 1371 C C . PHE A 1 184 ? -3.444 -25.133 17.620 1.00 52.31 184 PHE A C 1
ATOM 1373 O O . PHE A 1 184 ? -3.679 -24.866 18.795 1.00 52.31 184 PHE A O 1
ATOM 1380 N N . GLY A 1 185 ? -4.367 -25.720 16.845 1.00 42.94 185 GLY A N 1
ATOM 1381 C CA . GLY A 1 185 ? -5.570 -26.366 17.386 1.00 42.94 185 GLY A CA 1
ATOM 1382 C C . GLY A 1 185 ? -6.671 -25.450 17.941 1.00 42.94 185 GLY A C 1
ATOM 1383 O O . GLY A 1 185 ? -7.414 -25.884 18.814 1.00 42.94 185 GLY A O 1
ATOM 1384 N N . LEU A 1 186 ? -6.825 -24.211 17.451 1.00 49.12 186 LEU A N 1
ATOM 1385 C CA . LEU A 1 186 ? -7.853 -23.271 17.953 1.00 49.12 186 LEU A CA 1
ATOM 1386 C C . LEU A 1 186 ? -8.913 -22.829 16.921 1.00 49.12 186 LEU A C 1
ATOM 1388 O O . LEU A 1 186 ? -9.509 -21.761 17.064 1.00 49.12 186 LEU A O 1
ATOM 1392 N N . ALA A 1 187 ? -9.191 -23.623 15.884 1.00 42.03 187 ALA A N 1
ATOM 1393 C CA . ALA A 1 187 ? -10.207 -23.288 14.878 1.00 42.03 187 ALA A CA 1
ATOM 1394 C C . ALA A 1 187 ? -11.530 -24.046 15.104 1.00 42.03 187 ALA A C 1
ATOM 1396 O O . ALA A 1 187 ? -11.775 -25.095 14.511 1.00 42.03 187 ALA A O 1
ATOM 1397 N N . VAL A 1 188 ? -12.417 -23.480 15.929 1.00 38.56 188 VAL A N 1
ATOM 1398 C CA . VAL A 1 188 ? -13.860 -23.774 15.853 1.00 38.56 188 VAL A CA 1
ATOM 1399 C C . VAL A 1 188 ? -14.465 -22.920 14.728 1.00 38.56 188 VAL A C 1
ATOM 1401 O O . VAL A 1 188 ? -14.216 -21.717 14.648 1.00 38.56 188 VAL A O 1
ATOM 1404 N N . ARG A 1 189 ? -15.207 -23.580 13.830 1.00 40.03 189 ARG A N 1
ATOM 1405 C CA . ARG A 1 189 ? -15.723 -23.090 12.536 1.00 40.03 189 ARG A CA 1
ATOM 1406 C C . ARG A 1 189 ? -16.749 -21.949 12.673 1.00 40.03 189 ARG A C 1
ATOM 1408 O O . ARG A 1 189 ? -17.565 -21.969 13.586 1.00 40.03 189 ARG A O 1
ATOM 1415 N N . GLY A 1 190 ? -16.776 -21.051 11.678 1.00 47.47 190 GLY A N 1
ATOM 1416 C CA . GLY A 1 190 ? -18.008 -20.387 11.217 1.00 47.47 190 GLY A CA 1
ATOM 1417 C C . GLY A 1 190 ? -18.376 -19.016 11.799 1.00 47.47 190 GLY A C 1
ATOM 1418 O O . GLY A 1 190 ? -19.537 -18.826 12.142 1.00 47.47 190 GLY A O 1
ATOM 1419 N N . ARG A 1 191 ? -17.452 -18.046 11.885 1.00 50.94 191 ARG A N 1
ATOM 1420 C CA . ARG A 1 191 ? -17.824 -16.643 12.178 1.00 50.94 191 ARG A CA 1
ATOM 1421 C C . ARG A 1 191 ? -17.717 -15.755 10.943 1.00 50.94 191 ARG A C 1
ATOM 1423 O O . ARG A 1 191 ? -16.651 -15.670 10.339 1.00 50.94 191 ARG A O 1
ATOM 1430 N N . ASP A 1 192 ? -18.813 -15.070 10.628 1.00 62.31 192 ASP A N 1
ATOM 1431 C CA . ASP A 1 192 ? -18.901 -14.051 9.581 1.00 62.31 192 ASP A CA 1
ATOM 1432 C C . ASP A 1 192 ? -18.067 -12.801 9.952 1.00 62.31 192 ASP A C 1
ATOM 1434 O O . ASP A 1 192 ? -17.911 -12.450 11.126 1.00 62.31 192 ASP A O 1
ATOM 1438 N N . ALA A 1 193 ? -17.507 -12.100 8.966 1.00 56.72 193 ALA A N 1
ATOM 1439 C CA . ALA A 1 193 ? -16.663 -10.921 9.182 1.00 56.72 193 ALA A CA 1
ATOM 1440 C C . ALA A 1 193 ? -17.421 -9.778 9.886 1.00 56.72 193 ALA A C 1
ATOM 1442 O O . ALA A 1 193 ? -16.835 -9.049 10.702 1.00 56.72 193 ALA A O 1
ATOM 1443 N N . ALA A 1 194 ? -18.729 -9.659 9.631 1.00 71.31 194 ALA A N 1
ATOM 1444 C CA . ALA A 1 194 ? -19.605 -8.736 10.346 1.00 71.31 194 ALA A CA 1
ATOM 1445 C C . ALA A 1 194 ? -19.733 -9.121 11.828 1.00 71.31 194 ALA A C 1
ATOM 1447 O O . ALA A 1 194 ? -19.618 -8.260 12.701 1.00 71.31 194 ALA A O 1
ATOM 1448 N N . GLN A 1 195 ? -19.863 -10.417 12.133 1.00 75.62 195 GLN A N 1
ATOM 1449 C CA . GLN A 1 195 ? -19.900 -10.916 13.512 1.00 75.62 195 GLN A CA 1
ATOM 1450 C C . GLN A 1 195 ? -18.583 -10.654 14.248 1.00 75.62 195 GLN A C 1
ATOM 1452 O O . GLN A 1 195 ? -18.611 -10.165 15.369 1.00 75.62 195 GLN A O 1
ATOM 1457 N N . ILE A 1 196 ? -17.423 -10.865 13.615 1.00 74.62 196 ILE A N 1
ATOM 1458 C CA . ILE A 1 196 ? -16.118 -10.574 14.241 1.00 74.62 196 ILE A CA 1
ATOM 1459 C C . ILE A 1 196 ? -15.979 -9.080 14.565 1.00 74.62 196 ILE A C 1
ATOM 1461 O O . ILE A 1 196 ? -15.447 -8.700 15.613 1.00 74.62 196 ILE A O 1
ATOM 1465 N N . THR A 1 197 ? -16.450 -8.218 13.664 1.00 78.75 197 THR A N 1
ATOM 1466 C CA . THR A 1 197 ? -16.408 -6.767 13.864 1.00 78.75 197 THR A CA 1
ATOM 1467 C C . THR A 1 197 ? -17.328 -6.353 15.012 1.00 78.75 197 THR A C 1
ATOM 1469 O O . THR A 1 197 ? -16.879 -5.633 15.909 1.00 78.75 197 THR A O 1
ATOM 1472 N N . ARG A 1 198 ? -18.559 -6.881 15.059 1.00 84.31 198 ARG A N 1
ATOM 1473 C CA . ARG A 1 198 ? -19.499 -6.681 16.174 1.00 84.31 198 ARG A CA 1
ATOM 1474 C C . ARG A 1 198 ? -18.933 -7.193 17.492 1.00 84.31 198 ARG A C 1
ATOM 1476 O O . ARG A 1 198 ? -18.936 -6.460 18.476 1.00 84.31 198 ARG A O 1
ATOM 1483 N N . ASP A 1 199 ? -18.347 -8.385 17.511 1.00 84.81 199 ASP A N 1
ATOM 1484 C CA . ASP A 1 199 ? -17.737 -8.984 18.702 1.00 84.81 199 ASP A CA 1
ATOM 1485 C C . ASP A 1 199 ? -16.593 -8.125 19.252 1.00 84.81 199 ASP A C 1
ATOM 1487 O O . ASP A 1 199 ? -16.472 -7.924 20.470 1.00 84.81 199 ASP A O 1
ATOM 1491 N N . ARG A 1 200 ? -15.758 -7.576 18.357 1.00 88.62 200 ARG A N 1
ATOM 1492 C CA . ARG A 1 200 ? -14.660 -6.670 18.716 1.00 88.62 200 ARG A CA 1
ATOM 1493 C C . ARG A 1 200 ? -15.193 -5.379 19.326 1.00 88.62 200 ARG A C 1
ATOM 1495 O O . ARG A 1 200 ? -14.692 -4.953 20.371 1.00 88.62 200 ARG A O 1
ATOM 1502 N N . TRP A 1 201 ? -16.185 -4.756 18.691 1.00 91.62 201 TRP A N 1
ATOM 1503 C CA . TRP A 1 201 ? -16.797 -3.529 19.199 1.00 91.62 201 TRP A CA 1
ATOM 1504 C C . TRP A 1 201 ? -17.551 -3.762 20.502 1.00 91.62 201 TRP A C 1
ATOM 1506 O O . TRP A 1 201 ? -17.427 -2.940 21.405 1.00 91.62 201 TRP A O 1
ATOM 1516 N N . THR A 1 202 ? -18.185 -4.921 20.664 1.00 92.12 202 THR A N 1
ATOM 1517 C CA . THR A 1 202 ? -18.828 -5.346 21.912 1.00 92.12 202 THR A CA 1
ATOM 1518 C C . THR A 1 202 ? -17.805 -5.393 23.043 1.00 92.12 202 THR A C 1
ATOM 1520 O O . THR A 1 202 ? -18.000 -4.766 24.079 1.00 92.12 202 THR A O 1
ATOM 1523 N N . GLY A 1 203 ? -16.640 -6.017 22.829 1.00 90.06 203 GLY A N 1
ATOM 1524 C CA . GLY A 1 203 ? -15.565 -6.024 23.831 1.00 90.06 203 GLY A CA 1
ATOM 1525 C C . GLY A 1 203 ? -14.992 -4.632 24.148 1.00 90.06 203 GLY A C 1
ATOM 1526 O O . GLY A 1 203 ? -14.616 -4.352 25.289 1.00 90.06 203 GLY A O 1
ATOM 1527 N N . ILE A 1 204 ? -14.921 -3.733 23.159 1.00 91.69 204 ILE A N 1
ATOM 1528 C CA . ILE A 1 204 ? -14.511 -2.337 23.377 1.00 91.69 204 ILE A CA 1
ATOM 1529 C C . ILE A 1 204 ? -15.570 -1.591 24.197 1.00 91.69 204 ILE A C 1
ATOM 1531 O O . ILE A 1 204 ? -15.203 -0.905 25.152 1.00 91.69 204 ILE A O 1
ATOM 1535 N N . ALA A 1 205 ? -16.850 -1.733 23.854 1.00 94.31 205 ALA A N 1
ATOM 1536 C CA . ALA A 1 205 ? -17.968 -1.113 24.553 1.00 94.31 205 ALA A CA 1
ATOM 1537 C C . ALA A 1 205 ? -18.012 -1.560 26.021 1.00 94.31 205 ALA A C 1
ATOM 1539 O O . ALA A 1 205 ? -18.049 -0.702 26.900 1.00 94.31 205 ALA A O 1
ATOM 1540 N N . THR A 1 206 ? -17.853 -2.859 26.302 1.00 93.94 206 THR A N 1
ATOM 1541 C CA . THR A 1 206 ? -17.781 -3.395 27.672 1.00 93.94 206 THR A CA 1
ATOM 1542 C C . THR A 1 206 ? -16.679 -2.727 28.500 1.00 93.94 206 THR A C 1
ATOM 1544 O O . THR A 1 206 ? -16.950 -2.185 29.571 1.00 93.94 206 THR A O 1
ATOM 1547 N N . ARG A 1 207 ? -15.437 -2.665 27.992 1.00 92.62 207 ARG A N 1
ATOM 1548 C CA . ARG A 1 207 ? -14.328 -2.006 28.713 1.00 92.62 207 ARG A CA 1
ATOM 1549 C C . ARG A 1 207 ? -14.555 -0.507 28.903 1.00 92.62 207 ARG A C 1
ATOM 1551 O O . ARG A 1 207 ? -14.125 0.063 29.902 1.00 92.62 207 ARG A O 1
ATOM 1558 N N . ARG A 1 208 ? -15.190 0.161 27.934 1.00 94.00 208 ARG A N 1
ATOM 1559 C CA . ARG A 1 208 ? -15.515 1.592 28.030 1.00 94.00 208 ARG A CA 1
ATOM 1560 C C . ARG A 1 208 ? -16.633 1.857 29.032 1.00 94.00 208 ARG A C 1
ATOM 1562 O O . ARG A 1 208 ? -16.558 2.876 29.710 1.00 94.00 208 ARG A O 1
ATOM 1569 N N . ALA A 1 209 ? -17.606 0.956 29.144 1.00 93.31 209 ALA A N 1
ATOM 1570 C CA . ALA A 1 209 ? -18.665 1.023 30.142 1.00 93.31 209 ALA A CA 1
ATOM 1571 C C . ALA A 1 209 ? -18.087 0.877 31.553 1.00 93.31 209 ALA A C 1
ATOM 1573 O O . ALA A 1 209 ? -18.358 1.716 32.407 1.00 93.31 209 ALA A O 1
ATOM 1574 N N . ALA A 1 210 ? -17.207 -0.107 31.763 1.00 89.50 210 ALA A N 1
ATOM 1575 C CA . A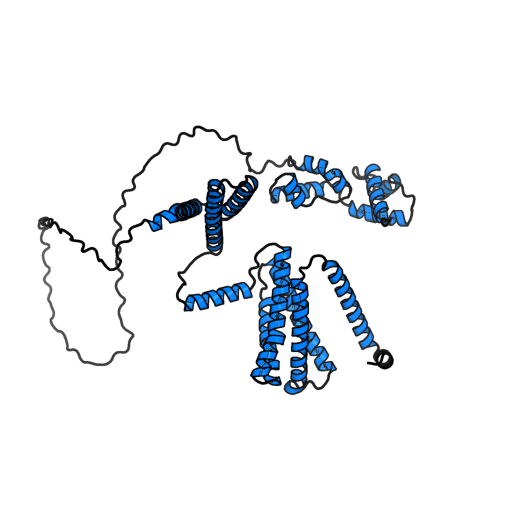LA A 1 210 ? -16.511 -0.282 33.036 1.00 89.50 210 ALA A CA 1
ATOM 1576 C C . ALA A 1 210 ? -15.639 0.931 33.392 1.00 89.50 210 ALA A C 1
ATOM 1578 O O . ALA A 1 210 ? -15.812 1.524 34.447 1.00 89.50 210 ALA A O 1
ATOM 1579 N N . HIS A 1 211 ? -14.802 1.399 32.459 1.00 90.06 211 HIS A N 1
ATOM 1580 C CA . HIS A 1 211 ? -13.981 2.594 32.675 1.00 90.06 211 HIS A CA 1
ATOM 1581 C C . HIS A 1 211 ? -14.837 3.833 32.995 1.00 90.06 211 HIS A C 1
ATOM 1583 O O . HIS A 1 211 ? -14.422 4.694 33.774 1.00 90.06 211 HIS A O 1
ATOM 1589 N N . LEU A 1 212 ? -16.003 3.989 32.362 1.00 92.75 212 LEU A N 1
ATOM 1590 C CA . LEU A 1 212 ? -16.902 5.092 32.684 1.00 92.75 212 LEU A CA 1
ATOM 1591 C C . LEU A 1 212 ? -17.411 4.979 34.128 1.00 92.75 212 LEU A C 1
ATOM 1593 O O . LEU A 1 212 ? -17.345 5.974 34.843 1.00 92.75 212 LEU A O 1
ATOM 1597 N N . ALA A 1 213 ? -17.839 3.788 34.551 1.00 89.62 213 ALA A N 1
ATOM 1598 C CA . ALA A 1 213 ? -18.270 3.534 35.922 1.00 89.62 213 ALA A CA 1
ATOM 1599 C C . ALA A 1 213 ? -17.142 3.799 36.937 1.00 89.62 213 ALA A C 1
ATOM 1601 O O . ALA A 1 213 ? -17.376 4.473 37.935 1.00 89.62 213 ALA A O 1
ATOM 1602 N N . ASP A 1 214 ? -15.908 3.376 36.646 1.00 88.69 214 ASP A N 1
ATOM 1603 C CA . ASP A 1 214 ? -14.741 3.632 37.503 1.00 88.69 214 ASP A CA 1
ATOM 1604 C C . ASP A 1 214 ? -14.438 5.132 37.626 1.00 88.69 214 ASP A C 1
ATOM 1606 O O . ASP A 1 214 ? -14.115 5.631 38.703 1.00 88.69 214 ASP A O 1
ATOM 1610 N N . LEU A 1 215 ? -14.558 5.886 36.525 1.00 91.62 215 LEU A N 1
ATOM 1611 C CA . LEU A 1 215 ? -14.379 7.341 36.542 1.00 91.62 215 LEU A CA 1
ATOM 1612 C C . LEU A 1 215 ? -15.469 8.049 37.347 1.00 91.62 215 LEU A C 1
ATOM 1614 O O . LEU A 1 215 ? -15.178 9.056 37.991 1.00 91.62 215 LEU A O 1
ATOM 1618 N N . GLU A 1 216 ? -16.708 7.570 37.257 1.00 89.25 216 GLU A N 1
ATOM 1619 C CA . GLU A 1 216 ? -17.836 8.107 38.019 1.00 89.25 216 GLU A CA 1
ATOM 1620 C C . GLU A 1 216 ? -17.676 7.794 39.513 1.00 89.25 216 GLU A C 1
ATOM 1622 O O . GLU A 1 216 ? -17.795 8.706 40.329 1.00 89.25 216 GLU A O 1
ATOM 1627 N N . ALA A 1 217 ? -17.286 6.565 39.865 1.00 88.62 217 ALA A N 1
ATOM 1628 C CA . ALA A 1 217 ? -17.010 6.151 41.242 1.00 88.62 217 ALA A CA 1
ATOM 1629 C C . ALA A 1 217 ? -15.823 6.908 41.863 1.00 88.62 217 ALA A C 1
ATOM 1631 O O . ALA A 1 217 ? -15.882 7.313 43.020 1.00 88.62 217 ALA A O 1
ATOM 1632 N N . ALA A 1 218 ? -14.767 7.165 41.087 1.00 89.38 218 ALA A N 1
ATOM 1633 C CA . ALA A 1 218 ? -13.604 7.934 41.530 1.00 89.38 218 ALA A CA 1
ATOM 1634 C C . ALA A 1 218 ? -13.838 9.459 41.569 1.00 89.38 218 ALA A C 1
ATOM 1636 O O . ALA A 1 218 ? -12.888 10.219 41.773 1.00 89.38 218 ALA A O 1
ATOM 1637 N N . GLY A 1 219 ? -15.061 9.936 41.301 1.00 90.62 219 GLY A N 1
ATOM 1638 C CA . GLY A 1 219 ? -15.393 11.364 41.306 1.00 90.62 219 GLY A CA 1
ATOM 1639 C C . GLY A 1 219 ? -14.589 12.180 40.287 1.00 90.62 219 GLY A C 1
ATOM 1640 O O . GLY A 1 219 ? -14.223 13.333 40.531 1.00 90.62 219 GLY A O 1
ATOM 1641 N N . ALA A 1 220 ? -14.248 11.587 39.138 1.00 89.88 220 ALA A N 1
ATOM 1642 C CA . ALA A 1 220 ? -13.398 12.237 38.153 1.00 89.88 220 ALA A CA 1
ATOM 1643 C C . ALA A 1 220 ? -14.050 13.504 37.566 1.00 89.88 220 ALA A C 1
ATOM 1645 O O . ALA A 1 220 ? -15.264 13.615 37.416 1.00 89.88 220 ALA A O 1
ATOM 1646 N N . ARG A 1 221 ? -13.214 14.462 37.135 1.00 91.44 221 ARG A N 1
ATOM 1647 C CA . ARG A 1 221 ? -13.667 15.739 36.547 1.00 91.44 221 ARG A CA 1
ATOM 1648 C C . ARG A 1 221 ? -14.732 15.533 35.459 1.00 91.44 221 ARG A C 1
ATOM 1650 O O . ARG A 1 221 ? -14.517 14.756 34.524 1.00 91.44 221 ARG A O 1
ATOM 1657 N N . THR A 1 222 ? -15.783 16.356 35.464 1.00 88.88 222 THR A N 1
ATOM 1658 C CA . THR A 1 222 ? -16.937 16.288 34.541 1.00 88.88 222 THR A CA 1
ATOM 1659 C C . THR A 1 222 ? -16.540 16.221 33.062 1.00 88.88 222 THR A C 1
ATOM 1661 O O . THR A 1 222 ? -17.150 15.503 32.270 1.00 88.88 222 THR A O 1
ATOM 1664 N N . ARG A 1 223 ? -15.463 16.915 32.658 1.00 91.31 223 ARG A N 1
ATOM 1665 C CA . ARG A 1 223 ? -14.944 16.860 31.275 1.00 91.31 223 ARG A CA 1
ATOM 1666 C C . ARG A 1 223 ? -14.444 15.462 30.880 1.00 91.31 223 ARG A C 1
ATOM 1668 O O . ARG A 1 223 ? -14.632 15.063 29.731 1.00 91.31 223 ARG A O 1
ATOM 1675 N N . ARG A 1 224 ? -13.805 14.728 31.802 1.00 89.62 224 ARG A N 1
ATOM 1676 C CA . ARG A 1 224 ? -13.305 13.362 31.562 1.00 89.62 224 ARG A CA 1
ATOM 1677 C C . ARG A 1 224 ? -14.461 12.370 31.475 1.00 89.62 224 ARG A C 1
ATOM 1679 O O . ARG A 1 224 ? -14.506 11.623 30.502 1.00 89.62 224 ARG A O 1
ATOM 1686 N N . VAL A 1 225 ? -15.419 12.447 32.401 1.00 92.25 225 VAL A N 1
ATOM 1687 C CA . VAL A 1 225 ? -16.651 11.635 32.385 1.00 92.25 225 VAL A CA 1
ATOM 1688 C C . VAL A 1 225 ? -17.422 11.854 31.081 1.00 92.25 225 VAL A C 1
ATOM 1690 O O . VAL A 1 225 ? -17.720 10.904 30.363 1.00 92.25 225 VAL A O 1
ATOM 1693 N N . ARG A 1 226 ? -17.620 13.113 30.666 1.00 91.75 226 ARG A N 1
ATOM 1694 C CA . ARG A 1 226 ? -18.280 13.441 29.392 1.00 91.75 226 ARG A CA 1
ATOM 1695 C C . ARG A 1 226 ? -17.550 12.868 28.174 1.00 91.75 226 ARG A C 1
ATOM 1697 O O . ARG A 1 226 ? -18.189 12.382 27.244 1.00 91.75 226 ARG A O 1
ATOM 1704 N N . ARG A 1 227 ? -16.212 12.906 28.156 1.00 92.50 227 ARG A N 1
ATOM 1705 C CA . ARG A 1 227 ? -15.416 12.310 27.067 1.00 92.50 227 ARG A CA 1
ATOM 1706 C C . ARG A 1 227 ? -15.522 10.784 27.059 1.00 92.50 227 ARG A C 1
ATOM 1708 O O . ARG A 1 227 ? -15.564 10.200 25.979 1.00 92.50 227 ARG A O 1
ATOM 1715 N N . ALA A 1 228 ? -15.562 10.152 28.230 1.00 92.81 228 ALA A N 1
ATOM 1716 C CA . ALA A 1 228 ? -15.756 8.712 28.363 1.00 92.81 228 ALA A CA 1
ATOM 1717 C C . ALA A 1 228 ? -17.156 8.289 27.889 1.00 92.81 228 ALA A C 1
ATOM 1719 O O . ALA A 1 228 ? -17.239 7.391 27.056 1.00 92.81 228 ALA A O 1
ATOM 1720 N N . ARG A 1 229 ? -18.218 9.014 28.277 1.00 93.38 229 ARG A N 1
ATOM 1721 C CA . ARG A 1 229 ? -19.594 8.801 27.785 1.00 93.38 229 ARG A CA 1
ATOM 1722 C C . ARG A 1 229 ? -19.688 8.866 26.263 1.00 93.38 229 ARG A C 1
ATOM 1724 O O . ARG A 1 229 ? -20.200 7.944 25.648 1.00 93.38 229 ARG A O 1
ATOM 1731 N N . ARG A 1 230 ? -19.103 9.894 25.634 1.00 93.69 230 ARG A N 1
ATOM 1732 C CA . ARG A 1 230 ? -19.084 10.013 24.159 1.00 93.69 230 ARG A CA 1
ATOM 1733 C C . ARG A 1 230 ? -18.364 8.848 23.474 1.00 93.69 230 ARG A C 1
ATOM 1735 O O . ARG A 1 230 ? -18.786 8.397 22.418 1.00 93.69 230 ARG A O 1
ATOM 1742 N N . ARG A 1 231 ? -17.263 8.367 24.060 1.00 92.56 231 ARG A N 1
ATOM 1743 C CA . ARG A 1 231 ? -16.516 7.211 23.533 1.00 92.56 231 ARG A CA 1
ATOM 1744 C C . ARG A 1 231 ? -17.268 5.897 23.720 1.00 92.56 231 ARG A C 1
ATOM 1746 O O . ARG A 1 231 ? -17.105 5.015 22.886 1.00 92.56 231 ARG A O 1
ATOM 1753 N N . LEU A 1 232 ? -18.030 5.768 24.805 1.00 95.00 232 LEU A N 1
ATOM 1754 C CA . LEU A 1 232 ? -18.911 4.631 25.034 1.00 95.00 232 LEU A CA 1
ATOM 1755 C C . LEU A 1 232 ? -20.056 4.630 24.020 1.00 95.00 232 LEU A C 1
ATOM 1757 O O . LEU A 1 232 ? -20.206 3.630 23.334 1.00 95.00 232 LEU A O 1
ATOM 1761 N N . ALA A 1 233 ? -20.770 5.748 23.859 1.00 91.88 233 ALA A N 1
ATOM 1762 C CA . ALA A 1 233 ? -21.857 5.881 22.885 1.00 91.88 233 ALA A CA 1
ATOM 1763 C C . ALA A 1 233 ? -21.394 5.479 21.476 1.00 91.88 233 ALA A C 1
ATOM 1765 O O . ALA A 1 233 ? -21.901 4.524 20.905 1.00 91.88 233 ALA A O 1
ATOM 1766 N N . ALA A 1 234 ? -20.287 6.064 21.006 1.00 92.31 234 ALA A N 1
ATOM 1767 C CA . ALA A 1 234 ? -19.725 5.715 19.705 1.00 92.31 234 ALA A CA 1
ATOM 1768 C C . ALA A 1 234 ? -19.296 4.239 19.582 1.00 92.31 234 ALA A C 1
ATOM 1770 O O . ALA A 1 234 ? -19.184 3.738 18.467 1.00 92.31 234 ALA A O 1
ATOM 1771 N N . ALA A 1 235 ? -18.950 3.561 20.682 1.00 92.44 235 ALA A N 1
ATOM 1772 C CA . ALA A 1 235 ? -18.625 2.137 20.656 1.00 92.44 235 ALA A CA 1
ATOM 1773 C C . ALA A 1 235 ? -19.892 1.277 20.604 1.00 92.44 235 ALA A C 1
ATOM 1775 O O . ALA A 1 235 ? -19.900 0.307 19.856 1.00 92.44 235 ALA A O 1
ATOM 1776 N N . VAL A 1 236 ? -20.936 1.651 21.352 1.00 93.19 236 VAL A N 1
ATOM 1777 C CA . VAL A 1 236 ? -22.247 0.985 21.363 1.00 93.19 236 VAL A CA 1
ATOM 1778 C C . VAL A 1 236 ? -22.916 1.076 19.993 1.00 93.19 236 VAL A C 1
ATOM 1780 O O . VAL A 1 236 ? -23.368 0.049 19.494 1.00 93.19 236 VAL A O 1
ATOM 1783 N N . ASP A 1 237 ? -22.861 2.230 19.324 1.00 91.94 237 ASP A N 1
ATOM 1784 C CA . ASP A 1 237 ? -23.439 2.409 17.981 1.00 91.94 237 ASP A CA 1
ATOM 1785 C C . ASP A 1 237 ? -22.890 1.401 16.955 1.00 91.94 237 ASP A C 1
ATOM 1787 O O . ASP A 1 237 ? -23.591 0.992 16.040 1.00 91.94 237 ASP A O 1
ATOM 1791 N N . ARG A 1 238 ? -21.638 0.947 17.118 1.00 89.69 238 ARG A N 1
ATOM 1792 C CA . ARG A 1 238 ? -20.986 -0.018 16.209 1.00 89.69 238 ARG A CA 1
ATOM 1793 C C . ARG A 1 238 ? -21.233 -1.487 16.562 1.00 89.69 238 ARG A C 1
ATOM 1795 O O . ARG A 1 238 ? -20.664 -2.367 15.918 1.00 89.69 238 ARG A O 1
ATOM 1802 N N . THR A 1 239 ? -22.005 -1.763 17.610 1.00 88.88 239 THR A N 1
ATOM 1803 C CA . THR A 1 239 ? -22.346 -3.137 18.021 1.00 88.88 239 THR A CA 1
ATOM 1804 C C . THR A 1 239 ? -23.644 -3.646 17.399 1.00 88.88 239 THR A C 1
ATOM 1806 O O . THR A 1 239 ? -23.964 -4.815 17.574 1.00 88.88 239 THR A O 1
ATOM 1809 N N . ASP A 1 240 ? -24.398 -2.785 16.706 1.00 86.88 240 ASP A N 1
ATOM 1810 C CA . ASP A 1 240 ? -25.783 -3.030 16.276 1.00 86.88 240 ASP A CA 1
ATOM 1811 C C . ASP A 1 240 ? -26.747 -3.368 17.436 1.00 86.88 240 ASP A C 1
ATOM 1813 O O . ASP A 1 240 ? -27.888 -3.748 17.195 1.00 86.88 240 ASP A O 1
ATOM 1817 N N . ALA A 1 241 ? -26.352 -3.183 18.705 1.00 88.50 241 ALA A N 1
ATOM 1818 C CA . ALA A 1 241 ? -27.194 -3.469 19.875 1.00 88.50 241 ALA A CA 1
ATOM 1819 C C . ALA A 1 241 ? -28.447 -2.576 19.981 1.00 88.50 241 ALA A C 1
ATOM 1821 O O . ALA A 1 241 ? -29.353 -2.881 20.755 1.00 88.50 241 ALA A O 1
ATOM 1822 N N . GLY A 1 242 ? -28.501 -1.470 19.230 1.00 85.44 242 GLY A N 1
ATOM 1823 C CA . GLY A 1 242 ? -29.706 -0.646 19.099 1.00 85.44 242 GLY A CA 1
ATOM 1824 C C . GLY A 1 242 ? -30.756 -1.241 18.155 1.00 85.44 242 GLY A C 1
ATOM 1825 O O . GLY A 1 242 ? -31.928 -0.913 18.280 1.00 85.44 242 GLY A O 1
ATOM 1826 N N . VAL A 1 243 ? -30.346 -2.131 17.245 1.00 85.88 243 VAL A N 1
ATOM 1827 C CA . VAL A 1 243 ? -31.200 -2.698 16.188 1.00 85.88 243 VAL A CA 1
ATOM 1828 C C . VAL A 1 243 ? -31.460 -4.188 16.422 1.00 85.88 243 VAL A C 1
ATOM 1830 O O . VAL A 1 243 ? -32.571 -4.667 16.224 1.00 85.88 243 VAL A O 1
ATOM 1833 N N . LEU A 1 244 ? -30.446 -4.932 16.873 1.00 86.56 244 LEU A N 1
ATOM 1834 C CA . LEU A 1 244 ? -30.495 -6.380 17.055 1.00 86.56 244 LEU A CA 1
ATOM 1835 C C . LEU A 1 244 ? -30.622 -6.747 18.537 1.00 86.56 244 LEU A C 1
ATOM 1837 O O . LEU A 1 244 ? -29.731 -6.473 19.348 1.00 86.56 244 LEU A O 1
ATOM 1841 N N . VAL A 1 245 ? -31.710 -7.440 18.878 1.00 89.00 245 VAL A N 1
ATOM 1842 C CA . VAL A 1 245 ? -32.004 -7.867 20.255 1.00 89.00 245 VAL A CA 1
ATOM 1843 C C . VAL A 1 245 ? -30.948 -8.844 20.782 1.00 89.00 245 VAL A C 1
ATOM 1845 O O . VAL A 1 245 ? -30.532 -8.713 21.935 1.00 89.00 245 VAL A O 1
ATOM 1848 N N . GLU A 1 246 ? -30.442 -9.768 19.954 1.00 87.25 246 GLU A N 1
ATOM 1849 C CA . GLU A 1 246 ? -29.413 -10.716 20.409 1.00 87.25 246 GLU A CA 1
ATOM 1850 C C . GLU A 1 246 ? -28.103 -10.003 20.773 1.00 87.25 246 GLU A C 1
ATOM 1852 O O . GLU A 1 246 ? -27.489 -10.305 21.796 1.00 87.25 246 GLU A O 1
ATOM 1857 N N . GLN A 1 247 ? -27.690 -9.004 19.984 1.00 87.75 247 GLN A N 1
ATOM 1858 C CA . GLN A 1 247 ? -26.469 -8.233 20.255 1.00 87.75 247 GLN A CA 1
ATOM 1859 C C . GLN A 1 247 ? -26.604 -7.378 21.516 1.00 87.75 247 GLN A C 1
ATOM 1861 O O . GLN A 1 247 ? -25.651 -7.248 22.289 1.00 87.75 247 GLN A O 1
ATOM 1866 N N . ARG A 1 248 ? -27.804 -6.845 21.775 1.00 93.12 248 ARG A N 1
ATOM 1867 C CA . ARG A 1 248 ? -28.108 -6.155 23.031 1.00 93.12 248 ARG A CA 1
ATOM 1868 C C . ARG A 1 248 ? -27.957 -7.082 24.233 1.00 93.12 248 ARG A C 1
ATOM 1870 O O . ARG A 1 248 ? -27.333 -6.680 25.215 1.00 93.12 248 ARG A O 1
ATOM 1877 N N . ALA A 1 249 ? -28.487 -8.303 24.154 1.00 90.75 249 ALA A N 1
ATOM 1878 C CA . ALA A 1 249 ? -28.371 -9.288 25.227 1.00 90.75 249 ALA A CA 1
ATOM 1879 C C . ALA A 1 249 ? -26.899 -9.625 25.518 1.00 90.75 249 ALA A C 1
ATOM 1881 O O . ALA A 1 249 ? -26.462 -9.500 26.661 1.00 90.75 249 ALA A O 1
ATOM 1882 N N . VAL A 1 250 ? -26.108 -9.918 24.480 1.00 90.88 250 VAL A N 1
ATOM 1883 C CA . VAL A 1 250 ? -24.671 -10.225 24.609 1.00 90.88 250 VAL A CA 1
ATOM 1884 C C . VAL A 1 250 ? -23.884 -9.054 25.207 1.00 90.88 250 VAL A C 1
ATOM 1886 O O . VAL A 1 250 ? -23.015 -9.250 26.062 1.00 90.88 250 VAL A O 1
ATOM 1889 N N . LEU A 1 251 ? -24.162 -7.818 24.777 1.00 93.00 251 LEU A N 1
ATOM 1890 C CA . LEU A 1 251 ? -23.500 -6.629 25.313 1.00 93.00 251 LEU A CA 1
ATOM 1891 C C . LEU A 1 251 ? -23.809 -6.437 26.804 1.00 93.00 251 LEU A C 1
ATOM 1893 O O . LEU A 1 251 ? -22.890 -6.184 27.589 1.00 93.00 251 LEU A O 1
ATOM 1897 N N . LEU A 1 252 ? -25.081 -6.562 27.194 1.00 93.81 252 LEU A N 1
ATOM 1898 C CA . LEU A 1 252 ? -25.514 -6.419 28.585 1.00 93.81 252 LEU A CA 1
ATOM 1899 C C . LEU A 1 252 ? -24.939 -7.524 29.474 1.00 93.81 252 LEU A C 1
ATOM 1901 O O . LEU A 1 252 ? -24.409 -7.217 30.540 1.00 93.81 252 LEU A O 1
ATOM 1905 N N . GLU A 1 253 ? -24.959 -8.774 29.012 1.00 92.88 253 GLU A N 1
ATOM 1906 C CA . GLU A 1 253 ? -24.369 -9.916 29.715 1.00 92.88 253 GLU A CA 1
ATOM 1907 C C . GLU A 1 253 ? -22.870 -9.703 29.957 1.00 92.88 253 GLU A C 1
ATOM 1909 O O . GLU A 1 253 ? -22.386 -9.844 31.080 1.00 92.88 253 GLU A O 1
ATOM 1914 N N . ARG A 1 254 ? -22.125 -9.257 28.937 1.00 92.38 254 ARG A N 1
ATOM 1915 C CA . ARG A 1 254 ? -20.692 -8.959 29.080 1.00 92.38 254 ARG A CA 1
ATOM 1916 C C . ARG A 1 254 ? -20.418 -7.799 30.028 1.00 92.38 254 ARG A C 1
ATOM 1918 O O . ARG A 1 254 ? -19.435 -7.843 30.766 1.00 92.38 254 ARG A O 1
ATOM 1925 N N . ILE A 1 255 ? -21.244 -6.751 30.008 1.00 91.81 255 ILE A N 1
ATOM 1926 C CA . ILE A 1 255 ? -21.125 -5.637 30.958 1.00 91.81 255 ILE A CA 1
ATOM 1927 C C . ILE A 1 255 ? -21.385 -6.128 32.382 1.00 91.81 255 ILE A C 1
ATOM 1929 O O . ILE A 1 255 ? -20.610 -5.786 33.274 1.00 91.81 255 ILE A O 1
ATOM 1933 N N . ALA A 1 256 ? -22.419 -6.943 32.591 1.00 88.81 256 ALA A N 1
ATOM 1934 C CA . ALA A 1 256 ? -22.715 -7.535 33.889 1.00 88.81 256 ALA A CA 1
ATOM 1935 C C . ALA A 1 256 ? -21.542 -8.401 34.373 1.00 88.81 256 ALA A C 1
ATOM 1937 O O . ALA A 1 256 ? -20.993 -8.139 35.442 1.00 88.81 256 ALA A O 1
ATOM 1938 N N . ALA A 1 257 ? -21.076 -9.345 33.551 1.00 88.88 257 ALA A N 1
ATOM 1939 C CA . ALA A 1 257 ? -19.943 -10.209 33.874 1.00 88.88 257 ALA A CA 1
ATOM 1940 C C . ALA A 1 257 ? -18.683 -9.406 34.236 1.00 88.88 257 ALA A C 1
ATOM 1942 O O . ALA A 1 257 ? -18.011 -9.713 35.216 1.00 88.88 257 ALA A O 1
ATOM 1943 N N . TYR A 1 258 ? -18.380 -8.339 33.490 1.00 84.69 258 TYR A N 1
ATOM 1944 C CA . TYR A 1 258 ? -17.208 -7.504 33.757 1.00 84.69 258 TYR A CA 1
ATOM 1945 C C . TYR A 1 258 ? -17.349 -6.685 35.047 1.00 84.69 258 TYR A C 1
ATOM 1947 O O . TYR A 1 258 ? -16.397 -6.578 35.816 1.00 84.69 258 TYR A O 1
ATOM 1955 N N . ARG A 1 259 ? -18.528 -6.103 35.312 1.00 81.75 259 ARG A N 1
ATOM 1956 C CA . ARG A 1 259 ? -18.773 -5.303 36.527 1.00 81.75 259 ARG A CA 1
ATOM 1957 C C . ARG A 1 259 ? -18.814 -6.149 37.794 1.00 81.75 259 ARG A C 1
ATOM 1959 O O . ARG A 1 259 ? -18.430 -5.661 38.851 1.00 81.75 259 ARG A O 1
ATOM 1966 N N . HIS A 1 260 ? -19.260 -7.394 37.682 1.00 84.25 260 HIS A N 1
ATOM 1967 C CA . HIS A 1 260 ? -19.341 -8.337 38.794 1.00 84.25 260 HIS A CA 1
ATOM 1968 C C . HIS A 1 260 ? -18.138 -9.289 38.859 1.00 84.25 260 HIS A C 1
ATOM 1970 O O . HIS A 1 260 ? -18.134 -10.215 39.665 1.00 84.25 260 HIS A O 1
ATOM 1976 N N . ALA A 1 261 ? -17.088 -9.045 38.067 1.00 84.12 261 ALA A N 1
ATOM 1977 C CA . ALA A 1 261 ? -15.902 -9.897 38.017 1.00 84.12 261 ALA A CA 1
ATOM 1978 C C . ALA A 1 261 ? -15.173 -10.003 39.367 1.00 84.12 261 ALA A C 1
ATOM 1980 O O . ALA A 1 261 ? -14.587 -11.040 39.657 1.00 84.12 261 ALA A O 1
ATOM 1981 N N . SER A 1 262 ? -15.234 -8.977 40.222 1.00 78.38 262 SER A N 1
ATOM 1982 C CA . SER A 1 262 ? -14.679 -9.043 41.583 1.00 78.38 262 SER A CA 1
ATOM 1983 C C . SER A 1 262 ? -15.353 -10.111 42.451 1.00 78.38 262 SER A C 1
ATOM 1985 O O . SER A 1 262 ? -14.695 -10.692 43.308 1.00 78.38 262 SER A O 1
ATOM 1987 N N . GLY A 1 263 ? -16.626 -10.426 42.192 1.00 78.06 263 GLY A N 1
ATOM 1988 C CA . GLY A 1 263 ? -17.354 -11.494 42.878 1.00 78.06 263 GLY A CA 1
ATOM 1989 C C . GLY A 1 263 ? -16.828 -12.893 42.554 1.00 78.06 263 GLY A C 1
ATOM 1990 O O . GLY A 1 263 ? -16.965 -13.791 43.379 1.00 78.06 263 GLY A O 1
ATOM 1991 N N . LEU A 1 264 ? -16.149 -13.082 41.414 1.00 79.25 264 LEU A N 1
ATOM 1992 C CA . LEU A 1 264 ? -15.487 -14.353 41.088 1.00 79.25 264 LEU A CA 1
ATOM 1993 C C . LEU A 1 264 ? -14.364 -14.689 42.074 1.00 79.25 264 LEU A C 1
ATOM 1995 O O . LEU A 1 264 ? -14.075 -15.862 42.275 1.00 79.25 264 LEU A O 1
ATOM 1999 N N . ALA A 1 265 ? -13.755 -13.685 42.714 1.00 78.94 265 ALA A N 1
ATOM 2000 C CA . ALA A 1 265 ? -12.717 -13.910 43.717 1.00 78.94 265 ALA A CA 1
ATOM 2001 C C . ALA A 1 265 ? -13.272 -14.522 45.018 1.00 78.94 265 ALA A C 1
ATOM 2003 O O . ALA A 1 265 ? -12.515 -15.104 45.786 1.00 78.94 265 ALA A O 1
ATOM 2004 N N . SER A 1 266 ? -14.580 -14.387 45.257 1.00 82.12 266 SER A N 1
ATOM 2005 C CA . SER A 1 266 ? -15.286 -14.930 46.423 1.00 82.12 266 SER A CA 1
ATOM 2006 C C . SER A 1 266 ? -16.092 -16.196 46.122 1.00 82.12 266 SER A C 1
ATOM 2008 O O . SER A 1 266 ? -16.776 -16.696 47.009 1.00 82.12 266 SER A O 1
ATOM 2010 N N . VAL A 1 267 ? -16.060 -16.706 44.887 1.00 82.06 267 VAL A N 1
ATOM 2011 C CA . VAL A 1 267 ? -16.740 -17.963 44.554 1.00 82.06 267 VAL A CA 1
ATOM 2012 C C . VAL A 1 267 ? -15.899 -19.122 45.076 1.00 82.06 267 VAL A C 1
ATOM 2014 O O . VAL A 1 267 ? -14.778 -19.338 44.615 1.00 82.06 267 VAL A O 1
ATOM 2017 N N . GLU A 1 268 ? -16.455 -19.890 46.011 1.00 77.75 268 GLU A N 1
ATOM 2018 C CA . GLU A 1 268 ? -15.896 -21.187 46.383 1.00 77.75 268 GLU A CA 1
ATOM 2019 C C . GLU A 1 268 ? -16.038 -22.143 45.194 1.00 77.75 268 GLU A C 1
ATOM 2021 O O . GLU A 1 268 ? -17.127 -22.600 44.847 1.00 77.75 268 GLU A O 1
ATOM 2026 N N . LEU A 1 269 ? -14.921 -22.395 44.514 1.00 75.62 269 LEU A N 1
ATOM 2027 C CA . LEU A 1 269 ? -14.854 -23.348 43.415 1.00 75.62 269 LEU A CA 1
ATOM 2028 C C . LEU A 1 269 ? -14.708 -24.757 44.010 1.00 75.62 269 LEU A C 1
ATOM 2030 O O . LEU A 1 269 ? -13.732 -24.999 44.727 1.00 75.62 269 LEU A O 1
ATOM 2034 N N . PRO A 1 270 ? -15.632 -25.697 43.730 1.00 74.44 270 PRO A N 1
ATOM 2035 C CA . PRO A 1 270 ? -15.484 -27.069 44.192 1.00 74.44 270 PRO A CA 1
ATOM 2036 C C . PRO A 1 270 ? -14.206 -27.680 43.612 1.00 74.44 270 PRO A C 1
ATOM 2038 O O . PRO A 1 270 ? -13.834 -27.418 42.464 1.00 74.44 270 PRO A O 1
ATOM 2041 N N . SER A 1 271 ? -13.522 -28.494 44.418 1.00 72.38 271 SER A N 1
ATOM 2042 C CA . SER A 1 271 ? -12.290 -29.153 43.992 1.00 72.38 271 SER A CA 1
ATOM 2043 C C . SER A 1 271 ? -12.564 -30.032 42.763 1.00 72.38 271 SER A C 1
ATOM 2045 O O . SER A 1 271 ? -13.412 -30.922 42.839 1.00 72.38 271 SER A O 1
ATOM 2047 N N . PRO A 1 272 ? -11.823 -29.863 41.652 1.00 72.69 272 PRO A N 1
ATOM 2048 C CA . PRO A 1 272 ? -12.022 -30.648 40.431 1.00 72.69 272 PRO A CA 1
ATOM 2049 C C . PRO A 1 272 ? -11.668 -32.136 40.597 1.00 72.69 272 PRO A C 1
ATOM 2051 O O . PRO A 1 272 ? -11.921 -32.933 39.699 1.00 72.69 272 PRO A O 1
ATOM 2054 N N . TRP A 1 273 ? -11.092 -32.516 41.741 1.00 73.50 273 TRP A N 1
ATOM 2055 C CA . TRP A 1 273 ? -10.709 -33.889 42.077 1.00 73.50 273 TRP A CA 1
ATOM 2056 C C . TRP A 1 273 ? -11.692 -34.577 43.029 1.00 73.50 273 TRP A C 1
ATOM 2058 O O . TRP A 1 273 ? -11.515 -35.749 43.352 1.00 73.50 273 TRP A O 1
ATOM 2068 N N . GLN A 1 274 ? -12.726 -33.869 43.488 1.00 66.75 274 GLN A N 1
ATOM 2069 C CA . GLN A 1 274 ? -13.812 -34.452 44.267 1.00 66.75 274 GLN A CA 1
ATOM 2070 C C . GLN A 1 274 ? -14.973 -34.737 43.317 1.00 66.75 274 GLN A C 1
ATOM 2072 O O . GLN A 1 274 ? -15.765 -33.852 43.005 1.00 66.75 274 GLN A O 1
ATOM 2077 N N . MET A 1 275 ? -15.065 -35.976 42.827 1.00 55.72 275 MET A N 1
ATOM 2078 C CA . MET A 1 275 ? -16.287 -36.423 42.160 1.00 55.72 275 MET A CA 1
ATOM 2079 C C . MET A 1 275 ? -17.406 -36.442 43.207 1.00 55.72 275 MET A C 1
ATOM 2081 O O . MET A 1 275 ? -17.266 -37.155 44.206 1.00 55.72 275 MET A O 1
ATOM 2085 N N . PRO A 1 276 ? -18.506 -35.691 43.022 1.00 62.22 276 PRO A N 1
ATOM 2086 C CA . PRO A 1 276 ? -19.673 -35.879 43.859 1.00 62.22 276 PRO A CA 1
ATOM 2087 C C . PRO A 1 276 ? -20.162 -37.305 43.617 1.00 62.22 276 PRO A C 1
ATOM 2089 O O . PRO A 1 276 ? -20.594 -37.653 42.518 1.00 62.22 276 PRO A O 1
ATOM 2092 N N . VAL A 1 277 ? -20.044 -38.151 44.639 1.00 62.34 277 VAL A N 1
ATOM 2093 C CA . VAL A 1 277 ? -20.712 -39.448 44.662 1.00 62.34 277 VAL A CA 1
ATOM 2094 C C . VAL A 1 277 ? -22.197 -39.126 44.738 1.00 62.34 277 VAL A C 1
ATOM 2096 O O . VAL A 1 277 ? -22.732 -38.851 45.810 1.00 62.34 277 VAL A O 1
ATOM 2099 N N . ALA A 1 278 ? -22.847 -39.058 43.579 1.00 60.22 278 ALA A N 1
ATOM 2100 C CA . ALA A 1 278 ? -24.289 -38.959 43.503 1.00 60.22 278 ALA A CA 1
ATOM 2101 C C . ALA A 1 278 ? -24.850 -40.270 44.059 1.00 60.22 278 ALA A C 1
ATOM 2103 O O . ALA A 1 278 ? -24.876 -41.292 43.373 1.00 60.22 278 ALA A O 1
ATOM 2104 N N . VAL A 1 279 ? -25.245 -40.252 45.331 1.00 60.44 279 VAL A N 1
ATOM 2105 C CA . VAL A 1 279 ? -26.093 -41.292 45.905 1.00 60.44 279 VAL A CA 1
ATOM 2106 C C . VAL A 1 279 ? -27.453 -41.114 45.242 1.00 60.44 279 VAL A C 1
ATOM 2108 O O . VAL A 1 279 ? -28.240 -40.252 45.619 1.00 60.44 279 VAL A O 1
ATOM 2111 N N . VAL A 1 280 ? -27.672 -41.848 44.154 1.00 55.22 280 VAL A N 1
ATOM 2112 C CA . VAL A 1 280 ? -28.985 -41.948 43.526 1.00 55.22 280 VAL A CA 1
ATOM 2113 C C . VAL A 1 280 ? -29.771 -42.958 44.350 1.00 55.22 280 VAL A C 1
ATOM 2115 O O . VAL A 1 280 ? -29.560 -44.163 44.212 1.00 55.22 280 VAL A O 1
ATOM 2118 N N . ASP A 1 281 ? -30.662 -42.474 45.213 1.00 58.88 281 ASP A N 1
ATOM 2119 C CA . ASP A 1 281 ? -31.710 -43.314 45.786 1.00 58.88 281 ASP A CA 1
ATOM 2120 C C . ASP A 1 281 ? -32.676 -43.690 44.658 1.00 58.88 281 ASP A C 1
ATOM 2122 O O . ASP A 1 281 ? -33.488 -42.891 44.190 1.00 58.88 281 ASP A O 1
ATOM 2126 N N . VAL A 1 282 ? -32.526 -44.914 44.152 1.00 53.44 282 VAL A N 1
ATOM 2127 C CA . VAL A 1 282 ? -33.421 -45.476 43.141 1.00 53.44 282 VAL A CA 1
ATOM 2128 C C . VAL A 1 282 ? -34.672 -45.980 43.854 1.00 53.44 282 VAL A C 1
ATOM 2130 O O . VAL A 1 282 ? -34.710 -47.111 44.341 1.00 53.44 282 VAL A O 1
ATOM 2133 N N . GLU A 1 283 ? -35.715 -45.156 43.896 1.00 65.25 283 GLU A N 1
ATOM 2134 C CA . GLU A 1 283 ? -37.050 -45.617 44.269 1.00 65.25 283 GLU A CA 1
ATOM 2135 C C . GLU A 1 283 ? -37.599 -46.512 43.144 1.00 65.25 283 GLU A C 1
ATOM 2137 O O . GLU A 1 283 ? -37.903 -46.063 42.036 1.00 65.25 283 GLU A O 1
ATOM 2142 N N . ARG A 1 284 ? -37.659 -47.826 43.402 1.00 53.25 284 ARG A N 1
ATOM 2143 C CA . ARG A 1 284 ? -38.227 -48.805 42.466 1.00 53.25 284 ARG A CA 1
ATOM 2144 C C . ARG A 1 284 ? -39.742 -48.636 42.404 1.00 53.25 284 ARG A C 1
ATOM 2146 O O . ARG A 1 284 ? -40.458 -49.130 43.269 1.00 53.25 284 ARG A O 1
ATOM 2153 N N . VAL A 1 285 ? -40.221 -48.020 41.329 1.00 65.19 285 VAL A N 1
ATOM 2154 C CA . VAL A 1 285 ? -41.636 -48.072 40.945 1.00 65.19 285 VAL A CA 1
ATOM 2155 C C . VAL A 1 285 ? -41.951 -49.488 40.424 1.00 65.19 285 VAL A C 1
ATOM 2157 O O . VAL A 1 285 ? -41.265 -49.949 39.506 1.00 65.19 285 VAL A O 1
ATOM 2160 N N . PRO A 1 286 ? -42.934 -50.217 40.989 1.00 61.75 286 PRO A N 1
ATOM 2161 C CA . PRO A 1 286 ? -43.322 -51.531 40.485 1.00 61.75 286 PRO A CA 1
ATOM 2162 C C . PRO A 1 286 ? -43.960 -51.417 39.092 1.00 61.75 286 PRO A C 1
ATOM 2164 O O . PRO A 1 286 ? -44.745 -50.509 38.821 1.00 61.75 286 PRO A O 1
ATOM 2167 N N . ALA A 1 287 ? -43.586 -52.340 38.204 1.00 59.16 287 ALA A N 1
ATOM 2168 C CA . ALA A 1 287 ? -44.045 -52.382 36.820 1.00 59.16 287 ALA A CA 1
ATOM 2169 C C . ALA A 1 287 ? -45.571 -52.604 36.735 1.00 59.16 287 ALA A C 1
ATOM 2171 O O . ALA A 1 287 ? -46.093 -53.436 37.480 1.00 59.16 287 ALA A O 1
ATOM 2172 N N . PRO A 1 288 ? -46.291 -51.911 35.832 1.00 56.06 288 PRO A N 1
ATOM 2173 C CA . PRO A 1 288 ? -47.710 -52.165 35.618 1.00 56.06 288 PRO A CA 1
ATOM 2174 C C . PRO A 1 288 ? -47.924 -53.547 34.983 1.00 56.06 288 PRO A C 1
ATOM 2176 O O . PRO A 1 288 ? -47.238 -53.916 34.028 1.00 56.06 288 PRO A O 1
ATOM 2179 N N . GLU A 1 289 ? -48.888 -54.303 35.516 1.00 55.47 289 GLU A N 1
ATOM 2180 C CA . GLU A 1 289 ? -49.348 -55.575 34.954 1.00 55.47 289 GLU A CA 1
ATOM 2181 C C . GLU A 1 289 ? -49.836 -55.377 33.513 1.00 55.47 289 GLU A C 1
ATOM 2183 O O . GLU A 1 289 ? -50.784 -54.639 33.239 1.00 55.47 289 GLU A O 1
ATOM 2188 N N . VAL A 1 290 ? -49.172 -56.056 32.580 1.00 50.91 290 VAL A N 1
ATOM 2189 C CA . VAL A 1 290 ? -49.564 -56.105 31.172 1.00 50.91 290 VAL A CA 1
ATOM 2190 C C . VAL A 1 290 ? -50.790 -57.010 31.055 1.00 50.91 290 VAL A C 1
ATOM 2192 O O . VAL A 1 290 ? -50.691 -58.224 31.235 1.00 50.91 290 VAL A O 1
ATOM 2195 N N . GLN A 1 291 ? -51.952 -56.426 30.752 1.00 47.31 291 GLN A N 1
ATOM 2196 C CA . GLN A 1 291 ? -53.139 -57.185 30.357 1.00 47.31 291 GLN A CA 1
ATOM 2197 C C . GLN A 1 291 ? -52.862 -57.936 29.049 1.00 47.31 291 GLN A C 1
ATOM 2199 O O . GLN A 1 291 ? -52.403 -57.358 28.063 1.00 47.31 291 GLN A O 1
ATOM 2204 N N . ALA A 1 292 ? -53.135 -59.240 29.071 1.00 50.41 292 ALA A N 1
ATOM 2205 C CA . ALA A 1 292 ? -52.975 -60.145 27.945 1.00 50.41 292 ALA A CA 1
ATOM 2206 C C . ALA A 1 292 ? -53.878 -59.723 26.775 1.00 50.41 292 ALA A C 1
ATOM 2208 O O . ALA A 1 292 ? -55.102 -59.746 26.887 1.00 50.41 292 ALA A O 1
ATOM 2209 N N . VAL A 1 293 ? -53.263 -59.356 25.651 1.00 49.00 293 VAL A N 1
ATOM 2210 C CA . VAL A 1 293 ? -53.955 -59.167 24.373 1.00 49.00 293 VAL A CA 1
ATOM 2211 C C . VAL A 1 293 ? -53.959 -60.493 23.614 1.00 49.00 293 VAL A C 1
ATOM 2213 O O . VAL A 1 293 ? -52.962 -61.216 23.590 1.00 49.00 293 VAL A O 1
ATOM 2216 N N . GLU A 1 294 ? -55.125 -60.793 23.047 1.00 48.88 294 GLU A N 1
ATOM 2217 C CA . GLU A 1 294 ? -55.526 -62.035 22.396 1.00 48.88 294 GLU A CA 1
ATOM 2218 C C . GLU A 1 294 ? -54.578 -62.574 21.317 1.00 48.88 294 GLU A C 1
ATOM 2220 O O . GLU A 1 294 ? -53.921 -61.867 20.553 1.00 48.88 294 GLU A O 1
ATOM 2225 N N . VAL A 1 295 ? -54.599 -63.902 21.275 1.00 45.78 295 VAL A N 1
ATOM 2226 C CA . VAL A 1 295 ? -53.844 -64.830 20.446 1.00 45.78 295 VAL A CA 1
ATOM 2227 C C . VAL A 1 295 ? -54.238 -64.704 18.970 1.00 45.78 295 VAL A C 1
ATOM 2229 O O . VAL A 1 295 ? -55.371 -65.002 18.600 1.00 45.78 295 VAL A O 1
ATOM 2232 N N . TYR A 1 296 ? -53.281 -64.366 18.103 1.00 46.28 296 TYR A N 1
ATOM 2233 C CA . TYR A 1 296 ? -53.389 -64.647 16.667 1.00 46.28 296 TYR A CA 1
ATOM 2234 C C . TYR A 1 296 ? -53.007 -66.114 16.394 1.00 46.28 296 TYR A C 1
ATOM 2236 O O . TYR A 1 296 ? -51.993 -66.581 16.926 1.00 46.28 296 TYR A O 1
ATOM 2244 N N . PRO A 1 297 ? -53.771 -66.865 15.576 1.00 53.50 297 PRO A N 1
ATOM 2245 C CA . PRO A 1 297 ? -53.451 -68.254 15.274 1.00 53.50 297 PRO A CA 1
ATOM 2246 C C . PRO A 1 297 ? -52.167 -68.354 14.440 1.00 53.50 297 PRO A C 1
ATOM 2248 O O . PRO A 1 297 ? -52.038 -67.767 13.366 1.00 53.50 297 PRO A O 1
ATOM 2251 N N . GLN A 1 298 ? -51.218 -69.122 14.975 1.00 48.22 298 GLN A N 1
ATOM 2252 C CA . GLN A 1 298 ? -49.921 -69.425 14.384 1.00 48.22 298 GLN A CA 1
ATOM 2253 C C . GLN A 1 298 ? -50.093 -70.216 13.081 1.00 48.22 298 GLN A C 1
ATOM 2255 O O . GLN A 1 298 ? -50.606 -71.336 13.089 1.00 48.22 298 GLN A O 1
ATOM 2260 N N . LEU A 1 299 ? -49.609 -69.662 11.966 1.00 46.31 299 LEU A N 1
ATOM 2261 C CA . LEU A 1 299 ? -49.321 -70.449 10.772 1.00 46.31 299 LEU A CA 1
ATOM 2262 C C . LEU A 1 299 ? -47.980 -71.168 10.979 1.00 46.31 299 LEU A C 1
ATOM 2264 O O . LEU A 1 299 ? -46.919 -70.546 11.001 1.00 46.31 299 LEU A O 1
ATOM 2268 N N . LEU A 1 300 ? -48.046 -72.488 11.138 1.00 47.62 300 LEU A N 1
ATOM 2269 C CA . LEU A 1 300 ? -46.911 -73.401 11.032 1.00 47.62 300 LEU A CA 1
ATOM 2270 C C . LEU A 1 300 ? -46.317 -73.342 9.617 1.00 47.62 300 LEU A C 1
ATOM 2272 O O . LEU A 1 300 ? -46.996 -73.706 8.659 1.00 47.62 300 LEU A O 1
ATOM 2276 N N . ALA A 1 301 ? -45.036 -72.994 9.492 1.00 42.94 301 ALA A N 1
ATOM 2277 C CA . ALA A 1 301 ? -44.225 -73.400 8.345 1.00 42.94 301 ALA A CA 1
ATOM 2278 C C . ALA A 1 301 ? -42.727 -73.438 8.698 1.00 42.94 301 ALA A C 1
ATOM 2280 O O . ALA A 1 301 ? -42.052 -72.418 8.758 1.00 42.94 301 ALA A O 1
ATOM 2281 N N . ALA A 1 302 ? -42.278 -74.668 8.957 1.00 44.72 302 ALA A N 1
ATOM 2282 C CA . ALA A 1 302 ? -40.964 -75.270 8.730 1.00 44.72 302 ALA A CA 1
ATOM 2283 C C . ALA A 1 302 ? -39.695 -74.390 8.757 1.00 44.72 302 ALA A C 1
ATOM 2285 O O . ALA A 1 302 ? -39.394 -73.638 7.834 1.00 44.72 302 ALA A O 1
ATOM 2286 N N . VAL A 1 303 ? -38.868 -74.667 9.765 1.00 51.84 303 VAL A N 1
ATOM 2287 C CA . VAL A 1 303 ? -37.411 -74.488 9.752 1.00 51.84 303 VAL A CA 1
ATOM 2288 C C . VAL A 1 303 ? -36.785 -75.485 8.767 1.00 51.84 303 VAL A C 1
ATOM 2290 O O . VAL A 1 303 ? -37.077 -76.677 8.871 1.00 51.84 303 VAL A O 1
ATOM 2293 N N . PRO A 1 304 ? -35.860 -75.051 7.894 1.00 51.41 304 PRO A N 1
ATOM 2294 C CA . PRO A 1 304 ? -34.772 -75.901 7.442 1.00 51.41 304 PRO A CA 1
ATOM 2295 C C . PRO A 1 304 ? -33.469 -75.482 8.124 1.00 51.41 304 PRO A C 1
ATOM 2297 O O . PRO A 1 304 ? -32.951 -74.377 7.970 1.00 51.41 304 PRO A O 1
ATOM 2300 N N . GLU A 1 305 ? -32.980 -76.435 8.897 1.00 46.44 305 GLU A N 1
ATOM 2301 C CA . GLU A 1 305 ? -31.636 -76.611 9.417 1.00 46.44 305 GLU A CA 1
ATOM 2302 C C . GLU A 1 305 ? -30.598 -76.634 8.277 1.00 46.44 305 GLU A C 1
ATOM 2304 O O . GLU A 1 305 ? -30.800 -77.341 7.293 1.00 46.44 305 GLU A O 1
ATOM 2309 N N . ALA A 1 306 ? -29.512 -75.858 8.405 1.00 42.75 306 ALA A N 1
ATOM 2310 C CA . ALA A 1 306 ? -28.134 -76.210 8.015 1.0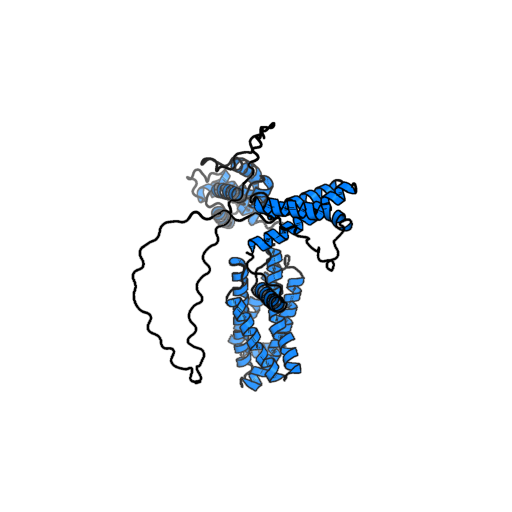0 42.75 306 ALA A CA 1
ATOM 2311 C C . ALA A 1 306 ? -27.250 -74.952 7.916 1.00 42.75 306 ALA A C 1
ATOM 2313 O O . ALA A 1 306 ? -27.345 -74.169 6.973 1.00 42.75 306 ALA A O 1
ATOM 2314 N N . TYR A 1 307 ? -26.322 -74.804 8.861 1.00 45.34 307 TYR A N 1
ATOM 2315 C CA . TYR A 1 307 ? -25.098 -74.034 8.648 1.00 45.34 307 TYR A CA 1
ATOM 2316 C C . TYR A 1 307 ? -24.101 -74.904 7.870 1.00 45.34 307 TYR A C 1
ATOM 2318 O O . TYR A 1 307 ? -23.781 -75.994 8.348 1.00 45.34 307 TYR A O 1
ATOM 2326 N N . PRO A 1 308 ? -23.535 -74.449 6.741 1.00 54.06 308 PRO A N 1
ATOM 2327 C CA . PRO A 1 308 ? -22.252 -74.953 6.288 1.00 54.06 308 PRO A CA 1
ATOM 2328 C C . PRO A 1 308 ? -21.104 -74.137 6.893 1.00 54.06 308 PRO A C 1
ATOM 2330 O O . PRO A 1 308 ? -21.215 -72.945 7.181 1.00 54.06 308 PRO A O 1
ATOM 2333 N N . ALA A 1 309 ? -20.008 -74.854 7.111 1.00 42.06 309 ALA A N 1
ATOM 2334 C CA . ALA A 1 309 ? -18.823 -74.463 7.845 1.00 42.06 309 ALA A CA 1
ATOM 2335 C C . ALA A 1 309 ? -18.116 -73.206 7.316 1.00 42.06 309 ALA A C 1
ATOM 2337 O O . ALA A 1 309 ? -18.062 -72.932 6.118 1.00 42.06 309 ALA A O 1
ATOM 2338 N N . VAL A 1 310 ? -17.491 -72.501 8.257 1.00 45.44 310 VAL A N 1
ATOM 2339 C CA . VAL A 1 310 ? -16.438 -71.515 8.020 1.00 45.44 310 VAL A CA 1
ATOM 2340 C C . VAL A 1 310 ? -15.256 -72.209 7.338 1.00 45.44 310 VAL A C 1
ATOM 2342 O O . VAL A 1 310 ? -14.688 -73.148 7.890 1.00 45.44 310 VAL A O 1
ATOM 2345 N N . THR A 1 311 ? -14.853 -71.711 6.172 1.00 46.03 311 THR A N 1
ATOM 2346 C CA . THR A 1 311 ? -13.496 -71.894 5.644 1.00 46.03 311 THR A CA 1
ATOM 2347 C C . THR A 1 311 ? -12.842 -70.527 5.519 1.00 46.03 311 THR A C 1
ATOM 2349 O O . THR A 1 311 ? -13.360 -69.643 4.834 1.00 46.03 311 THR A O 1
ATOM 2352 N N . GLU A 1 312 ? -11.723 -70.370 6.222 1.00 48.31 312 GLU A N 1
ATOM 2353 C CA . GLU A 1 312 ? -10.806 -69.236 6.145 1.00 48.31 312 GLU A CA 1
ATOM 2354 C C . GLU A 1 312 ? -10.341 -69.001 4.702 1.00 48.31 312 GLU A C 1
ATOM 2356 O O . GLU A 1 312 ? -9.982 -69.935 3.986 1.00 48.31 312 GLU A O 1
ATOM 2361 N N . GLY A 1 313 ? -10.345 -67.737 4.280 1.00 41.12 313 GLY A N 1
ATOM 2362 C CA . GLY A 1 313 ? -9.909 -67.327 2.949 1.00 41.12 313 GLY A CA 1
ATOM 2363 C C . GLY A 1 313 ? -10.123 -65.832 2.729 1.00 41.12 313 GLY A C 1
ATOM 2364 O O . GLY A 1 313 ? -11.154 -65.422 2.208 1.00 41.12 313 GLY A O 1
ATOM 2365 N N . GLU A 1 314 ? -9.168 -65.048 3.226 1.00 47.38 314 GLU A N 1
ATOM 2366 C CA . GLU A 1 314 ? -8.726 -63.721 2.768 1.00 47.38 314 GLU A CA 1
ATOM 2367 C C . GLU A 1 314 ? -9.710 -62.908 1.889 1.00 47.38 314 GLU A C 1
ATOM 2369 O O . GLU A 1 314 ? -9.852 -63.141 0.689 1.00 47.38 314 GLU A O 1
ATOM 2374 N N . LYS A 1 315 ? -10.355 -61.885 2.477 1.00 37.97 315 LYS A N 1
ATOM 2375 C CA . LYS A 1 315 ? -11.095 -60.850 1.735 1.00 37.97 315 LYS A CA 1
ATOM 2376 C C . LYS A 1 315 ? -10.589 -59.449 2.072 1.00 37.97 315 LYS A C 1
ATOM 2378 O O . LYS A 1 315 ? -10.517 -59.043 3.229 1.00 37.97 315 LYS A O 1
ATOM 2383 N N . THR A 1 316 ? -10.249 -58.736 1.006 1.00 43.75 316 THR A N 1
ATOM 2384 C CA . THR A 1 316 ? -9.888 -57.319 0.897 1.00 43.75 316 THR A CA 1
ATOM 2385 C C . THR A 1 316 ? -11.066 -56.407 1.306 1.00 43.75 316 THR A C 1
ATOM 2387 O O . THR A 1 316 ? -12.223 -56.825 1.229 1.00 43.75 316 THR A O 1
ATOM 2390 N N . PRO A 1 317 ? -10.817 -55.156 1.747 1.00 48.03 317 PRO A N 1
ATOM 2391 C CA . PRO A 1 317 ? -11.841 -54.296 2.335 1.00 48.03 317 PRO A CA 1
ATOM 2392 C C . PRO A 1 317 ? -12.665 -53.593 1.249 1.00 48.03 317 PRO A C 1
ATOM 2394 O O . PRO A 1 317 ? -12.297 -52.514 0.789 1.00 48.03 317 PRO A O 1
ATOM 2397 N N . ALA A 1 318 ? -13.779 -54.197 0.835 1.00 52.88 318 ALA A N 1
ATOM 2398 C CA . ALA A 1 318 ? -14.756 -53.528 -0.032 1.00 52.88 318 ALA A CA 1
ATOM 2399 C C . ALA A 1 318 ? -16.235 -53.864 0.239 1.00 52.88 318 ALA A C 1
ATOM 2401 O O . ALA A 1 318 ? -17.088 -53.185 -0.316 1.00 52.88 318 ALA A O 1
ATOM 2402 N N . ASP A 1 319 ? -16.566 -54.798 1.140 1.00 42.84 319 ASP A N 1
ATOM 2403 C CA . ASP A 1 319 ? -17.960 -55.230 1.355 1.00 42.84 319 ASP A CA 1
ATOM 2404 C C . ASP A 1 319 ? -18.384 -55.176 2.836 1.00 42.84 319 ASP A C 1
ATOM 2406 O O . ASP A 1 319 ? -18.617 -56.204 3.473 1.00 42.84 319 ASP A O 1
ATOM 2410 N N . LEU A 1 320 ? -18.502 -53.969 3.406 1.00 48.91 320 LEU A N 1
ATOM 2411 C CA . LEU A 1 320 ? -19.240 -53.758 4.660 1.00 48.91 320 LEU A CA 1
ATOM 2412 C C . LEU A 1 320 ? -20.629 -53.162 4.356 1.00 48.91 320 LEU A C 1
ATOM 2414 O O . LEU A 1 320 ? -20.705 -52.146 3.661 1.00 48.91 320 LEU A O 1
ATOM 2418 N N . PRO A 1 321 ? -21.726 -53.750 4.873 1.00 53.19 321 PRO A N 1
ATOM 2419 C CA . PRO A 1 321 ? -23.071 -53.206 4.707 1.00 53.19 321 PRO A CA 1
ATOM 2420 C C . PRO A 1 321 ? -23.257 -51.881 5.476 1.00 53.19 321 PRO A C 1
ATOM 2422 O O . PRO A 1 321 ? -22.605 -51.659 6.500 1.00 53.19 321 PRO A O 1
ATOM 2425 N N . PRO A 1 322 ? -24.154 -50.992 5.008 1.00 52.28 322 PRO A N 1
ATOM 2426 C CA . PRO A 1 322 ? -24.397 -49.693 5.626 1.00 52.28 322 PRO A CA 1
ATOM 2427 C C . PRO A 1 322 ? -25.019 -49.843 7.020 1.00 52.28 322 PRO A C 1
ATOM 2429 O O . PRO A 1 322 ? -25.984 -50.582 7.212 1.00 52.28 322 PRO A O 1
ATOM 2432 N N . PHE A 1 323 ? -24.481 -49.102 7.992 1.00 45.84 323 PHE A N 1
ATOM 2433 C CA . PHE A 1 323 ? -25.052 -48.994 9.334 1.00 45.84 323 PHE A CA 1
ATOM 2434 C C . PHE A 1 323 ? -26.495 -48.454 9.266 1.00 45.84 323 PHE A C 1
ATOM 2436 O O . PHE A 1 323 ? -26.717 -47.414 8.638 1.00 45.84 323 PHE A O 1
ATOM 2443 N N . PRO A 1 324 ? -27.478 -49.108 9.910 1.00 43.34 324 PRO A N 1
ATOM 2444 C CA . PRO A 1 324 ? -28.846 -48.610 9.964 1.00 43.34 324 PRO A CA 1
ATOM 2445 C C . PRO A 1 324 ? -28.935 -47.331 10.807 1.00 43.34 324 PRO A C 1
ATOM 2447 O O . PRO A 1 324 ? -28.385 -47.239 11.906 1.00 43.34 324 PRO A O 1
ATOM 2450 N N . GLY A 1 325 ? -29.628 -46.336 10.251 1.00 38.56 325 GLY A N 1
ATOM 2451 C CA . GLY A 1 325 ? -29.827 -45.019 10.840 1.00 38.56 325 GLY A CA 1
ATOM 2452 C C . GLY A 1 325 ? -30.539 -45.068 12.189 1.00 38.56 325 GLY A C 1
ATOM 2453 O O . GLY A 1 325 ? -31.550 -45.749 12.357 1.00 38.56 325 GLY A O 1
ATOM 2454 N N . ALA A 1 326 ? -30.015 -44.297 13.141 1.00 37.16 326 ALA A N 1
ATOM 2455 C CA . ALA A 1 326 ? -30.690 -44.012 14.394 1.00 37.16 326 ALA A CA 1
ATOM 2456 C C . ALA A 1 326 ? -31.958 -43.197 14.108 1.00 37.16 326 ALA A C 1
ATOM 2458 O O . ALA A 1 326 ? -31.910 -42.038 13.691 1.00 37.16 326 ALA A O 1
ATOM 2459 N N . VAL A 1 327 ? -33.093 -43.858 14.306 1.00 39.38 327 VAL A N 1
ATOM 2460 C CA . VAL A 1 327 ? -34.432 -43.284 14.295 1.00 39.38 327 VAL A CA 1
ATOM 2461 C C . VAL A 1 327 ? -34.573 -42.313 15.470 1.00 39.38 327 VAL A C 1
ATOM 2463 O O . VAL A 1 327 ? -34.103 -42.564 16.578 1.00 39.38 327 VAL A O 1
ATOM 2466 N N . LEU A 1 328 ? -35.219 -41.190 15.171 1.00 42.28 328 LEU A N 1
ATOM 2467 C CA . LEU A 1 328 ? -35.571 -40.069 16.035 1.00 42.28 328 LEU A CA 1
ATOM 2468 C C . LEU A 1 328 ? -36.168 -40.519 17.381 1.00 42.28 328 LEU A C 1
ATOM 2470 O O . LEU A 1 328 ? -37.251 -41.099 17.417 1.00 42.28 328 LEU A O 1
ATOM 2474 N N . ALA A 1 329 ? -35.509 -40.164 18.485 1.00 38.47 329 ALA A N 1
ATOM 2475 C CA . ALA A 1 329 ? -36.163 -40.069 19.785 1.00 38.47 329 ALA A CA 1
ATOM 2476 C C . ALA A 1 329 ? -36.795 -38.674 19.895 1.00 38.47 329 ALA A C 1
ATOM 2478 O O . ALA A 1 329 ? -36.101 -37.660 19.816 1.00 38.47 329 ALA A O 1
ATOM 2479 N N . ALA A 1 330 ? -38.120 -38.641 20.017 1.00 40.47 330 ALA A N 1
ATOM 2480 C CA . ALA A 1 330 ? -38.911 -37.434 20.200 1.00 40.47 330 ALA A CA 1
ATOM 2481 C C . ALA A 1 330 ? -38.449 -36.654 21.446 1.00 40.47 330 ALA A C 1
ATOM 2483 O O . ALA A 1 330 ? -38.401 -37.201 22.547 1.00 40.47 330 ALA A O 1
ATOM 2484 N N . GLU A 1 331 ? -38.121 -35.371 21.268 1.00 40.09 331 GLU A N 1
ATOM 2485 C CA . GLU A 1 331 ? -37.917 -34.430 22.371 1.00 40.09 331 GLU A CA 1
ATOM 2486 C C . GLU A 1 331 ? -39.229 -34.228 23.140 1.00 40.09 331 GLU A C 1
ATOM 2488 O O . GLU A 1 331 ? -40.274 -33.918 22.564 1.00 40.09 331 GLU A O 1
ATOM 2493 N N . SER A 1 332 ? -39.164 -34.373 24.462 1.00 40.25 332 SER A N 1
ATOM 2494 C CA . SER A 1 332 ? -40.260 -34.070 25.381 1.00 40.25 332 SER A CA 1
ATOM 2495 C C . SER A 1 332 ? -40.680 -32.59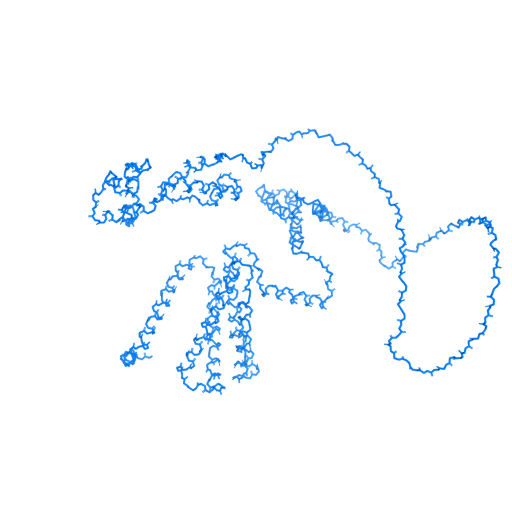0 25.294 1.00 40.25 332 SER A C 1
ATOM 2497 O O . SER A 1 332 ? -39.813 -31.713 25.207 1.00 40.25 332 SER A O 1
ATOM 2499 N N . PRO A 1 333 ? -41.983 -32.261 25.384 1.00 41.28 333 PRO A N 1
ATOM 2500 C CA . PRO A 1 333 ? -42.447 -30.880 25.307 1.00 41.28 333 PRO A CA 1
ATOM 2501 C C . PRO A 1 333 ? -42.002 -30.084 26.541 1.00 41.28 333 PRO A C 1
ATOM 2503 O O . PRO A 1 333 ? -42.374 -30.386 27.675 1.00 41.28 333 PRO A O 1
ATOM 2506 N N . ARG A 1 334 ? -41.204 -29.035 26.320 1.00 39.75 334 ARG A N 1
ATOM 2507 C CA . ARG A 1 334 ? -40.830 -28.061 27.353 1.00 39.75 334 ARG A CA 1
ATOM 2508 C C . ARG A 1 334 ? -42.034 -27.176 27.674 1.00 39.75 334 ARG A C 1
ATOM 2510 O O . ARG A 1 334 ? -42.478 -26.396 26.836 1.00 39.75 334 ARG A O 1
ATOM 2517 N N . THR A 1 335 ? -42.538 -27.264 28.900 1.00 40.56 335 THR A N 1
ATOM 2518 C CA . THR A 1 335 ? -43.518 -26.327 29.460 1.00 40.56 335 THR A CA 1
ATOM 2519 C C . THR A 1 335 ? -42.908 -24.928 29.548 1.00 40.56 335 THR A C 1
ATOM 2521 O O . THR A 1 335 ? -42.019 -24.670 30.360 1.00 40.56 335 THR A O 1
ATOM 2524 N N . ARG A 1 336 ? -43.375 -24.022 28.685 1.00 36.34 336 ARG A N 1
ATOM 2525 C CA . ARG A 1 336 ? -43.044 -22.594 28.702 1.00 36.34 336 ARG A CA 1
ATOM 2526 C C . ARG A 1 336 ? -43.930 -21.898 29.734 1.00 36.34 336 ARG A C 1
ATOM 2528 O O . ARG A 1 336 ? -45.147 -21.897 29.592 1.00 36.34 336 ARG A O 1
ATOM 2535 N N . VAL A 1 337 ? -43.324 -21.295 30.752 1.00 41.44 337 VAL A N 1
ATOM 2536 C CA . VAL A 1 337 ? -44.022 -20.369 31.653 1.00 41.44 337 VAL A CA 1
ATOM 2537 C C . VAL A 1 337 ? -44.213 -19.051 30.901 1.00 41.44 337 VAL A C 1
ATOM 2539 O O . VAL A 1 337 ? -43.239 -18.361 30.600 1.00 41.44 337 VAL A O 1
ATOM 2542 N N . GLU A 1 338 ? -45.455 -18.715 30.556 1.00 38.72 338 GLU A N 1
ATOM 2543 C CA . GLU A 1 338 ? -45.811 -17.389 30.049 1.00 38.72 338 GLU A CA 1
ATOM 2544 C C . GLU A 1 338 ? -46.040 -16.437 31.226 1.00 38.72 338 GLU A C 1
ATOM 2546 O O . GLU A 1 338 ? -47.044 -16.520 31.928 1.00 38.72 338 GLU A O 1
ATOM 2551 N N . VAL A 1 339 ? -45.105 -15.509 31.439 1.00 42.22 339 VAL A N 1
ATOM 2552 C CA . VAL A 1 339 ? -45.320 -14.342 32.302 1.00 42.22 339 VAL A CA 1
ATOM 2553 C C . VAL A 1 339 ? -45.793 -13.199 31.409 1.00 42.22 339 VAL A C 1
ATOM 2555 O O . VAL A 1 339 ? -44.997 -12.570 30.712 1.00 42.22 339 VAL A O 1
ATOM 2558 N N . ARG A 1 340 ? -47.104 -12.939 31.404 1.00 33.12 340 ARG A N 1
ATOM 2559 C CA . ARG A 1 340 ? -47.678 -11.707 30.849 1.00 33.12 340 ARG A CA 1
ATOM 2560 C C . ARG A 1 340 ? -47.480 -10.589 31.870 1.00 33.12 340 ARG A C 1
ATOM 2562 O O . ARG A 1 340 ? -48.191 -10.535 32.867 1.00 33.12 340 ARG A O 1
ATOM 2569 N N . ALA A 1 341 ? -46.520 -9.706 31.619 1.00 39.84 341 ALA A N 1
ATOM 2570 C CA . ALA A 1 341 ? -46.498 -8.392 32.247 1.00 39.84 341 ALA A CA 1
ATOM 2571 C C . ALA A 1 341 ? -47.208 -7.416 31.302 1.00 39.84 341 ALA A C 1
ATOM 2573 O O . ALA A 1 341 ? -46.739 -7.162 30.193 1.00 39.84 341 ALA A O 1
ATOM 2574 N N . GLU A 1 342 ? -48.369 -6.926 31.725 1.00 36.81 342 GLU A N 1
ATOM 2575 C CA . GLU A 1 342 ? -49.076 -5.832 31.068 1.00 36.81 342 GLU A CA 1
ATOM 2576 C C . GLU A 1 342 ? -48.281 -4.541 31.296 1.00 36.81 342 GLU A C 1
ATOM 2578 O O . GLU A 1 342 ? -48.029 -4.139 32.432 1.00 36.81 342 GLU A O 1
ATOM 2583 N N . TYR A 1 343 ? -47.794 -3.946 30.207 1.00 45.97 343 TYR A N 1
ATOM 2584 C CA . TYR A 1 343 ? -47.017 -2.713 30.235 1.00 45.97 343 TYR A CA 1
ATOM 2585 C C . TYR A 1 343 ? -47.950 -1.528 29.993 1.00 45.97 343 TYR A C 1
ATOM 2587 O O . TYR A 1 343 ? -48.431 -1.334 28.877 1.00 45.97 343 TYR A O 1
ATOM 2595 N N . THR A 1 344 ? -48.167 -0.726 31.033 1.00 44.53 344 THR A N 1
ATOM 2596 C CA . THR A 1 344 ? -48.812 0.587 30.934 1.00 44.53 344 THR A CA 1
ATOM 2597 C C . THR A 1 344 ? -47.711 1.653 30.882 1.00 44.53 344 THR A C 1
ATOM 2599 O O . THR A 1 344 ? -47.061 1.884 31.903 1.00 44.53 344 THR A O 1
ATOM 2602 N N . PRO A 1 345 ? -47.428 2.286 29.728 1.00 46.50 345 PRO A N 1
ATOM 2603 C CA . PRO A 1 345 ? -46.451 3.368 29.673 1.00 46.50 345 PRO A CA 1
ATOM 2604 C C . PRO A 1 345 ? -47.003 4.629 30.346 1.00 46.50 345 PRO A C 1
ATOM 2606 O O . PRO A 1 345 ? -47.997 5.195 29.901 1.00 46.50 345 PRO A O 1
ATOM 2609 N N . GLU A 1 346 ? -46.317 5.103 31.386 1.00 45.44 346 GLU A N 1
ATOM 2610 C CA . GLU A 1 346 ? -46.610 6.365 32.086 1.00 45.44 346 GLU A CA 1
ATOM 2611 C C . GLU A 1 346 ? -45.860 7.573 31.486 1.00 45.44 346 GLU A C 1
ATOM 2613 O O . GLU A 1 346 ? -45.683 8.601 32.131 1.00 45.44 346 GLU A O 1
ATOM 2618 N N . TYR A 1 347 ? -45.392 7.494 30.239 1.00 46.28 347 TYR A N 1
ATOM 2619 C CA . TYR A 1 347 ? -44.782 8.654 29.591 1.00 46.28 347 TYR A CA 1
ATOM 2620 C C . TYR A 1 347 ? -44.963 8.582 28.080 1.00 46.28 347 TYR A C 1
ATOM 2622 O O . TYR A 1 347 ? -44.423 7.689 27.430 1.00 46.28 347 TYR A O 1
ATOM 2630 N N . ALA A 1 348 ? -45.734 9.519 27.532 1.00 41.72 348 ALA A N 1
ATOM 2631 C CA . ALA A 1 348 ? -45.766 9.774 26.102 1.00 41.72 348 ALA A CA 1
ATOM 2632 C C . ALA A 1 348 ? -44.445 10.468 25.721 1.00 41.72 348 ALA A C 1
ATOM 2634 O O . ALA A 1 348 ? -44.218 11.592 26.175 1.00 41.72 348 ALA A O 1
ATOM 2635 N N . PRO A 1 349 ? -43.543 9.831 24.952 1.00 45.41 349 PRO A N 1
ATOM 2636 C CA . PRO A 1 349 ? -42.445 10.559 24.336 1.00 45.41 349 PRO A CA 1
ATOM 2637 C C . PRO A 1 349 ? -43.030 11.589 23.363 1.00 45.41 349 PRO A C 1
ATOM 2639 O O . PRO A 1 349 ? -43.971 11.294 22.624 1.00 45.41 349 PRO A O 1
ATOM 2642 N N . GLU A 1 350 ? -42.485 12.804 23.391 1.00 49.19 350 GLU A N 1
ATOM 2643 C CA . GLU A 1 350 ? -42.729 13.800 22.348 1.00 49.19 350 GLU A CA 1
ATOM 2644 C C . GLU A 1 350 ? -42.433 13.169 20.975 1.00 49.19 350 GLU A C 1
ATOM 2646 O O . GLU A 1 350 ? -41.486 12.384 20.871 1.00 49.19 350 GLU A O 1
ATOM 2651 N N . PRO A 1 351 ? -43.239 13.446 19.934 1.00 42.44 351 PRO A N 1
ATOM 2652 C CA . PRO A 1 351 ? -43.065 12.809 18.637 1.00 42.44 351 PRO A CA 1
ATOM 2653 C C . PRO A 1 351 ? -41.685 13.156 18.064 1.00 42.44 351 PRO A C 1
ATOM 2655 O O . PRO A 1 351 ? -41.409 14.313 17.749 1.00 42.44 351 PRO A O 1
ATOM 2658 N N . GLU A 1 352 ? -40.822 12.144 17.942 1.00 50.72 352 GLU A N 1
ATOM 2659 C CA . GLU A 1 352 ? -39.633 12.206 17.094 1.00 50.72 352 GLU A CA 1
ATOM 2660 C C . GLU A 1 352 ? -40.100 12.504 15.663 1.00 50.72 352 GLU A C 1
ATOM 2662 O O . GLU A 1 352 ? -41.012 11.844 15.157 1.00 50.72 352 GLU A O 1
ATOM 2667 N N . GLU A 1 353 ? -39.528 13.544 15.046 1.00 50.94 353 GLU A N 1
ATOM 2668 C CA . GLU A 1 353 ? -39.827 13.930 13.666 1.00 50.94 353 GLU A CA 1
ATOM 2669 C C . GLU A 1 353 ? -39.652 12.721 12.741 1.00 50.94 353 GLU A C 1
ATOM 2671 O O . GLU A 1 353 ? -38.574 12.138 12.636 1.00 50.94 353 GLU A O 1
ATOM 2676 N N . ASP A 1 354 ? -40.759 12.360 12.100 1.00 46.00 354 ASP A N 1
ATOM 2677 C CA . ASP A 1 354 ? -40.905 11.288 11.130 1.00 46.00 354 ASP A CA 1
ATOM 2678 C C . ASP A 1 354 ? -39.832 11.384 10.027 1.00 46.00 354 ASP A C 1
ATOM 2680 O O . ASP A 1 354 ? -39.834 12.308 9.213 1.00 46.00 354 ASP A O 1
ATOM 2684 N N . ASP A 1 355 ? -38.918 10.409 10.000 1.00 53.50 355 ASP A N 1
ATOM 2685 C CA . ASP A 1 355 ? -37.859 10.250 8.989 1.00 53.50 355 ASP A CA 1
ATOM 2686 C C . ASP A 1 355 ? -38.407 9.622 7.683 1.00 53.50 355 ASP A C 1
ATOM 2688 O O . ASP A 1 355 ? -37.662 9.127 6.829 1.00 53.50 355 ASP A O 1
ATOM 2692 N N . SER A 1 356 ? -39.736 9.620 7.512 1.00 56.00 356 SER A N 1
ATOM 2693 C CA . SER A 1 356 ? -40.382 9.330 6.238 1.00 56.00 356 SER A CA 1
ATOM 2694 C C . SER A 1 356 ? -39.943 10.344 5.174 1.00 56.00 356 SER A C 1
ATOM 2696 O O . SER A 1 356 ? -39.794 11.535 5.456 1.00 56.00 356 SER A O 1
ATOM 2698 N N . PRO A 1 357 ? -39.743 9.914 3.915 1.00 50.31 357 PRO A N 1
ATOM 2699 C CA . PRO A 1 357 ? -39.405 10.830 2.836 1.00 50.31 357 PRO A CA 1
ATOM 2700 C C . PRO A 1 357 ? -40.526 11.876 2.687 1.00 50.31 357 PRO A C 1
ATOM 2702 O O . PRO A 1 357 ? -41.662 11.491 2.396 1.00 50.31 357 PRO A O 1
ATOM 2705 N N . PRO A 1 358 ? -40.245 13.182 2.867 1.00 53.22 358 PRO A N 1
ATOM 2706 C CA . PRO A 1 358 ? -41.264 14.204 2.689 1.00 53.22 358 PRO A CA 1
ATOM 2707 C C . PRO A 1 358 ? -41.738 14.224 1.225 1.00 53.22 358 PRO A C 1
ATOM 2709 O O . PRO A 1 358 ? -40.992 13.810 0.325 1.00 53.22 358 PRO A O 1
ATOM 2712 N N . PRO A 1 359 ? -42.975 14.690 0.964 1.00 56.28 359 PRO A N 1
ATOM 2713 C CA . PRO A 1 359 ? -43.508 14.819 -0.390 1.00 56.28 359 PRO A CA 1
ATOM 2714 C C . PRO A 1 359 ? -42.579 15.672 -1.275 1.00 56.28 359 PRO A C 1
ATOM 2716 O O . PRO A 1 359 ? -41.771 16.439 -0.750 1.00 56.28 359 PRO A O 1
ATOM 2719 N N . PRO A 1 360 ? -42.672 15.561 -2.616 1.00 50.66 360 PRO A N 1
ATOM 2720 C CA . PRO A 1 360 ? -41.830 16.312 -3.542 1.00 50.66 360 PRO A CA 1
ATOM 2721 C C . PRO A 1 360 ? -42.131 17.811 -3.425 1.00 50.66 360 PRO A C 1
ATOM 2723 O O . PRO A 1 360 ? -43.026 18.348 -4.070 1.00 50.66 360 PRO A O 1
ATOM 2726 N N . GLY A 1 361 ? -41.374 18.466 -2.558 1.00 57.75 361 GLY A N 1
ATOM 2727 C CA . GLY A 1 361 ? -41.370 19.890 -2.276 1.00 57.75 361 GLY A CA 1
ATOM 2728 C C . GLY A 1 361 ? -39.970 20.275 -1.807 1.00 57.75 361 GLY A C 1
ATOM 2729 O O . GLY A 1 361 ? -39.228 19.427 -1.308 1.00 57.75 361 GLY A O 1
ATOM 2730 N N . GLU A 1 362 ? -39.597 21.531 -2.042 1.00 57.44 362 GLU A N 1
ATOM 2731 C CA . GLU A 1 362 ? -38.286 22.092 -1.699 1.00 57.44 362 GLU A CA 1
ATOM 2732 C C . GLU A 1 362 ? -37.935 21.762 -0.235 1.00 57.44 362 GLU A C 1
ATOM 2734 O O . GLU A 1 362 ? -38.713 22.061 0.673 1.00 57.44 362 GLU A O 1
ATOM 2739 N N . ASP A 1 363 ? -36.797 21.091 -0.011 1.00 71.62 363 ASP A N 1
ATOM 2740 C CA . ASP A 1 363 ? -36.345 20.717 1.334 1.00 71.62 363 ASP A CA 1
ATOM 2741 C C . ASP A 1 363 ? -36.265 21.988 2.196 1.00 71.62 363 ASP A C 1
ATOM 2743 O O . ASP A 1 363 ? -35.729 23.015 1.765 1.00 71.62 363 ASP A O 1
ATOM 2747 N N . THR A 1 364 ? -36.794 21.937 3.421 1.00 78.94 364 THR A N 1
ATOM 2748 C CA . THR A 1 364 ? -36.819 23.082 4.344 1.00 78.94 364 THR A CA 1
ATOM 2749 C C . THR A 1 364 ? -35.427 23.673 4.569 1.00 78.94 364 THR A C 1
ATOM 2751 O O . THR A 1 364 ? -35.288 24.883 4.752 1.00 78.94 364 THR A O 1
ATOM 2754 N N . TYR A 1 365 ? -34.379 22.849 4.473 1.00 85.12 365 TYR A N 1
ATOM 2755 C CA . TYR A 1 365 ? -32.995 23.300 4.590 1.00 85.12 365 TYR A CA 1
ATOM 2756 C C . TYR A 1 365 ? -32.402 23.863 3.294 1.00 85.12 365 TYR A C 1
ATOM 2758 O O . TYR A 1 365 ? -31.391 24.562 3.366 1.00 85.12 365 TYR A O 1
ATOM 2766 N N . THR A 1 366 ? -33.001 23.629 2.122 1.00 85.38 366 THR A N 1
ATOM 2767 C CA . THR A 1 366 ? -32.501 24.167 0.845 1.00 85.38 366 THR A CA 1
ATOM 2768 C C . THR A 1 366 ? -32.613 25.689 0.809 1.00 85.38 366 THR A C 1
ATOM 2770 O O . THR A 1 366 ? -31.640 26.362 0.465 1.00 85.38 366 THR A O 1
ATOM 2773 N N . ALA A 1 367 ? -33.745 26.259 1.232 1.00 80.25 367 ALA A N 1
ATOM 2774 C CA . ALA A 1 367 ? -33.923 27.712 1.279 1.00 80.25 367 ALA A CA 1
ATOM 2775 C C . ALA A 1 367 ? -32.940 28.381 2.260 1.00 80.25 367 ALA A C 1
ATOM 2777 O O . ALA A 1 367 ? -32.309 29.389 1.931 1.00 80.25 367 ALA A O 1
ATOM 2778 N N . THR A 1 368 ? -32.740 27.782 3.439 1.00 86.44 368 THR A N 1
ATOM 2779 C CA . THR A 1 368 ? -31.771 28.270 4.433 1.00 86.44 368 THR A CA 1
ATOM 2780 C C . THR A 1 368 ? -30.333 28.143 3.934 1.00 86.44 368 THR A C 1
ATOM 2782 O O . THR A 1 368 ? -29.554 29.086 4.066 1.00 86.44 368 THR A O 1
ATOM 2785 N N . ALA A 1 369 ? -29.976 27.021 3.303 1.00 88.75 369 ALA A N 1
ATOM 2786 C CA . ALA A 1 369 ? -28.657 26.826 2.710 1.00 88.75 369 ALA A CA 1
ATOM 2787 C C . ALA A 1 369 ? -28.395 27.816 1.567 1.00 88.75 369 ALA A C 1
ATOM 2789 O O . ALA A 1 369 ? -27.285 28.328 1.447 1.00 88.75 369 ALA A O 1
ATOM 2790 N N . ARG A 1 370 ? -29.412 28.144 0.765 1.00 85.25 370 ARG A N 1
ATOM 2791 C CA . ARG A 1 370 ? -29.308 29.144 -0.305 1.00 85.25 370 ARG A CA 1
ATOM 2792 C C . ARG A 1 370 ? -29.023 30.539 0.247 1.00 85.25 370 ARG A C 1
ATOM 2794 O O . ARG A 1 370 ? -28.177 31.237 -0.303 1.00 85.25 370 ARG A O 1
ATOM 2801 N N . ALA A 1 371 ? -29.687 30.927 1.335 1.00 81.88 371 ALA A N 1
ATOM 2802 C CA . ALA A 1 371 ? -29.443 32.207 1.997 1.00 81.88 371 ALA A CA 1
ATOM 2803 C C . ALA A 1 371 ? -28.051 32.261 2.651 1.00 81.88 371 ALA A C 1
ATOM 2805 O O . ALA A 1 371 ? -27.334 33.245 2.494 1.00 81.88 371 ALA A O 1
ATOM 2806 N N . GLU A 1 372 ? -27.642 31.197 3.346 1.00 87.50 372 GLU A N 1
ATOM 2807 C CA . GLU A 1 372 ? -26.377 31.177 4.090 1.00 87.50 372 GLU A CA 1
ATOM 2808 C C . GLU A 1 372 ? -25.144 31.048 3.183 1.00 87.50 372 GLU A C 1
ATOM 2810 O O . GLU A 1 372 ? -24.108 31.656 3.445 1.00 87.50 372 GLU A O 1
ATOM 2815 N N . TYR A 1 373 ? -25.249 30.286 2.092 1.00 88.12 373 TYR A N 1
ATOM 2816 C CA . TYR A 1 373 ? -24.166 30.107 1.124 1.00 88.12 373 TYR A CA 1
ATOM 2817 C C . TYR A 1 373 ? -24.304 31.012 -0.105 1.00 88.12 373 TYR A C 1
ATOM 2819 O O . TYR A 1 373 ? -23.627 30.770 -1.106 1.00 88.12 373 TYR A O 1
ATOM 2827 N N . HIS A 1 374 ? -25.131 32.061 -0.034 1.00 78.44 374 HIS A N 1
ATOM 2828 C CA . HIS A 1 374 ? -25.398 32.978 -1.144 1.00 78.44 374 HIS A CA 1
ATOM 2829 C C . HIS A 1 374 ? -24.111 33.508 -1.794 1.00 78.44 374 HIS A C 1
ATOM 2831 O O . HIS A 1 374 ? -23.975 33.442 -3.010 1.00 78.44 374 HIS A O 1
ATOM 2837 N N . ASP A 1 375 ? -23.127 33.948 -1.007 1.00 73.31 375 ASP A N 1
ATOM 2838 C CA . ASP A 1 375 ? -21.884 34.530 -1.537 1.00 73.31 375 ASP A CA 1
ATOM 2839 C C . ASP A 1 375 ? -20.997 33.495 -2.246 1.00 73.31 375 ASP A C 1
ATOM 2841 O O . ASP A 1 375 ? -20.341 33.785 -3.249 1.00 73.31 375 ASP A O 1
ATOM 2845 N N . GLY A 1 376 ? -20.994 32.254 -1.748 1.00 75.94 376 GLY A N 1
ATOM 2846 C CA . GLY A 1 376 ? -20.291 31.136 -2.377 1.00 75.94 376 GLY A CA 1
ATOM 2847 C C . GLY A 1 376 ? -20.966 30.710 -3.678 1.00 75.94 376 GLY A C 1
ATOM 2848 O O . GLY A 1 376 ? -20.293 30.548 -4.697 1.00 75.94 376 GLY A O 1
ATOM 2849 N N . LEU A 1 377 ? -22.295 30.610 -3.659 1.00 78.50 377 LEU A N 1
ATOM 2850 C CA . LEU A 1 377 ? -23.116 30.281 -4.823 1.00 78.50 377 LEU A CA 1
ATOM 2851 C C . LEU A 1 377 ? -23.047 31.379 -5.891 1.00 78.50 377 LEU A C 1
ATOM 2853 O O . LEU A 1 377 ? -22.925 31.064 -7.072 1.00 78.50 377 LEU A O 1
ATOM 2857 N N . ALA A 1 378 ? -23.011 32.653 -5.490 1.00 62.81 378 ALA A N 1
ATOM 2858 C CA . ALA A 1 378 ? -22.785 33.795 -6.377 1.00 62.81 378 ALA A CA 1
ATOM 2859 C C . ALA A 1 378 ? -21.405 33.747 -7.056 1.00 62.81 378 ALA A C 1
ATOM 2861 O O . ALA A 1 378 ? -21.249 34.233 -8.173 1.00 62.81 378 ALA A O 1
ATOM 2862 N N . ALA A 1 379 ? -20.421 33.113 -6.414 1.00 70.44 379 ALA A N 1
ATOM 2863 C CA . ALA A 1 379 ? -19.105 32.829 -6.980 1.00 70.44 379 ALA A CA 1
ATOM 2864 C C . ALA A 1 379 ? -19.027 31.468 -7.709 1.00 70.44 379 ALA A C 1
ATOM 2866 O O . ALA A 1 379 ? -17.928 30.995 -7.996 1.00 70.44 379 ALA A O 1
ATOM 2867 N N . GLY A 1 380 ? -20.159 30.798 -7.964 1.00 71.75 380 GLY A N 1
ATOM 2868 C CA . GLY A 1 380 ? -20.215 29.490 -8.630 1.00 71.75 380 GLY A CA 1
ATOM 2869 C C . GLY A 1 380 ? -19.659 28.326 -7.800 1.00 71.75 380 GLY A C 1
ATOM 2870 O O . GLY A 1 380 ? -19.356 27.265 -8.341 1.00 71.75 380 GLY A O 1
ATOM 2871 N N . ARG A 1 381 ? -19.489 28.506 -6.486 1.00 78.12 381 ARG A N 1
ATOM 2872 C CA . ARG A 1 381 ? -18.947 27.495 -5.570 1.00 78.12 381 ARG A CA 1
ATOM 2873 C C . ARG A 1 381 ? -20.050 26.962 -4.665 1.00 78.12 381 ARG A C 1
ATOM 2875 O O . ARG A 1 381 ? -20.390 27.577 -3.656 1.00 78.12 381 ARG A O 1
ATOM 2882 N N . ALA A 1 382 ? -20.565 25.781 -4.997 1.00 83.56 382 ALA A N 1
ATOM 2883 C CA . ALA A 1 382 ? -21.477 25.067 -4.114 1.00 83.56 382 ALA A CA 1
ATOM 2884 C C . ALA A 1 382 ? -20.762 24.627 -2.817 1.00 83.56 382 ALA A C 1
ATOM 2886 O O . ALA A 1 382 ? -19.588 24.231 -2.851 1.00 83.56 382 ALA A O 1
ATOM 2887 N N . PRO A 1 383 ? -21.439 24.679 -1.657 1.00 89.31 383 PRO A N 1
ATOM 2888 C CA . PRO A 1 383 ? -20.873 24.211 -0.398 1.00 89.31 383 PRO A CA 1
ATOM 2889 C C . PRO A 1 383 ? -20.583 22.704 -0.441 1.00 89.31 383 PRO A C 1
ATOM 2891 O O . PRO A 1 383 ? -21.324 21.912 -1.023 1.00 89.31 383 PRO A O 1
ATOM 2894 N N . SER A 1 384 ? -19.494 22.279 0.209 1.00 92.25 384 SER A N 1
ATOM 2895 C CA . SER A 1 384 ? -19.158 20.851 0.284 1.00 92.25 384 SER A CA 1
ATOM 2896 C C . SER A 1 384 ? -20.227 20.060 1.051 1.00 92.25 384 SER A C 1
ATOM 2898 O O . SER A 1 384 ? -20.777 20.553 2.037 1.00 92.25 384 SER A O 1
ATOM 2900 N N . ILE A 1 385 ? -20.442 18.791 0.682 1.00 91.62 385 ILE A N 1
ATOM 2901 C CA . ILE A 1 385 ? -21.389 17.888 1.372 1.00 91.62 385 ILE A CA 1
ATOM 2902 C C . ILE A 1 385 ? -21.101 17.847 2.881 1.00 91.62 385 ILE A C 1
ATOM 2904 O O . ILE A 1 385 ? -22.012 17.879 3.702 1.00 91.62 385 ILE A O 1
ATOM 2908 N N . ARG A 1 386 ? -19.821 17.848 3.278 1.00 90.50 386 ARG A N 1
ATOM 2909 C CA . ARG A 1 386 ? -19.423 17.872 4.693 1.00 90.50 386 ARG A CA 1
ATOM 2910 C C . ARG A 1 386 ? -19.832 19.167 5.403 1.00 90.50 386 ARG A C 1
ATOM 2912 O O . ARG A 1 386 ? -20.196 19.103 6.574 1.00 90.50 386 ARG A O 1
ATOM 2919 N N . ALA A 1 387 ? -19.765 20.312 4.724 1.00 90.62 387 ALA A N 1
ATOM 2920 C CA . ALA A 1 387 ? -20.198 21.591 5.286 1.00 90.62 387 ALA A CA 1
ATOM 2921 C C . ALA A 1 387 ? -21.714 21.593 5.533 1.00 90.62 387 ALA A C 1
ATOM 2923 O O . ALA A 1 387 ? -22.129 21.907 6.644 1.00 90.62 387 ALA A O 1
ATOM 2924 N N . LEU A 1 388 ? -22.505 21.123 4.561 1.00 92.88 388 LEU A N 1
ATOM 2925 C CA . LEU A 1 388 ? -23.962 20.995 4.689 1.00 92.88 388 LEU A CA 1
ATOM 2926 C C . LEU A 1 388 ? -24.361 20.040 5.824 1.00 92.88 388 LEU A C 1
ATOM 2928 O O . LEU A 1 388 ? -25.163 20.403 6.680 1.00 92.88 388 LEU A O 1
ATOM 2932 N N . LYS A 1 389 ? -23.734 18.857 5.900 1.00 94.62 389 LYS A N 1
ATOM 2933 C CA . LYS A 1 389 ? -23.973 17.887 6.985 1.00 94.62 389 LYS A CA 1
ATOM 2934 C C . LYS A 1 389 ? -23.682 18.473 8.363 1.00 94.62 389 LYS A C 1
ATOM 2936 O O . LYS A 1 389 ? -24.461 18.297 9.289 1.00 94.62 389 LYS A O 1
ATOM 2941 N N . ASN A 1 390 ? -22.553 19.165 8.504 1.00 90.25 390 ASN A N 1
ATOM 2942 C CA . ASN A 1 390 ? -22.160 19.746 9.785 1.00 90.25 390 ASN A CA 1
ATOM 2943 C C . ASN A 1 390 ? -23.055 20.920 10.187 1.00 90.25 390 ASN A C 1
ATOM 2945 O O . ASN A 1 390 ? -23.286 21.116 11.376 1.00 90.25 390 ASN A O 1
ATOM 2949 N N . ARG A 1 391 ? -23.508 21.714 9.212 1.00 92.62 391 ARG A N 1
ATOM 2950 C CA . ARG A 1 391 ? -24.292 22.919 9.468 1.00 92.62 391 ARG A CA 1
ATOM 2951 C C . ARG A 1 391 ? -25.740 22.602 9.824 1.00 92.62 391 ARG A C 1
ATOM 2953 O O . ARG A 1 391 ? -26.245 23.168 10.784 1.00 92.62 391 ARG A O 1
ATOM 2960 N N . PHE A 1 392 ? -26.365 21.686 9.091 1.00 90.75 392 PHE A N 1
ATOM 2961 C CA . PHE A 1 392 ? -27.783 21.354 9.255 1.00 90.75 392 PHE A CA 1
ATOM 2962 C C . PHE A 1 392 ? -28.022 20.059 10.042 1.00 90.75 392 PHE A C 1
ATOM 2964 O O . PHE A 1 392 ? -29.162 19.654 10.205 1.00 90.75 392 PHE A O 1
ATOM 2971 N N . ALA A 1 393 ? -26.960 19.401 10.525 1.00 90.25 393 ALA A N 1
ATOM 2972 C CA . ALA A 1 393 ? -27.026 18.113 11.228 1.00 90.25 393 ALA A CA 1
ATOM 2973 C C . ALA A 1 393 ? -27.772 17.009 10.445 1.00 90.25 393 ALA A C 1
ATOM 2975 O O . ALA A 1 393 ? -28.315 16.077 11.029 1.00 90.25 393 ALA A O 1
ATOM 2976 N N . ILE A 1 394 ? -27.755 17.093 9.113 1.00 89.31 394 ILE A N 1
ATOM 2977 C CA . ILE A 1 394 ? -28.470 16.187 8.211 1.00 89.31 394 ILE A CA 1
ATOM 2978 C C . ILE A 1 394 ? -27.617 14.994 7.757 1.00 89.31 394 ILE A C 1
ATOM 2980 O O . ILE A 1 394 ? -26.382 15.052 7.673 1.00 89.31 394 ILE A O 1
ATOM 2984 N N . GLY A 1 395 ? -28.301 13.905 7.397 1.00 86.94 395 GLY A N 1
ATOM 2985 C CA . GLY A 1 395 ? -27.710 12.721 6.775 1.00 86.94 395 GLY A CA 1
ATOM 2986 C C . GLY A 1 395 ? -27.086 12.998 5.399 1.00 86.94 395 GLY A C 1
ATOM 2987 O O . GLY A 1 395 ? -27.367 13.998 4.739 1.00 86.94 395 GLY A O 1
ATOM 2988 N N . GLN A 1 396 ? -26.219 12.088 4.943 1.00 90.19 396 GLN A N 1
ATOM 2989 C CA . GLN A 1 396 ? -25.521 12.226 3.658 1.00 90.19 396 GLN A CA 1
ATOM 2990 C C . GLN A 1 396 ? -26.454 12.288 2.432 1.00 90.19 396 GLN A C 1
ATOM 2992 O O . GLN A 1 396 ? -26.248 13.195 1.627 1.00 90.19 396 GLN A O 1
ATOM 2997 N N . PRO A 1 397 ? -27.492 11.436 2.302 1.00 87.06 397 PRO A N 1
ATOM 2998 C CA . PRO A 1 397 ? -28.389 11.483 1.142 1.00 87.06 397 PRO A CA 1
ATOM 2999 C C . PRO A 1 397 ? -29.136 12.819 1.025 1.00 87.06 397 PRO A C 1
ATOM 3001 O O . PRO A 1 397 ? -29.334 13.346 -0.068 1.00 87.06 397 PRO A O 1
ATOM 3004 N N . ARG A 1 398 ? -29.506 13.406 2.170 1.00 86.31 398 ARG A N 1
ATOM 3005 C CA . ARG A 1 398 ? -30.179 14.709 2.238 1.00 86.31 398 ARG A CA 1
ATOM 3006 C C . ARG A 1 398 ? -29.227 15.853 1.884 1.00 86.31 398 ARG A C 1
ATOM 3008 O O . ARG A 1 398 ? -29.569 16.713 1.082 1.00 86.31 398 ARG A O 1
ATOM 3015 N N . ALA A 1 399 ? -27.992 15.817 2.386 1.00 91.12 399 ALA A N 1
ATOM 3016 C CA . ALA A 1 399 ? -26.965 16.797 2.024 1.00 91.12 399 ALA A CA 1
ATOM 3017 C C . ALA A 1 399 ? -26.583 16.753 0.531 1.00 91.12 399 ALA A C 1
ATOM 3019 O O . ALA A 1 399 ? -26.291 17.795 -0.055 1.00 91.12 399 ALA A O 1
ATOM 3020 N N . GLU A 1 400 ? -26.580 15.569 -0.087 1.00 91.31 400 GLU A N 1
ATOM 3021 C CA . GLU A 1 400 ? -26.370 15.400 -1.532 1.00 91.31 400 GLU A CA 1
ATOM 3022 C C . GLU A 1 400 ? -27.518 16.013 -2.344 1.00 91.31 400 GLU A C 1
ATOM 3024 O O . GLU A 1 400 ? -27.255 16.738 -3.304 1.00 91.31 400 GLU A O 1
ATOM 3029 N N . ARG A 1 401 ? -28.771 15.816 -1.911 1.00 86.81 401 ARG A N 1
ATOM 3030 C CA . ARG A 1 401 ? -29.951 16.425 -2.542 1.00 86.81 401 ARG A CA 1
ATOM 3031 C C . ARG A 1 401 ? -29.912 17.952 -2.480 1.00 86.81 401 ARG A C 1
ATOM 3033 O O . ARG A 1 401 ? -29.962 18.589 -3.529 1.00 86.81 401 ARG A O 1
ATOM 3040 N N . ILE A 1 402 ? -29.700 18.530 -1.293 1.00 89.75 402 ILE A N 1
ATOM 3041 C CA . ILE A 1 402 ? -29.585 19.990 -1.117 1.00 89.75 402 ILE A CA 1
ATOM 3042 C C . ILE A 1 402 ? -28.471 20.545 -2.004 1.00 89.75 402 ILE A C 1
ATOM 3044 O O . ILE A 1 402 ? -28.655 21.547 -2.686 1.00 89.75 402 ILE A O 1
ATOM 3048 N N . ARG A 1 403 ? -27.310 19.881 -2.052 1.00 90.88 403 ARG A N 1
ATOM 3049 C CA . ARG A 1 403 ? -26.213 20.314 -2.920 1.00 90.88 403 ARG A CA 1
ATOM 3050 C C . ARG A 1 403 ? -26.615 20.304 -4.397 1.00 90.88 403 ARG A C 1
ATOM 3052 O O . ARG A 1 403 ? -26.324 21.276 -5.085 1.00 90.88 403 ARG A O 1
ATOM 3059 N N . SER A 1 404 ? -27.275 19.245 -4.864 1.00 84.81 404 SER A N 1
ATOM 3060 C CA . SER A 1 404 ? -27.737 19.159 -6.253 1.00 84.81 404 SER A CA 1
ATOM 3061 C C . SER A 1 404 ? -28.772 20.236 -6.591 1.00 84.81 404 SER A C 1
ATOM 3063 O O . SER A 1 404 ? -28.706 20.827 -7.662 1.00 84.81 404 SER A O 1
ATOM 3065 N N . GLU A 1 405 ? -29.669 20.574 -5.661 1.00 85.75 405 GLU A N 1
ATOM 3066 C CA . GLU A 1 405 ? -30.636 21.665 -5.830 1.00 85.75 405 GLU A CA 1
ATOM 3067 C C . GLU A 1 405 ? -29.944 23.031 -5.880 1.00 85.75 405 GLU A C 1
ATOM 3069 O O . GLU A 1 405 ? -30.263 23.851 -6.738 1.00 85.75 405 GLU A O 1
ATOM 3074 N N . LEU A 1 406 ? -28.945 23.262 -5.021 1.00 85.75 406 LEU A N 1
ATOM 3075 C CA . LEU A 1 406 ? -28.145 24.488 -5.044 1.00 85.75 406 LEU A CA 1
ATOM 3076 C C . LEU A 1 406 ? -27.334 24.622 -6.343 1.00 85.75 406 LEU A C 1
ATOM 3078 O O . LEU A 1 406 ? -27.258 25.716 -6.902 1.00 85.75 406 LEU A O 1
ATOM 3082 N N . GLU A 1 407 ? -26.770 23.521 -6.846 1.00 80.69 407 GLU A N 1
ATOM 3083 C CA . GLU A 1 407 ? -26.049 23.478 -8.125 1.00 80.69 407 GLU A CA 1
ATOM 3084 C C . GLU A 1 407 ? -26.994 23.703 -9.319 1.00 80.69 407 GLU A C 1
ATOM 3086 O O . GLU A 1 407 ? -26.652 24.459 -10.224 1.00 80.69 407 GLU A O 1
ATOM 3091 N N . ASN A 1 408 ? -28.208 23.145 -9.282 1.00 71.19 408 ASN A N 1
ATOM 3092 C CA . ASN A 1 408 ? -29.228 23.330 -10.320 1.00 71.19 408 ASN A CA 1
ATOM 3093 C C . ASN A 1 408 ? -29.847 24.742 -10.329 1.00 71.19 408 ASN A C 1
ATOM 3095 O O . ASN A 1 408 ? -30.393 25.158 -11.348 1.00 71.19 408 ASN A O 1
ATOM 3099 N N . THR A 1 409 ? -29.764 25.493 -9.223 1.00 63.75 409 THR A N 1
ATOM 3100 C CA . THR A 1 409 ? -30.193 26.906 -9.172 1.00 63.75 409 THR A CA 1
ATOM 3101 C C . THR A 1 409 ? -29.146 27.909 -9.659 1.00 63.75 409 THR A C 1
ATOM 3103 O O . THR A 1 409 ? -29.483 29.076 -9.872 1.00 63.75 409 THR A O 1
ATOM 3106 N N . ALA A 1 410 ? -27.889 27.498 -9.861 1.00 58.12 410 ALA A N 1
ATOM 3107 C CA . ALA A 1 410 ? -26.926 28.337 -10.564 1.00 58.12 410 ALA A CA 1
ATOM 3108 C C . ALA A 1 410 ? -27.307 28.359 -12.056 1.00 58.12 410 ALA A C 1
ATOM 3110 O O . ALA A 1 410 ? -27.513 27.291 -12.634 1.00 58.12 410 ALA A O 1
ATOM 3111 N N . PRO A 1 411 ? -27.428 29.535 -12.701 1.00 57.78 411 PRO A N 1
ATOM 3112 C CA . PRO A 1 411 ? -27.849 29.591 -14.092 1.00 57.78 411 PRO A CA 1
ATOM 3113 C C . PRO A 1 411 ? -26.883 28.759 -14.948 1.00 57.78 411 PRO A C 1
ATOM 3115 O O . PRO A 1 411 ? -25.657 28.911 -14.820 1.00 57.78 411 PRO A O 1
ATOM 3118 N N . PRO A 1 412 ? -27.409 27.855 -15.794 1.00 55.44 412 PRO A N 1
ATOM 3119 C CA . PRO A 1 412 ? -26.580 26.987 -16.608 1.00 55.44 412 PRO A CA 1
ATOM 3120 C C . PRO A 1 412 ? -25.633 27.845 -17.449 1.00 55.44 412 PRO A C 1
ATOM 3122 O O . PRO A 1 412 ? -26.034 28.837 -18.060 1.00 55.44 412 PRO A O 1
ATOM 3125 N N . GLY A 1 413 ? -24.350 27.483 -17.425 1.00 65.62 413 GLY A N 1
ATOM 3126 C CA . GLY A 1 413 ? -23.318 28.165 -18.200 1.00 65.62 413 GLY A CA 1
ATOM 3127 C C . GLY A 1 413 ? -22.574 29.297 -17.489 1.00 65.62 413 GLY A C 1
ATOM 3128 O O . GLY A 1 413 ? -21.731 29.900 -18.136 1.00 65.62 413 GLY A O 1
ATOM 3129 N N . PHE A 1 414 ? -22.769 29.569 -16.190 1.00 72.25 414 PHE A N 1
ATOM 3130 C CA . PHE A 1 414 ? -22.034 30.651 -15.494 1.00 72.25 414 PHE A CA 1
ATOM 3131 C C . PHE A 1 414 ? -20.509 30.596 -15.693 1.00 72.25 414 PHE A C 1
ATOM 3133 O O . PHE A 1 414 ? -19.889 31.596 -16.041 1.00 72.25 414 PHE A O 1
ATOM 3140 N N . VAL A 1 415 ? -19.907 29.409 -15.563 1.00 73.75 415 VAL A N 1
ATOM 3141 C CA . VAL A 1 415 ? -18.465 29.209 -15.803 1.00 73.75 415 VAL A CA 1
ATOM 3142 C C . VAL A 1 415 ? -18.100 29.471 -17.268 1.00 73.75 415 VAL A C 1
ATOM 3144 O O . VAL A 1 415 ? -17.119 30.153 -17.550 1.00 73.75 415 VAL A O 1
ATOM 3147 N N . HIS A 1 416 ? -18.929 29.004 -18.203 1.00 79.69 416 HIS A N 1
ATOM 3148 C CA . HIS A 1 416 ? -18.746 29.268 -19.629 1.00 79.69 416 HIS A CA 1
ATOM 3149 C C . HIS A 1 416 ? -18.854 30.769 -19.946 1.00 79.69 416 HIS A C 1
ATOM 3151 O O . HIS A 1 416 ? -18.091 31.298 -20.749 1.00 79.69 416 HIS A O 1
ATOM 3157 N N . HIS A 1 417 ? -19.744 31.484 -19.260 1.00 84.81 417 HIS A N 1
ATOM 3158 C CA . HIS A 1 417 ? -19.943 32.919 -19.425 1.00 84.81 417 HIS A CA 1
ATOM 3159 C C . HIS A 1 417 ? -18.783 33.718 -18.825 1.00 84.81 417 HIS A C 1
ATOM 3161 O O . HIS A 1 417 ? -18.418 34.744 -19.390 1.00 84.81 417 HIS A O 1
ATOM 3167 N N . ILE A 1 418 ? -18.147 33.233 -17.749 1.00 83.06 418 ILE A N 1
ATOM 3168 C CA . ILE A 1 418 ? -16.886 33.799 -17.240 1.00 83.06 418 ILE A CA 1
ATOM 3169 C C . ILE A 1 418 ? -15.782 33.660 -18.288 1.00 83.06 418 ILE A C 1
ATOM 3171 O O . ILE A 1 418 ? -15.036 34.612 -18.515 1.00 83.06 418 ILE A O 1
ATOM 3175 N N . ASP A 1 419 ? -15.680 32.515 -18.964 1.00 83.62 419 ASP A N 1
ATOM 3176 C CA . ASP A 1 419 ? -14.679 32.323 -20.015 1.00 83.62 419 ASP A CA 1
ATOM 3177 C C . ASP A 1 419 ? -14.933 33.235 -21.228 1.00 83.62 419 ASP A C 1
ATOM 3179 O O . ASP A 1 419 ? -13.988 33.847 -21.738 1.00 83.62 419 ASP A O 1
ATOM 3183 N N . ILE A 1 420 ? -16.199 33.404 -21.633 1.00 84.56 420 ILE A N 1
ATOM 3184 C CA . ILE A 1 420 ? -16.610 34.368 -22.669 1.00 84.56 420 ILE A CA 1
ATOM 3185 C C . ILE A 1 420 ? -16.272 35.800 -22.231 1.00 84.56 420 ILE A C 1
ATOM 3187 O O . ILE A 1 420 ? -15.643 36.544 -22.983 1.00 84.56 420 ILE A O 1
ATOM 3191 N N . ALA A 1 421 ? -16.607 36.180 -20.996 1.00 86.88 421 ALA A N 1
ATOM 3192 C CA . ALA A 1 421 ? -16.300 37.498 -20.451 1.00 86.88 421 ALA A CA 1
ATOM 3193 C C . ALA A 1 421 ? -14.790 37.749 -20.359 1.00 86.88 421 ALA A C 1
ATOM 3195 O O . ALA A 1 421 ? -14.331 38.849 -20.651 1.00 86.88 421 ALA A O 1
ATOM 3196 N N . ARG A 1 422 ? -13.986 36.731 -20.030 1.00 88.19 422 ARG A N 1
ATOM 3197 C CA . ARG A 1 422 ? -12.518 36.822 -20.005 1.00 88.19 422 ARG A CA 1
ATOM 3198 C C . ARG A 1 422 ? -11.937 36.992 -21.407 1.00 88.19 422 ARG A C 1
ATOM 3200 O O . ARG A 1 422 ? -10.931 37.681 -21.577 1.00 88.19 422 ARG A O 1
ATOM 3207 N N . ALA A 1 423 ? -12.518 36.338 -22.411 1.00 87.88 423 ALA A N 1
ATOM 3208 C CA . ALA A 1 423 ? -12.136 36.546 -23.804 1.00 87.88 423 ALA A CA 1
ATOM 3209 C C . ALA A 1 423 ? -12.475 37.978 -24.252 1.00 87.88 423 ALA A C 1
ATOM 3211 O O . ALA A 1 423 ? -11.614 38.658 -24.807 1.00 87.88 423 ALA A O 1
ATOM 3212 N N . ALA A 1 424 ? -13.668 38.467 -23.908 1.00 87.75 424 ALA A N 1
ATOM 3213 C CA . ALA A 1 424 ? -14.128 39.807 -24.259 1.00 87.75 424 ALA A CA 1
ATOM 3214 C C . ALA A 1 424 ? -13.361 40.928 -23.526 1.00 87.75 424 ALA A C 1
ATOM 3216 O O . ALA A 1 424 ? -12.997 41.926 -24.140 1.00 87.75 424 ALA A O 1
ATOM 3217 N N . LEU A 1 425 ? -13.018 40.756 -22.243 1.00 89.06 425 LEU A N 1
ATOM 3218 C CA . LEU A 1 425 ? -12.194 41.714 -21.487 1.00 89.06 425 LEU A CA 1
ATOM 3219 C C . LEU A 1 425 ? -10.766 41.830 -22.038 1.00 89.06 425 LEU A C 1
ATOM 3221 O O . LEU A 1 425 ? -10.143 42.882 -21.909 1.00 89.06 425 LEU A O 1
ATOM 3225 N N . ARG A 1 426 ? -10.244 40.771 -22.671 1.00 88.69 426 ARG A N 1
ATOM 3226 C CA . ARG A 1 426 ? -8.931 40.807 -23.332 1.00 88.69 426 ARG A CA 1
ATOM 3227 C C . ARG A 1 426 ? -8.941 41.620 -24.623 1.00 88.69 426 ARG A C 1
ATOM 3229 O O . ARG A 1 426 ? -7.933 42.251 -24.925 1.00 88.69 426 ARG A O 1
ATOM 3236 N N . SER A 1 427 ? -10.046 41.619 -25.368 1.00 88.69 427 SER A N 1
ATOM 3237 C CA . SER A 1 427 ? -10.205 42.460 -26.562 1.00 88.69 427 SER A CA 1
ATOM 3238 C C . SER A 1 427 ? -10.670 43.879 -26.230 1.00 88.69 427 SER A C 1
ATOM 3240 O O . SER A 1 427 ? -10.329 44.818 -26.944 1.00 88.69 427 SER A O 1
ATOM 3242 N N . THR A 1 428 ? -11.439 44.048 -25.151 1.00 90.44 428 THR A N 1
ATOM 3243 C CA . THR A 1 428 ? -12.095 45.309 -24.790 1.00 90.44 428 THR A CA 1
ATOM 3244 C C . THR A 1 428 ? -12.029 45.518 -23.271 1.00 90.44 428 THR A C 1
ATOM 3246 O O . THR A 1 428 ? -12.950 45.143 -22.544 1.00 90.44 428 THR A O 1
ATOM 3249 N N . PRO A 1 429 ? -10.953 46.141 -22.753 1.00 86.81 429 PRO A N 1
ATOM 3250 C CA . PRO A 1 429 ? -10.732 46.282 -21.308 1.00 86.81 429 PRO A CA 1
ATOM 3251 C C . PRO A 1 429 ? -11.835 47.062 -20.567 1.00 86.81 429 PRO A C 1
ATOM 3253 O O . PRO A 1 429 ? -12.035 46.873 -19.368 1.00 86.81 429 PRO A O 1
ATOM 3256 N N . GLY A 1 430 ? -12.568 47.923 -21.283 1.00 87.94 430 GLY A N 1
ATOM 3257 C CA . GLY A 1 430 ? -13.649 48.762 -20.756 1.00 87.94 430 GLY A CA 1
ATOM 3258 C C . GLY A 1 430 ? -15.051 48.146 -20.794 1.00 87.94 430 GLY A C 1
ATOM 3259 O O . GLY A 1 430 ? -16.003 48.874 -20.539 1.00 87.94 430 GLY A O 1
ATOM 3260 N N . LEU A 1 431 ? -15.188 46.852 -21.111 1.00 89.12 431 LEU A N 1
ATOM 3261 C CA . LEU A 1 431 ? -16.490 46.193 -21.268 1.00 89.12 431 LEU A CA 1
ATOM 3262 C C . LEU A 1 431 ? -17.382 46.393 -20.028 1.00 89.12 431 LEU A C 1
ATOM 3264 O O . LEU A 1 431 ? -16.961 46.125 -18.896 1.00 89.12 431 LEU A O 1
ATOM 3268 N N . THR A 1 432 ? -18.606 46.862 -20.249 1.00 90.19 432 THR A N 1
ATOM 3269 C CA . THR A 1 432 ? -19.637 47.046 -19.216 1.00 90.19 432 THR A CA 1
ATOM 3270 C C . THR A 1 432 ? -20.539 45.813 -19.112 1.00 90.19 432 THR A C 1
ATOM 3272 O O . THR A 1 432 ? -20.637 45.020 -20.051 1.00 90.19 432 THR A O 1
ATOM 3275 N N . GLY A 1 433 ? -21.237 45.625 -17.985 1.00 82.38 433 GLY A N 1
ATOM 3276 C CA . GLY A 1 433 ? -22.177 44.505 -17.860 1.00 82.38 433 GLY A CA 1
ATOM 3277 C C . GLY A 1 433 ? -23.343 44.583 -18.840 1.00 82.38 433 GLY A C 1
ATOM 3278 O O . GLY A 1 433 ? -23.802 43.546 -19.300 1.00 82.38 433 GLY A O 1
ATOM 3279 N N . GLY A 1 434 ? -23.779 45.781 -19.245 1.00 83.81 434 GLY A N 1
ATOM 3280 C CA . GLY A 1 434 ? -24.795 45.938 -20.293 1.00 83.81 434 GLY A CA 1
ATOM 3281 C C . GLY A 1 434 ? -24.340 45.380 -21.647 1.00 83.81 434 GLY A C 1
ATOM 3282 O O . GLY A 1 434 ? -25.085 44.657 -22.305 1.00 83.81 434 GLY A O 1
ATOM 3283 N N . GLU A 1 435 ? -23.091 45.643 -22.032 1.00 85.88 435 GLU A N 1
ATOM 3284 C CA . GLU A 1 435 ? -22.505 45.114 -23.271 1.00 85.88 435 GLU A CA 1
ATOM 3285 C C . GLU A 1 435 ? -22.274 43.603 -23.192 1.00 85.88 435 GLU A C 1
ATOM 3287 O O . GLU A 1 435 ? -22.553 42.884 -24.152 1.00 85.88 435 GLU A O 1
ATOM 3292 N N . LEU A 1 436 ? -21.824 43.097 -22.038 1.00 85.00 436 LEU A N 1
ATOM 3293 C CA . LEU A 1 436 ? -21.681 41.658 -21.830 1.00 85.00 436 LEU A CA 1
ATOM 3294 C C . LEU A 1 436 ? -23.046 40.945 -21.825 1.00 85.00 436 LEU A C 1
ATOM 3296 O O . LEU A 1 436 ? -23.145 39.844 -22.355 1.00 85.00 436 LEU A O 1
ATOM 3300 N N . ALA A 1 437 ? -24.102 41.560 -21.286 1.00 83.75 437 ALA A N 1
ATOM 3301 C CA . ALA A 1 437 ? -25.455 40.997 -21.306 1.00 83.75 437 ALA A CA 1
ATOM 3302 C C . ALA A 1 437 ? -25.969 40.808 -22.741 1.00 83.75 437 ALA A C 1
ATOM 3304 O O . ALA A 1 437 ? -26.537 39.765 -23.057 1.00 83.75 437 ALA A O 1
ATOM 3305 N N . LEU A 1 438 ? -25.706 41.770 -23.633 1.00 84.62 438 LEU A N 1
ATOM 3306 C CA . LEU A 1 438 ? -26.013 41.634 -25.061 1.00 84.62 438 LEU A CA 1
ATOM 3307 C C . LEU A 1 438 ? -25.218 40.486 -25.702 1.00 84.62 438 LEU A C 1
ATOM 3309 O O . LEU A 1 438 ? -25.779 39.692 -26.455 1.00 84.62 438 LEU A O 1
ATOM 3313 N N . LEU A 1 439 ? -23.938 40.357 -25.346 1.00 84.62 439 LEU A N 1
ATOM 3314 C CA . LEU A 1 439 ? -23.033 39.304 -25.824 1.00 84.62 439 LEU A CA 1
ATOM 3315 C C . LEU A 1 439 ? -23.449 37.893 -25.377 1.00 84.62 439 LEU A C 1
ATOM 3317 O O . LEU A 1 439 ? -23.240 36.928 -26.107 1.00 84.62 439 LEU A O 1
ATOM 3321 N N . LEU A 1 440 ? -24.052 37.774 -24.193 1.00 81.25 440 LEU A N 1
ATOM 3322 C CA . LEU A 1 440 ? -24.536 36.514 -23.623 1.00 81.25 440 LEU A CA 1
ATOM 3323 C C . LEU A 1 440 ? -25.967 36.151 -24.068 1.00 81.25 440 LEU A C 1
ATOM 3325 O O . LEU A 1 440 ? -26.534 35.187 -23.559 1.00 81.25 440 LEU A O 1
ATOM 3329 N N . GLY A 1 441 ? -26.546 36.892 -25.022 1.00 75.25 441 GLY A N 1
ATOM 3330 C CA . GLY A 1 441 ? -27.892 36.640 -25.544 1.00 75.25 441 GLY A CA 1
ATOM 3331 C C . GLY A 1 441 ? -28.988 37.260 -24.676 1.00 75.25 441 GLY A C 1
ATOM 3332 O O . GLY A 1 441 ? -29.860 36.548 -24.177 1.00 75.25 441 GLY A O 1
ATOM 3333 N N . GLY A 1 442 ? -28.939 38.588 -24.508 1.00 56.09 442 GLY A N 1
ATOM 3334 C CA . GLY A 1 442 ? -29.749 39.408 -23.587 1.00 56.09 442 GLY A CA 1
ATOM 3335 C C . GLY A 1 442 ? -31.281 39.351 -23.707 1.00 56.09 442 GLY A C 1
ATOM 3336 O O . GLY A 1 442 ? -31.959 40.122 -23.035 1.00 56.09 442 GLY A O 1
ATOM 3337 N N . GLU A 1 443 ? -31.837 38.447 -24.514 1.00 53.66 443 GLU A N 1
ATOM 3338 C CA . GLU A 1 443 ? -33.274 38.146 -24.546 1.00 53.66 443 GLU A CA 1
ATOM 3339 C C . GLU A 1 443 ? -33.682 37.046 -23.554 1.00 53.66 443 GLU A C 1
ATOM 3341 O O . GLU A 1 443 ? -34.868 36.893 -23.262 1.00 53.66 443 GLU A O 1
ATOM 3346 N N . GLN A 1 444 ? -32.735 36.283 -22.990 1.00 60.25 444 GLN A N 1
ATOM 3347 C CA . GLN A 1 444 ? -33.096 35.306 -21.963 1.00 60.25 444 GLN A CA 1
ATOM 3348 C C . GLN A 1 444 ? -33.334 35.979 -20.601 1.00 60.25 444 GLN A C 1
ATOM 3350 O O . GLN A 1 444 ? -32.468 36.716 -20.118 1.00 60.25 444 GLN A O 1
ATOM 3355 N N . PRO A 1 445 ? -34.444 35.654 -19.906 1.00 55.56 445 PRO A N 1
ATOM 3356 C CA . PRO A 1 445 ? -34.840 36.308 -18.654 1.00 55.56 445 PRO A CA 1
ATOM 3357 C C . PRO A 1 445 ? -33.828 36.132 -17.506 1.00 55.56 445 PRO A C 1
ATOM 3359 O O . PRO A 1 445 ? -33.893 36.850 -16.511 1.00 55.56 445 PRO A O 1
ATOM 3362 N N . TYR A 1 446 ? -32.866 35.214 -17.646 1.00 58.31 446 TYR A N 1
ATOM 3363 C CA . TYR A 1 446 ? -31.829 34.931 -16.652 1.00 58.31 446 TYR A CA 1
ATOM 3364 C C . TYR A 1 446 ? -30.534 35.750 -16.830 1.00 58.31 446 TYR A C 1
ATOM 3366 O O . TYR A 1 446 ? -29.744 35.831 -15.889 1.00 58.31 446 TYR A O 1
ATOM 3374 N N . TYR A 1 447 ? -30.308 36.381 -17.991 1.00 67.94 447 TYR A N 1
ATOM 3375 C CA . TYR A 1 447 ? -29.032 37.025 -18.354 1.00 67.94 447 TYR A CA 1
ATOM 3376 C C . TYR A 1 447 ? -29.107 38.560 -18.413 1.00 67.94 447 TYR A C 1
ATOM 3378 O O . TYR A 1 447 ? -28.477 39.198 -19.251 1.00 67.94 447 TYR A O 1
ATOM 3386 N N . GLY A 1 448 ? -29.868 39.173 -17.504 1.00 73.31 448 GLY A N 1
ATOM 3387 C CA . GLY A 1 448 ? -29.947 40.634 -17.398 1.00 73.31 448 GLY A CA 1
ATOM 3388 C C . GLY A 1 448 ? -28.635 41.298 -16.949 1.00 73.31 448 GLY A C 1
ATOM 3389 O O . GLY A 1 448 ? -27.701 40.638 -16.487 1.00 73.31 448 GLY A O 1
ATOM 3390 N N . ALA A 1 449 ? -28.595 42.634 -17.002 1.00 70.94 449 ALA A N 1
ATOM 3391 C CA . ALA A 1 449 ? -27.437 43.438 -16.585 1.00 70.94 449 ALA A CA 1
ATOM 3392 C C . ALA A 1 449 ? -26.843 43.047 -15.207 1.00 70.94 449 ALA A C 1
ATOM 3394 O O . ALA A 1 449 ? -25.631 42.861 -15.136 1.00 70.94 449 ALA A O 1
ATOM 3395 N N . PRO A 1 450 ? -27.638 42.759 -14.148 1.00 76.25 450 PRO A N 1
ATOM 3396 C CA . PRO A 1 450 ? -27.089 42.352 -12.848 1.00 76.25 450 PRO A CA 1
ATOM 3397 C C . PRO A 1 450 ? -26.367 40.999 -12.873 1.00 76.25 450 PRO A C 1
ATOM 3399 O O . PRO A 1 450 ? -25.533 40.702 -12.020 1.00 76.25 450 PRO A O 1
ATOM 3402 N N . TYR A 1 451 ? -26.725 40.113 -13.802 1.00 80.12 451 TYR A N 1
ATOM 3403 C CA . TYR A 1 451 ? -26.025 38.849 -14.000 1.00 80.12 451 TYR A CA 1
ATOM 3404 C C . TYR A 1 451 ? -24.716 39.066 -14.759 1.00 80.12 451 TYR A C 1
ATOM 3406 O O . TYR A 1 451 ? -23.670 38.583 -14.328 1.00 80.12 451 TYR A O 1
ATOM 3414 N N . ALA A 1 452 ? -24.757 39.842 -15.839 1.00 81.44 452 ALA A N 1
ATOM 3415 C CA . ALA A 1 452 ? -23.574 40.154 -16.626 1.00 81.44 452 ALA A CA 1
ATOM 3416 C C . ALA A 1 452 ? -22.533 40.950 -15.821 1.00 81.44 452 ALA A C 1
ATOM 3418 O O . ALA A 1 452 ? -21.355 40.607 -15.863 1.00 81.44 452 ALA A O 1
ATOM 3419 N N . ASP A 1 453 ? -22.948 41.915 -14.994 1.00 81.62 453 ASP A N 1
ATOM 3420 C CA . ASP A 1 453 ? -22.052 42.629 -14.073 1.00 81.62 453 ASP A CA 1
ATOM 3421 C C . ASP A 1 453 ? -21.328 41.667 -13.114 1.00 81.62 453 ASP A C 1
ATOM 3423 O O . ASP A 1 453 ? -20.130 41.814 -12.861 1.00 81.62 453 ASP A O 1
ATOM 3427 N N . ARG A 1 454 ? -22.019 40.627 -12.624 1.00 77.81 454 ARG A N 1
ATOM 3428 C CA . ARG A 1 454 ? -21.433 39.598 -11.745 1.00 77.81 454 ARG A CA 1
ATOM 3429 C C . ARG A 1 454 ? -20.425 38.712 -12.471 1.00 77.81 454 ARG A C 1
ATOM 3431 O O . ARG A 1 454 ? -19.342 38.467 -11.941 1.00 77.81 454 ARG A O 1
ATOM 3438 N N . VAL A 1 455 ? -20.754 38.260 -13.682 1.00 81.75 455 VAL A N 1
ATOM 3439 C CA . VAL A 1 455 ? -19.829 37.491 -14.534 1.00 81.75 455 VAL A CA 1
ATOM 3440 C C . VAL A 1 455 ? -18.572 38.316 -14.833 1.00 81.75 455 VAL A C 1
ATOM 3442 O O . VAL A 1 455 ? -17.453 37.809 -14.753 1.00 81.75 455 VAL A O 1
ATOM 3445 N N . LEU A 1 456 ? -18.748 39.604 -15.125 1.00 86.12 456 LEU A N 1
ATOM 3446 C CA . LEU A 1 456 ? -17.669 40.517 -15.483 1.00 86.12 456 LEU A CA 1
ATOM 3447 C C . LEU A 1 456 ? -16.767 40.844 -14.281 1.00 86.12 456 LEU A C 1
ATOM 3449 O O . LEU A 1 456 ? -15.544 40.869 -14.422 1.00 86.12 456 LEU A O 1
ATOM 3453 N N . ALA A 1 457 ? -17.341 41.010 -13.085 1.00 82.94 457 ALA A N 1
ATOM 3454 C CA . ALA A 1 457 ? -16.588 41.165 -11.840 1.00 82.94 457 ALA A CA 1
ATOM 3455 C C . ALA A 1 457 ? -15.755 39.915 -11.503 1.00 82.94 457 ALA A C 1
ATOM 3457 O O . ALA A 1 457 ? -14.576 40.032 -11.165 1.00 82.94 457 ALA A O 1
ATOM 3458 N N . ALA A 1 458 ? -16.332 38.717 -11.651 1.00 81.19 458 ALA A N 1
ATOM 3459 C CA . ALA A 1 458 ? -15.610 37.461 -11.451 1.00 81.19 458 ALA A CA 1
ATOM 3460 C C . ALA A 1 458 ? -14.448 37.307 -12.449 1.00 81.19 458 ALA A C 1
ATOM 3462 O O . ALA A 1 458 ? -13.329 36.986 -12.053 1.00 81.19 458 ALA A O 1
ATOM 3463 N N . ALA A 1 459 ? -14.679 37.619 -13.728 1.00 85.62 459 ALA A N 1
ATOM 3464 C CA . ALA A 1 459 ? -13.644 37.558 -14.757 1.00 85.62 459 ALA A CA 1
ATOM 3465 C C . ALA A 1 459 ? -12.498 38.563 -14.520 1.00 85.62 459 ALA A C 1
ATOM 3467 O O . ALA A 1 459 ? -11.347 38.245 -14.820 1.00 85.62 459 ALA A O 1
ATOM 3468 N N . ARG A 1 460 ? -12.784 39.754 -13.968 1.00 88.50 460 ARG A N 1
ATOM 3469 C CA . ARG A 1 460 ? -11.762 40.752 -13.597 1.00 88.50 460 ARG A CA 1
ATOM 3470 C C . ARG A 1 460 ? -10.918 40.308 -12.402 1.00 88.50 460 ARG A C 1
ATOM 3472 O O . ARG A 1 460 ? -9.696 40.382 -12.485 1.00 88.50 460 ARG A O 1
ATOM 3479 N N . ASN A 1 461 ? -11.548 39.793 -11.344 1.00 82.00 461 ASN A N 1
ATOM 3480 C CA . ASN A 1 461 ? -10.842 39.302 -10.152 1.00 82.00 461 ASN A CA 1
ATOM 3481 C C . ASN A 1 461 ? -9.858 38.163 -10.469 1.00 82.00 461 ASN A C 1
ATOM 3483 O O . ASN A 1 461 ? -8.829 38.048 -9.816 1.00 82.00 461 ASN A O 1
ATOM 3487 N N . ASP A 1 462 ? -10.150 37.342 -11.479 1.00 74.88 462 ASP A N 1
ATOM 3488 C CA . ASP A 1 462 ? -9.244 36.286 -11.949 1.00 74.88 462 ASP A CA 1
ATOM 3489 C C . ASP A 1 462 ? -8.062 36.814 -12.785 1.00 74.88 462 ASP A C 1
ATOM 3491 O O . ASP A 1 462 ? -7.023 36.156 -12.880 1.00 74.88 462 ASP A O 1
ATOM 3495 N N . LEU A 1 463 ? -8.231 37.958 -13.458 1.00 76.69 463 LEU A N 1
ATOM 3496 C CA . LEU A 1 463 ? -7.210 38.560 -14.323 1.00 76.69 463 LEU A CA 1
ATOM 3497 C C . LEU A 1 463 ? -6.221 39.431 -13.547 1.00 76.69 463 LEU A C 1
ATOM 3499 O O . LEU A 1 463 ? -5.090 39.605 -14.004 1.00 76.69 463 LEU A O 1
ATOM 3503 N N . GLU A 1 464 ? -6.618 39.953 -12.389 1.00 74.62 464 GLU A N 1
ATOM 3504 C CA . GLU A 1 464 ? -5.708 40.621 -11.468 1.00 74.62 464 GLU A CA 1
ATOM 3505 C C . GLU A 1 464 ? -5.090 39.589 -10.513 1.00 74.62 464 GLU A C 1
ATOM 3507 O O . GLU A 1 464 ? -5.756 39.129 -9.585 1.00 74.62 464 GLU A O 1
ATOM 3512 N N . PRO A 1 465 ? -3.814 39.189 -10.693 1.00 49.84 465 PRO A N 1
ATOM 3513 C CA . PRO A 1 465 ? -3.152 38.372 -9.691 1.00 49.84 465 PRO A CA 1
ATOM 3514 C C . PRO A 1 465 ? -3.084 39.184 -8.396 1.00 49.84 465 PRO A C 1
ATOM 3516 O O . PRO A 1 465 ? -2.492 40.265 -8.374 1.00 49.84 465 PRO A O 1
ATOM 3519 N N . THR A 1 466 ? -3.701 38.660 -7.334 1.00 48.75 466 THR A N 1
ATOM 3520 C CA . THR A 1 466 ? -3.592 39.171 -5.961 1.00 48.75 466 THR A CA 1
ATOM 3521 C C . THR A 1 466 ? -2.145 39.572 -5.679 1.00 48.75 466 THR A C 1
ATOM 3523 O O . THR A 1 466 ? -1.264 38.707 -5.691 1.00 48.75 466 THR A O 1
ATOM 3526 N N . ARG A 1 467 ? -1.914 40.879 -5.510 1.00 40.97 467 ARG A N 1
ATOM 3527 C CA . ARG A 1 467 ? -0.621 41.451 -5.116 1.00 40.97 467 ARG A CA 1
ATOM 3528 C C . ARG A 1 467 ? -0.218 41.019 -3.717 1.00 40.97 467 ARG A C 1
ATOM 3530 O O . ARG A 1 467 ? -1.122 40.921 -2.856 1.00 40.97 467 ARG A O 1
#

=== Feature glossary ===
Key to the feature types in this record:

— What the protein is —

Primary structure: the covalent order of the twenty standard amino acids along the backbone. Two proteins with the same sequence will (almost always) fold to the same structure; two with 30% identity often share a fold but not the details.

Database cross-references. InterPro integrates a dozen domain/family signature databases into unified entries with residue-range hits. GO terms attach function/process/location labels with evidence codes. CATH codes position the fold in a four-level structural taxonomy. Organism is the NCBI-taxonomy species name.

— Where its atoms are —

The mmCIF block holds the 3D Cartesian coordinates of each backbone atom (N, Cα, C, O) in ångströms. mmCIF is the PDB's canonical archive format — a tagged-loop text representation of the atomic model.

Six rendered views show the 3D structure from the faces of a cube — i.e. along ±x, ±y, ±z. Rendering representation is drawn randomly per protein from cartoon (secondary-structure ribbons), sticks (backbone bonds), or molecular surface; coloring is either N→C rainbow (blue at the N-terminus through red at the C-terminus) or one color per chain.

— Local backbone conformation —

DSSP 8-state secondary structure assigns each residue one of H (α-helix), G (3₁₀-helix), I (π-helix), E (extended β-strand), B (isolated β-bridge), T (hydrogen-bonded turn), S (bend), or '-' (coil). The assignment is computed from backbone hydrogen-bond geometry via the Kabsch–Sander algorithm.

P-SEA three-state annotation labels each residue as helix, strand, or coil based purely on the geometry of the Cα trace. It serves as a fallback when the full backbone (and thus DSSP) is unavailable.

The φ/ψ torsion pair specifies the backbone conformation at each residue. φ rotates about the N–Cα bond, ψ about the Cα–C bond. Steric clashes forbid most of the (φ, ψ) plane — the allowed regions (α-helix basin, β-sheet basin, left-handed helix) are the Ramachandran-allowed regions.

— Global shape and packing —

The geometric summary reports three shape descriptors. Rg (radius of gyration) measures how spread out the Cα atoms are about their centre of mass; compact globular proteins have small Rg, elongated or unfolded ones large. Cα contacts (<8 Å, |i−j|>4) count long-range residue pairs in spatial proximity — high for tightly packed folds, near zero for rods or random coil. The bounding-box extents give the protein's footprint along x, y, z in Å.

Accessible surface area quantifies burial. A residue with SASA near zero is packed into the hydrophobic core; one with SASA >100 Å² sits on the surface. Computed here via the Shrake–Rupley numerical algorithm with a 1.4 Å probe.

Plot images: a contact map (which residues are close in 3D, as an N×N binary image), a Ramachandran scatter (backbone torsion angles, revealing secondary-structure composition at a glance), and — for AlphaFold structures — a PAE heatmap (pairwise prediction confidence).

— Structural neighborhood —

The Foldseek 3Di string encodes local tertiary geometry as a 20-letter alphabet — one character per residue — derived from the relative positions of nearby Cα atoms. Unlike the amino-acid sequence, 3Di is a direct function of the 3D structure, so two proteins with the same fold have similar 3Di strings even at low sequence identity.

Nearest PDB neighbors are the top structural matches found by Foldseek when searching this structure against the entire Protein Data Bank. Each hit reports a TM-score (0 to 1; >0.5 almost always implies the same fold) and an E-value. These are *structural* homologs — they may share no detectable sequence similarity.

— Confidence and disorder —

For AlphaFold models, the B-factor field carries pLDDT — the model's own estimate of local accuracy on a 0–100 scale. Regions with pLDDT<50 should be treated as essentially unmodeled; they often correspond to intrinsically disordered segments.

B-factor (Debye–Waller factor) reflects atomic displacement in the crystal lattice. It is an experimental observable (units Å²), not a prediction; low values mean the atom is pinned down, high values mean it moves or is heterogeneous across the crystal.

Predicted aligned error is AlphaFold's pairwise confidence. Unlike pLDDT (per-residue), PAE is per-residue-pair and captures whether two parts of the structure are correctly placed relative to each other. Units are ångströms of expected positional error.